Protein AF-A0A0G1JPS6-F1 (afdb_monomer_lite)

Radius of gyration: 27.06 Å; chains: 1; bounding box: 60×55×81 Å

Secondary structure (DSSP, 8-state):
-PBPPPEEEEEEEEE-SS-BS-EEEE-SSPBPTT-EEEEEEEEES-TT---EEEEEETT-PPPEEEEEPPPPTT---EEEEEEESS---BTT-EEEEEESSSBEEEEEEEEEESEEEEEEEEEEEEEEEEEE--PPSPPSSSSEEEEEEEEE--SS---EEEPTT-EEEEEE--SSSS-EEEEEEEEE-SSS-----EEEEEEEEEEEEEEEEEEEPB-PPPPPPPPPPP-PPPPP-PPPPPPPPPPTTS----BTEEEEEE-SSSSSEEEEEE-TTTTTSPPTT-EEEEEEE--HHHHHH-S-GGGGGGSHHHHHHTT-TT-SSEEEEEPPPGGGTTTGGGSHHHHHHHHHHHHHHHHHS-EEEEEEEEEEETHHHHHHHHHHHHSTTT-SEEEEES--STTTT---TTGGGGTTS-EEEEEETT-SSS-HHHHHHHHHHHHHTT-S-EEEEEETT--S--IIIIITT-HHHHHHHHHS--

InterPro domains:
  IPR003140 Phospholipase/carboxylesterase/thioesterase [PF02230] (343-462)
  IPR029058 Alpha/Beta hydrolase fold [G3DSA:3.40.50.1820] (256-480)
  IPR029058 Alpha/Beta hydrolase fold [SSF53474] (281-476)
  IPR050955 Plant Biomass Hydrolyzing Esterase [PTHR43037] (261-433)

pLDDT: mean 84.17, std 16.39, range [30.58, 98.69]

Organism: NCBI:txid1618384

Foldseek 3Di:
DDQFAKDWDAKWKDWDLFWDQKDKDWTQDKADAQKKKKKKKKWFDDPPAKDWPDKDKPQGFDKDWPDKADDDPPGNMIITMIMTGRDPITHRIMMMIGIPGGTIMIMMMTIMPQWDAWDWKFKDWDKFLKDKSDWTFWDPAFNKKKKKKKKWFAADQWDKDWDVQKDWRDWADDNNDTMIIIMIMHTGGDTDTTDITMIRTNTITTMIMMIIMITGDDDDDDDDDDDDDDDDDDDDDDDDDDDDDDDPDADDDDALAWDWDQDPFLRFIKIKYHANCQPPDAPVQGAQEEEEEEAPVLQVVARDNCSCCVFQQVVVSRVHSRDRHIYIYTTWHNVPPPCTLNDPSNLVSSVRVVVVCVVRGRHRQLLYEYEYAQRSLLSLLNSCLVPVRRHQAGEYELYAHDVVGDADPSLLSNLAHQYAYEYECAAPPRHPCRVVRSLVVSVVSVRPRGHYYYHDHDYRPDSNPHGSPDPVNVVVSVPRDD

Structure (mmCIF, N/CA/C/O backbone):
data_AF-A0A0G1JPS6-F1
#
_entry.id   AF-A0A0G1JPS6-F1
#
loop_
_atom_site.group_PDB
_atom_site.id
_atom_site.type_symbol
_atom_site.label_atom_id
_atom_site.label_alt_id
_atom_site.label_comp_id
_atom_site.label_asym_id
_atom_site.label_entity_id
_atom_site.label_seq_id
_atom_site.pdbx_PDB_ins_code
_atom_site.Cartn_x
_atom_site.Cartn_y
_atom_site.Cartn_z
_atom_site.occupancy
_atom_site.B_iso_or_equiv
_atom_site.auth_seq_id
_atom_site.auth_comp_id
_atom_site.auth_asym_id
_atom_site.auth_atom_id
_atom_site.pdbx_PDB_model_num
ATOM 1 N N . ILE A 1 1 ? 32.582 -2.598 -40.087 1.00 47.47 1 ILE A N 1
ATOM 2 C CA . ILE A 1 1 ? 31.145 -2.777 -39.781 1.00 47.47 1 ILE A CA 1
ATOM 3 C C . ILE A 1 1 ? 30.811 -1.649 -38.819 1.00 47.47 1 ILE A C 1
ATOM 5 O O . ILE A 1 1 ? 31.461 -1.578 -37.786 1.00 47.47 1 ILE A O 1
ATOM 9 N N . MET A 1 2 ? 29.987 -0.674 -39.215 1.00 52.25 2 MET A N 1
ATOM 10 C CA . MET A 1 2 ? 29.546 0.356 -38.267 1.00 52.25 2 MET A CA 1
ATOM 11 C C . MET A 1 2 ? 28.412 -0.237 -37.433 1.00 52.25 2 MET A C 1
ATOM 13 O O . MET A 1 2 ? 27.478 -0.794 -38.001 1.00 52.25 2 MET A O 1
ATOM 17 N N . ALA A 1 3 ? 28.522 -0.135 -36.111 1.00 59.56 3 ALA A N 1
ATOM 18 C CA . ALA A 1 3 ? 27.461 -0.485 -35.177 1.00 59.56 3 ALA A CA 1
ATOM 19 C C . ALA A 1 3 ? 26.167 0.256 -35.547 1.00 59.56 3 ALA A C 1
ATOM 21 O O . ALA A 1 3 ? 26.186 1.487 -35.673 1.00 59.56 3 ALA A O 1
ATOM 22 N N . ALA A 1 4 ? 25.060 -0.475 -35.721 1.00 69.81 4 ALA A N 1
ATOM 23 C CA . ALA A 1 4 ? 23.756 0.139 -35.951 1.00 69.81 4 ALA A CA 1
ATOM 24 C C . ALA A 1 4 ? 23.394 1.065 -34.778 1.00 69.81 4 ALA A C 1
ATOM 26 O O . ALA A 1 4 ? 23.719 0.769 -33.631 1.00 69.81 4 ALA A O 1
ATOM 27 N N . VAL A 1 5 ? 22.735 2.194 -35.054 1.00 79.31 5 VAL A N 1
ATOM 28 C CA . VAL A 1 5 ? 22.253 3.093 -33.995 1.00 79.31 5 VAL A CA 1
ATOM 29 C C . VAL A 1 5 ? 20.908 2.563 -33.490 1.00 79.31 5 VAL A C 1
ATOM 31 O O . VAL A 1 5 ? 19.970 2.480 -34.290 1.00 79.31 5 VAL A O 1
ATOM 34 N N . PRO A 1 6 ? 20.779 2.215 -32.198 1.00 86.75 6 PRO A N 1
ATOM 35 C CA . PRO A 1 6 ? 19.515 1.758 -31.641 1.00 86.75 6 PRO A CA 1
ATOM 36 C C . PRO A 1 6 ? 18.430 2.823 -31.763 1.00 86.75 6 PRO A C 1
ATOM 38 O O . PRO A 1 6 ? 18.663 3.988 -31.437 1.00 86.75 6 PRO A O 1
ATOM 41 N N . ALA A 1 7 ? 17.228 2.422 -32.172 1.00 89.88 7 ALA A N 1
ATOM 42 C CA . ALA A 1 7 ? 16.084 3.326 -32.238 1.00 89.88 7 ALA A CA 1
ATOM 43 C C . ALA A 1 7 ? 14.846 2.701 -31.594 1.00 89.88 7 ALA A C 1
ATOM 45 O O . ALA A 1 7 ? 14.494 1.558 -31.880 1.00 89.88 7 ALA A O 1
ATOM 46 N N . TYR A 1 8 ? 14.181 3.475 -30.735 1.00 94.25 8 TYR A N 1
ATOM 47 C CA . TYR A 1 8 ? 12.871 3.141 -30.181 1.00 94.25 8 TYR A CA 1
ATOM 48 C C . TYR A 1 8 ? 11.792 3.292 -31.257 1.00 94.25 8 TYR A C 1
ATOM 50 O O . TYR A 1 8 ? 11.704 4.346 -31.888 1.00 94.25 8 TYR A O 1
ATOM 58 N N . LEU A 1 9 ? 10.949 2.270 -31.435 1.00 95.69 9 LEU A N 1
ATOM 59 C CA . LEU A 1 9 ? 9.906 2.266 -32.466 1.00 95.69 9 LEU A CA 1
ATOM 60 C C . LEU A 1 9 ? 8.504 2.349 -31.866 1.00 95.69 9 LEU A C 1
ATOM 62 O O . LEU A 1 9 ? 7.710 3.219 -32.225 1.00 95.69 9 LEU A O 1
ATOM 66 N N . GLN A 1 10 ? 8.189 1.451 -30.936 1.00 96.62 10 GLN A N 1
ATOM 67 C CA . GLN A 1 10 ? 6.902 1.438 -30.252 1.00 96.62 10 GLN A CA 1
ATOM 68 C C . GLN A 1 10 ? 6.978 0.689 -28.927 1.00 96.62 10 GLN A C 1
ATOM 70 O O . GLN A 1 10 ? 7.916 -0.043 -28.629 1.00 96.62 10 GLN A O 1
ATOM 75 N N . SER A 1 11 ? 5.935 0.853 -28.127 1.00 97.69 11 SER A N 1
ATOM 76 C CA . SER A 1 11 ? 5.708 0.061 -26.926 1.00 97.69 11 SER A CA 1
ATOM 77 C C . SER A 1 11 ? 4.217 -0.175 -26.740 1.00 97.69 11 SER A C 1
ATOM 79 O O . SER A 1 11 ? 3.405 0.546 -27.325 1.00 97.69 11 SER A O 1
ATOM 81 N N . ARG A 1 12 ? 3.849 -1.154 -25.918 1.00 95.44 12 ARG A N 1
ATOM 82 C CA . ARG A 1 12 ? 2.492 -1.365 -25.397 1.00 95.44 12 ARG A CA 1
ATOM 83 C C . ARG A 1 12 ? 2.561 -1.998 -24.021 1.00 95.44 12 ARG A C 1
ATOM 85 O O . ARG A 1 12 ? 3.583 -2.551 -23.642 1.00 95.44 12 ARG A O 1
ATOM 92 N N . ASP A 1 13 ? 1.467 -1.913 -23.287 1.00 93.88 13 ASP A N 1
ATOM 93 C CA . ASP A 1 13 ? 1.375 -2.469 -21.949 1.00 93.88 13 ASP A CA 1
ATOM 94 C C . ASP A 1 13 ? -0.017 -3.037 -21.660 1.00 93.88 13 ASP A C 1
ATOM 96 O O . ASP A 1 13 ? -0.970 -2.799 -22.406 1.00 93.88 13 ASP A O 1
ATOM 100 N N . SER A 1 14 ? -0.101 -3.862 -20.619 1.00 91.25 14 SER A N 1
ATOM 101 C CA . SER A 1 14 ? -1.328 -4.485 -20.130 1.00 91.25 14 SER A CA 1
ATOM 102 C C . SER A 1 14 ? -1.135 -4.923 -18.679 1.00 91.25 14 SER A C 1
ATOM 104 O O . SER A 1 14 ? -0.040 -5.329 -18.294 1.00 91.25 14 SER A O 1
ATOM 106 N N . TYR A 1 15 ? -2.197 -4.897 -17.877 1.00 88.94 15 TYR A N 1
ATOM 107 C CA . TYR A 1 15 ? -2.170 -5.333 -16.477 1.00 88.94 15 TYR A CA 1
ATOM 108 C C . TYR A 1 15 ? -3.458 -6.068 -16.099 1.00 88.94 15 TYR A C 1
ATOM 110 O O . TYR A 1 15 ? -4.526 -5.747 -16.623 1.00 88.94 15 TYR A O 1
ATOM 118 N N . SER A 1 16 ? -3.387 -7.067 -15.220 1.00 86.56 16 SER A N 1
ATOM 119 C CA . SER A 1 16 ? -4.585 -7.745 -14.713 1.00 86.56 16 SER A CA 1
ATOM 120 C C . SER A 1 16 ? -5.253 -6.969 -13.577 1.00 86.56 16 SER A C 1
ATOM 122 O O . SER A 1 16 ? -4.597 -6.302 -12.787 1.00 86.56 16 SER A O 1
ATOM 124 N N . THR A 1 17 ? -6.578 -7.081 -13.485 1.00 82.19 17 THR A N 1
ATOM 125 C CA . THR A 1 17 ? -7.393 -6.557 -12.370 1.00 82.19 17 THR A CA 1
ATOM 126 C C . THR A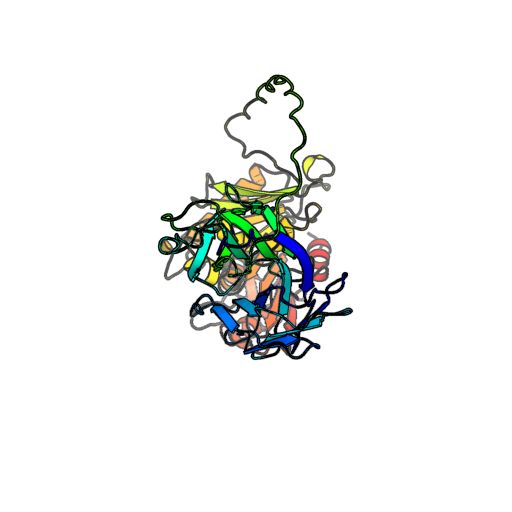 1 17 ? -7.736 -7.647 -11.345 1.00 82.19 17 THR A C 1
ATOM 128 O O . THR A 1 17 ? -8.534 -7.432 -10.440 1.00 82.19 17 THR A O 1
ATOM 131 N N . GLY A 1 18 ? -7.143 -8.832 -11.498 1.00 81.69 18 GLY A N 1
ATOM 132 C CA . GLY A 1 18 ? -7.333 -10.010 -10.660 1.00 81.69 18 GLY A CA 1
ATOM 133 C C . GLY A 1 18 ? -6.246 -11.050 -10.929 1.00 81.69 18 GLY A C 1
ATOM 134 O O . GLY A 1 18 ? -5.394 -10.857 -11.807 1.00 81.69 18 GLY A O 1
ATOM 135 N N . TYR A 1 19 ? -6.308 -12.161 -10.198 1.00 87.38 19 TYR A N 1
ATOM 136 C CA . TYR A 1 19 ? -5.435 -13.313 -10.405 1.00 87.38 19 TYR A CA 1
ATOM 137 C C . TYR A 1 19 ? -5.641 -13.913 -11.795 1.00 87.38 19 TYR A C 1
ATOM 139 O O . TYR A 1 19 ? -6.757 -14.261 -12.181 1.00 87.38 19 TYR A O 1
ATOM 147 N N . VAL A 1 20 ? -4.552 -14.049 -12.545 1.00 90.31 20 VAL A N 1
ATOM 148 C CA . VAL A 1 20 ? -4.548 -14.649 -13.877 1.00 90.31 20 VAL A CA 1
ATOM 149 C C . VAL A 1 20 ? -3.437 -15.681 -13.992 1.00 90.31 20 VAL A C 1
ATOM 151 O O . VAL A 1 20 ? -2.359 -15.527 -13.423 1.00 90.31 20 VAL A O 1
ATOM 154 N N . SER A 1 21 ? -3.688 -16.729 -14.771 1.00 94.19 21 SER A N 1
ATOM 155 C CA . SER A 1 21 ? -2.673 -17.714 -15.158 1.00 94.19 21 SER A CA 1
ATOM 156 C C . SER A 1 21 ? -1.805 -17.248 -16.330 1.00 94.19 21 SER A C 1
ATOM 158 O O . SER A 1 21 ? -0.809 -17.886 -16.645 1.00 94.19 21 SER A O 1
ATOM 160 N N . SER A 1 22 ? -2.187 -16.162 -17.010 1.00 95.19 22 SER A N 1
ATOM 161 C CA . SER A 1 22 ? -1.413 -15.548 -18.093 1.00 95.19 22 SER A CA 1
ATOM 162 C C . SER A 1 22 ? -1.874 -14.117 -18.359 1.00 95.19 22 SER A C 1
ATOM 164 O O . SER A 1 22 ? -3.042 -13.790 -18.116 1.00 95.19 22 SER A O 1
ATOM 166 N N . ARG A 1 23 ? -0.997 -13.273 -18.914 1.00 94.50 23 ARG A N 1
ATOM 167 C CA . ARG A 1 23 ? -1.357 -11.921 -19.359 1.00 94.50 23 ARG A CA 1
ATOM 168 C C . ARG A 1 23 ? -0.802 -11.608 -20.741 1.00 94.50 23 ARG A C 1
ATOM 170 O O . ARG A 1 23 ? 0.379 -11.799 -21.011 1.00 94.50 23 ARG A O 1
ATOM 177 N N . ASN A 1 24 ? -1.668 -11.056 -21.591 1.00 96.25 24 ASN A N 1
ATOM 178 C CA . ASN A 1 24 ? -1.351 -10.759 -22.984 1.00 96.25 24 ASN A CA 1
ATOM 179 C C . ASN A 1 24 ? -1.274 -9.251 -23.237 1.00 96.25 24 ASN A C 1
ATOM 181 O O . ASN A 1 24 ? -2.051 -8.469 -22.678 1.00 96.25 24 ASN A O 1
ATOM 185 N N . VAL A 1 25 ? -0.402 -8.864 -24.165 1.00 96.12 25 VAL A N 1
ATOM 186 C CA . VAL A 1 25 ? -0.305 -7.510 -24.723 1.00 96.12 25 VAL A CA 1
ATOM 187 C C . VAL A 1 25 ? 0.049 -7.590 -26.209 1.00 96.12 25 VAL A C 1
ATOM 189 O O . VAL A 1 25 ? 0.810 -8.456 -26.629 1.00 96.12 25 VAL A O 1
ATOM 192 N N . THR A 1 26 ? -0.549 -6.728 -27.032 1.00 97.44 26 THR A N 1
ATOM 193 C CA . THR A 1 26 ? -0.371 -6.738 -28.497 1.00 97.44 26 THR A CA 1
ATOM 194 C C . THR A 1 26 ? 0.114 -5.374 -28.963 1.00 97.44 26 THR A C 1
ATOM 196 O O . THR A 1 26 ? -0.477 -4.366 -28.576 1.00 97.44 26 THR A O 1
ATOM 199 N N . PHE A 1 27 ? 1.164 -5.328 -29.789 1.00 96.69 27 PHE A N 1
ATOM 200 C CA . PHE A 1 27 ? 1.604 -4.085 -30.429 1.00 96.69 27 PHE A CA 1
ATOM 201 C C . PHE A 1 27 ? 0.510 -3.522 -31.344 1.00 96.69 27 PHE A C 1
ATOM 203 O O . PHE A 1 27 ? -0.272 -4.267 -31.935 1.00 96.69 27 PHE A O 1
ATOM 210 N N . THR A 1 28 ? 0.447 -2.195 -31.465 1.00 93.94 28 THR A N 1
ATOM 211 C CA . THR A 1 28 ? -0.529 -1.558 -32.366 1.00 93.94 28 THR A CA 1
ATOM 212 C C . THR A 1 28 ? -0.069 -1.607 -33.807 1.00 93.94 28 THR A C 1
ATOM 214 O O . THR A 1 28 ? -0.867 -1.928 -34.682 1.00 93.94 28 THR A O 1
ATOM 217 N N . ASN A 1 29 ? 1.206 -1.307 -34.045 1.00 94.31 29 ASN A N 1
ATOM 218 C CA . ASN A 1 29 ? 1.777 -1.364 -35.379 1.00 94.31 29 ASN A CA 1
ATOM 219 C C . ASN A 1 29 ? 2.415 -2.733 -35.602 1.00 94.31 29 ASN A C 1
ATOM 221 O O . ASN A 1 29 ? 2.799 -3.416 -34.649 1.00 94.31 29 ASN A O 1
ATOM 225 N N . ALA A 1 30 ? 2.529 -3.133 -36.867 1.00 95.19 30 ALA A N 1
ATOM 226 C CA . ALA A 1 30 ? 3.263 -4.339 -37.216 1.00 95.19 30 ALA A CA 1
ATOM 227 C C . ALA A 1 30 ? 4.717 -4.231 -36.735 1.00 95.19 30 ALA A C 1
ATOM 229 O O . ALA A 1 30 ? 5.352 -3.197 -36.930 1.00 95.19 30 ALA A O 1
ATOM 230 N N . VAL A 1 31 ? 5.216 -5.306 -36.129 1.00 96.81 31 VAL A N 1
ATOM 231 C CA . VAL A 1 31 ? 6.628 -5.431 -35.742 1.00 96.81 31 VAL A CA 1
ATOM 232 C C . VAL A 1 31 ? 7.437 -5.760 -36.992 1.00 96.81 31 VAL A C 1
ATOM 234 O O . VAL A 1 31 ? 7.003 -6.602 -37.783 1.00 96.81 31 VAL A O 1
ATOM 237 N N . ALA A 1 32 ? 8.582 -5.116 -37.208 1.00 93.88 32 ALA A N 1
ATOM 238 C CA . ALA A 1 32 ? 9.409 -5.416 -38.378 1.00 93.88 32 ALA A CA 1
ATOM 239 C C . ALA A 1 32 ? 10.264 -6.673 -38.152 1.00 93.88 32 ALA A C 1
ATOM 241 O O . ALA A 1 32 ? 10.723 -6.942 -37.041 1.00 93.88 32 ALA A O 1
ATOM 242 N N . ASN A 1 33 ? 10.496 -7.440 -39.221 1.00 94.50 33 ASN A N 1
ATOM 243 C CA . ASN A 1 33 ? 11.434 -8.561 -39.168 1.00 94.50 33 ASN A CA 1
ATOM 244 C C . ASN A 1 33 ? 12.835 -8.055 -38.814 1.00 94.50 33 ASN A C 1
ATOM 246 O O . ASN A 1 33 ? 13.300 -7.070 -39.385 1.00 94.50 33 ASN A O 1
ATOM 250 N N . GLY A 1 34 ? 13.509 -8.760 -37.912 1.00 91.31 34 GLY A N 1
ATOM 251 C CA . GLY A 1 34 ? 14.872 -8.444 -37.501 1.00 91.31 34 GLY A CA 1
ATOM 252 C C . GLY A 1 34 ? 14.989 -7.443 -36.353 1.00 91.31 34 GLY A C 1
ATOM 253 O O . GLY A 1 34 ? 16.086 -7.244 -35.835 1.00 91.31 34 GLY A O 1
ATOM 254 N N . ASN A 1 35 ? 13.877 -6.859 -35.902 1.00 94.25 35 ASN A N 1
ATOM 255 C CA . ASN A 1 35 ? 13.874 -6.009 -34.718 1.00 94.25 35 ASN A CA 1
ATOM 256 C C . ASN A 1 35 ? 14.083 -6.816 -33.429 1.00 94.25 35 ASN A C 1
ATOM 258 O O . ASN A 1 35 ? 14.041 -8.048 -33.408 1.00 94.25 35 ASN A O 1
ATOM 262 N N . LEU A 1 36 ? 14.314 -6.098 -32.336 1.00 95.00 36 LEU A N 1
ATOM 263 C CA . LEU A 1 36 ? 14.394 -6.651 -30.994 1.00 95.00 36 LEU A CA 1
ATOM 264 C C . LEU A 1 36 ? 13.151 -6.249 -30.199 1.00 95.00 36 LEU A C 1
ATOM 266 O O . LEU A 1 36 ? 12.725 -5.092 -30.234 1.00 95.00 36 LEU A O 1
ATOM 270 N N . VAL A 1 37 ? 12.591 -7.203 -29.454 1.00 97.88 37 VAL A N 1
ATOM 271 C CA . VAL A 1 37 ? 11.479 -6.968 -28.526 1.00 97.88 37 VAL A CA 1
ATOM 272 C C . VAL A 1 37 ? 11.956 -7.179 -27.094 1.00 97.88 37 VAL A C 1
ATOM 274 O O . VAL A 1 37 ? 12.376 -8.281 -26.749 1.00 97.88 37 VAL A O 1
ATOM 277 N N . ILE A 1 38 ? 11.857 -6.143 -26.258 1.00 98.19 38 ILE A N 1
ATOM 278 C CA . ILE A 1 38 ? 12.089 -6.206 -24.805 1.00 98.19 38 ILE A CA 1
ATOM 279 C C . ILE A 1 38 ? 10.742 -6.363 -24.098 1.00 98.19 38 ILE A C 1
ATOM 281 O O . ILE A 1 38 ? 9.766 -5.702 -24.460 1.00 98.19 38 ILE A O 1
ATOM 285 N N . VAL A 1 39 ? 10.693 -7.217 -23.076 1.00 98.12 39 VAL A N 1
ATOM 286 C CA . VAL A 1 39 ? 9.499 -7.474 -22.266 1.00 98.12 39 VAL A CA 1
ATOM 287 C C . VAL A 1 39 ? 9.844 -7.328 -20.790 1.00 98.12 39 VAL A C 1
ATOM 289 O O . VAL A 1 39 ? 10.611 -8.120 -20.243 1.00 98.12 39 VAL A O 1
ATOM 292 N N . ALA A 1 40 ? 9.259 -6.327 -20.141 1.00 96.75 40 ALA A N 1
ATOM 293 C CA . ALA A 1 40 ? 9.284 -6.183 -18.692 1.00 96.75 40 ALA A CA 1
ATOM 294 C C . ALA A 1 40 ? 7.987 -6.755 -18.120 1.00 96.75 40 ALA A C 1
ATOM 296 O O . ALA A 1 40 ? 6.897 -6.419 -18.586 1.00 96.75 40 ALA A O 1
ATOM 297 N N . VAL A 1 41 ? 8.099 -7.632 -17.125 1.00 94.12 41 VAL A N 1
ATOM 298 C CA . VAL A 1 41 ? 6.941 -8.279 -16.502 1.00 94.12 41 VAL A CA 1
ATOM 299 C C . VAL A 1 41 ? 7.106 -8.265 -14.995 1.00 94.12 41 VAL A C 1
ATOM 301 O O . VAL A 1 41 ? 8.151 -8.691 -14.500 1.00 94.12 41 VAL A O 1
ATOM 304 N N . SER A 1 42 ? 6.066 -7.846 -14.279 1.00 89.88 42 SER A N 1
ATOM 305 C CA . SER A 1 42 ? 5.931 -8.114 -12.852 1.00 89.88 42 SER A CA 1
ATOM 306 C C . SER A 1 42 ? 4.795 -9.096 -12.575 1.00 89.88 42 SER A C 1
ATOM 308 O O . SER A 1 42 ? 3.750 -9.042 -13.229 1.00 89.88 42 SER A O 1
ATOM 310 N N . ALA A 1 43 ? 5.014 -9.995 -11.617 1.00 87.69 43 ALA A N 1
ATOM 311 C CA . ALA A 1 43 ? 3.985 -10.819 -10.994 1.00 87.69 43 ALA A CA 1
ATOM 312 C C . ALA A 1 43 ? 3.956 -10.533 -9.495 1.00 87.69 43 ALA A C 1
ATOM 314 O O . ALA A 1 43 ? 5.012 -10.358 -8.889 1.00 87.69 43 ALA A O 1
ATOM 315 N N . TYR A 1 44 ? 2.758 -10.455 -8.925 1.00 80.56 44 TYR A N 1
ATOM 316 C CA . TYR A 1 44 ? 2.584 -9.993 -7.554 1.00 80.56 44 TYR A CA 1
ATOM 317 C C . TYR A 1 44 ? 1.355 -10.561 -6.858 1.00 80.56 44 TYR A C 1
ATOM 319 O O . TYR A 1 44 ? 0.428 -11.061 -7.514 1.00 80.56 44 TYR A O 1
ATOM 327 N N . ARG A 1 45 ? 1.361 -10.424 -5.523 1.00 73.31 45 ARG A N 1
ATOM 328 C CA . ARG A 1 45 ? 0.284 -10.830 -4.611 1.00 73.31 45 ARG A CA 1
ATOM 329 C C . ARG A 1 45 ? -0.089 -12.302 -4.752 1.00 73.31 45 ARG A C 1
ATOM 331 O O . ARG A 1 45 ? -1.260 -12.600 -4.907 1.00 73.31 45 ARG A O 1
ATOM 338 N N . ALA A 1 46 ? 0.869 -13.224 -4.742 1.00 62.88 46 ALA A N 1
ATOM 339 C CA . ALA A 1 46 ? 0.554 -14.653 -4.699 1.00 62.88 46 ALA A CA 1
ATOM 340 C C . ALA A 1 46 ? 1.445 -15.392 -3.692 1.00 62.88 46 ALA A C 1
ATOM 342 O O . ALA A 1 46 ? 2.626 -15.079 -3.569 1.00 62.88 46 ALA A O 1
ATOM 343 N N . GLU A 1 47 ? 0.870 -16.375 -2.994 1.00 57.72 47 GLU A N 1
ATOM 344 C CA . GLU A 1 47 ? 1.535 -17.150 -1.933 1.00 57.72 47 GLU A CA 1
ATOM 345 C C . GLU A 1 47 ? 2.854 -17.771 -2.415 1.00 57.72 47 GLU A C 1
ATOM 347 O O . GLU A 1 47 ? 2.897 -18.351 -3.491 1.00 57.72 47 GLU A O 1
ATOM 352 N N . ASN A 1 48 ? 3.928 -17.736 -1.626 1.00 62.69 48 ASN A N 1
ATOM 353 C CA . ASN A 1 48 ? 5.243 -18.284 -2.016 1.00 62.69 48 ASN A CA 1
ATOM 354 C C . ASN A 1 48 ? 5.916 -17.575 -3.210 1.00 62.69 48 ASN A C 1
ATOM 356 O O . ASN A 1 48 ? 6.739 -18.185 -3.893 1.00 62.69 48 ASN A O 1
ATOM 360 N N . SER A 1 49 ? 5.589 -16.299 -3.445 1.00 69.31 49 SER A N 1
ATOM 361 C CA . SER A 1 49 ? 6.336 -15.396 -4.332 1.00 69.31 49 SER A CA 1
ATOM 362 C C . SER A 1 49 ? 6.328 -15.815 -5.826 1.00 69.31 49 SER A C 1
ATOM 364 O O . SER A 1 49 ? 7.173 -16.587 -6.293 1.00 69.31 49 SER A O 1
ATOM 366 N N . PRO A 1 50 ? 5.384 -15.313 -6.647 1.00 75.06 50 PRO A N 1
ATOM 367 C CA . PRO A 1 50 ? 5.159 -15.798 -8.006 1.00 75.06 50 PRO A CA 1
ATOM 368 C C . PRO A 1 50 ? 6.246 -15.360 -8.989 1.00 75.06 50 PRO A C 1
ATOM 370 O O . PRO A 1 50 ? 6.437 -14.173 -9.251 1.00 75.06 50 PRO A O 1
ATOM 373 N N . VAL A 1 51 ? 6.921 -16.313 -9.629 1.00 83.69 51 VAL A N 1
ATOM 374 C CA . VAL A 1 51 ? 7.928 -16.019 -10.660 1.00 83.69 51 VAL A CA 1
ATOM 375 C C . VAL A 1 51 ? 7.319 -16.071 -12.060 1.00 83.69 51 VAL A C 1
ATOM 377 O O . VAL A 1 51 ? 6.360 -16.796 -12.311 1.00 83.69 51 VAL A O 1
ATOM 380 N N . ILE A 1 52 ? 7.888 -15.337 -13.019 1.00 89.38 52 ILE A N 1
ATOM 381 C CA . ILE A 1 52 ? 7.506 -15.486 -14.431 1.00 89.38 52 ILE A CA 1
ATOM 382 C C . ILE A 1 52 ? 8.233 -16.700 -15.013 1.00 89.38 52 ILE A C 1
ATOM 384 O O . ILE A 1 52 ? 9.463 -16.691 -15.154 1.00 89.38 52 ILE A O 1
ATOM 388 N N . ASN A 1 53 ? 7.464 -17.736 -15.353 1.00 88.00 53 ASN A N 1
ATOM 389 C CA . ASN A 1 53 ? 7.971 -18.983 -15.923 1.00 88.00 53 ASN A CA 1
ATOM 390 C C . ASN A 1 53 ? 8.342 -18.817 -17.393 1.00 88.00 53 ASN A C 1
ATOM 392 O O . ASN A 1 53 ? 9.384 -19.304 -17.827 1.00 88.00 53 ASN A O 1
ATOM 396 N N . SER A 1 54 ? 7.492 -18.134 -18.161 1.00 93.62 54 SER A N 1
ATOM 397 C CA . SER A 1 54 ? 7.698 -17.982 -19.597 1.00 93.62 54 SER A CA 1
ATOM 398 C C . SER A 1 54 ? 7.140 -16.676 -20.149 1.00 93.62 54 SER A C 1
ATOM 400 O O . SER A 1 54 ? 6.150 -16.123 -19.660 1.00 93.62 54 SER A O 1
ATOM 402 N N . VAL A 1 55 ? 7.791 -16.219 -21.217 1.00 97.25 55 VAL A N 1
ATOM 403 C CA . VAL A 1 55 ? 7.309 -15.187 -22.133 1.00 97.25 55 VAL A CA 1
ATOM 404 C C . VAL A 1 55 ? 7.328 -15.787 -23.535 1.00 97.25 55 VAL A C 1
ATOM 406 O O . VAL A 1 55 ? 8.317 -16.395 -23.937 1.00 97.25 55 VAL A O 1
ATOM 409 N N . THR A 1 56 ? 6.220 -15.665 -24.258 1.00 98.31 56 THR A N 1
ATOM 410 C CA . THR A 1 56 ? 6.051 -16.200 -25.620 1.00 98.31 56 THR A CA 1
ATOM 411 C C . THR A 1 56 ? 5.337 -15.187 -26.503 1.00 98.31 56 THR A C 1
ATOM 413 O O . THR A 1 56 ? 4.717 -14.251 -25.994 1.00 98.31 56 THR A O 1
ATOM 416 N N . ASP A 1 57 ? 5.376 -15.378 -27.820 1.00 98.19 57 ASP A N 1
ATOM 417 C CA . ASP A 1 57 ? 4.546 -14.622 -28.755 1.00 98.19 57 ASP A CA 1
ATOM 418 C C . ASP A 1 57 ? 3.826 -15.518 -29.772 1.00 98.19 57 ASP A C 1
ATOM 420 O O . ASP A 1 57 ? 4.049 -16.725 -29.859 1.00 98.19 57 ASP A O 1
ATOM 424 N N . ASN A 1 58 ? 2.930 -14.912 -30.550 1.00 97.69 58 ASN A N 1
ATOM 425 C CA . ASN A 1 58 ? 2.177 -15.583 -31.609 1.00 97.69 58 ASN A CA 1
ATOM 426 C C . ASN A 1 58 ? 2.906 -15.659 -32.966 1.00 97.69 58 ASN A C 1
ATOM 428 O O . ASN A 1 58 ? 2.263 -15.963 -33.973 1.00 97.69 58 ASN A O 1
ATOM 432 N N . LYS A 1 59 ? 4.202 -15.337 -33.016 1.00 97.56 59 LYS A N 1
ATOM 433 C CA . LYS A 1 59 ? 5.067 -15.415 -34.205 1.00 97.56 59 LYS A CA 1
ATOM 434 C C . LYS A 1 59 ? 6.136 -16.504 -34.090 1.00 97.56 59 LYS A C 1
ATOM 436 O O . LYS A 1 59 ? 6.792 -16.802 -35.082 1.00 97.56 59 LYS A O 1
ATOM 441 N N . GLY A 1 60 ? 6.254 -17.141 -32.925 1.00 95.75 60 GLY A N 1
ATOM 442 C CA . GLY A 1 60 ? 7.169 -18.253 -32.687 1.00 95.75 60 GLY A CA 1
ATOM 443 C C . GLY A 1 60 ? 8.591 -17.812 -32.350 1.00 95.75 60 GLY A C 1
ATOM 444 O O . GLY A 1 60 ? 9.514 -18.609 -32.518 1.00 95.75 60 GLY A O 1
ATOM 445 N N . ASN A 1 61 ? 8.790 -16.570 -31.890 1.00 97.12 61 ASN A N 1
ATOM 446 C CA . ASN A 1 61 ? 10.119 -16.131 -31.466 1.00 97.12 61 ASN A CA 1
ATOM 447 C C . ASN A 1 61 ? 10.503 -16.729 -30.111 1.00 97.12 61 ASN A C 1
ATOM 449 O O . ASN A 1 61 ? 9.658 -17.065 -29.277 1.00 97.12 61 ASN A O 1
ATOM 453 N N . VAL A 1 62 ? 11.812 -16.826 -29.885 1.00 95.12 62 VAL A N 1
ATOM 454 C CA . VAL A 1 62 ? 12.385 -17.344 -28.642 1.00 95.12 62 VAL A CA 1
ATOM 455 C C . VAL A 1 62 ? 12.767 -16.180 -27.736 1.00 95.12 62 VAL A C 1
ATOM 457 O O . VAL A 1 62 ? 13.577 -15.333 -28.108 1.00 95.12 62 VAL A O 1
ATOM 460 N N . TYR A 1 63 ? 12.209 -16.163 -26.527 1.00 94.81 63 TYR A N 1
ATOM 461 C CA . TYR A 1 63 ? 12.532 -15.170 -25.508 1.00 94.81 63 TYR A CA 1
ATOM 462 C C . TYR A 1 63 ? 13.587 -15.693 -24.536 1.00 94.81 63 TYR A C 1
ATOM 464 O O . TYR A 1 63 ? 13.442 -16.762 -23.945 1.00 94.81 63 TYR A O 1
ATOM 472 N N . THR A 1 64 ? 14.624 -14.892 -24.317 1.00 92.06 64 THR A N 1
ATOM 473 C CA . THR A 1 64 ? 15.661 -15.120 -23.310 1.00 92.06 64 THR A CA 1
ATOM 474 C C . THR A 1 64 ? 15.365 -14.272 -22.074 1.00 92.06 64 THR A C 1
ATOM 476 O O . THR A 1 64 ? 15.182 -13.057 -22.189 1.00 92.06 64 THR A O 1
ATOM 479 N N . LYS A 1 65 ? 15.334 -14.890 -20.884 1.00 91.38 65 LYS A N 1
ATOM 480 C CA . LYS A 1 65 ? 15.264 -14.160 -19.606 1.00 91.38 65 LYS A CA 1
ATOM 481 C C . LYS A 1 65 ? 16.603 -13.456 -19.383 1.00 91.38 65 LYS A C 1
ATOM 483 O O . LYS A 1 65 ? 17.630 -14.117 -19.289 1.00 91.38 65 LYS A O 1
ATOM 488 N N . ILE A 1 66 ? 16.583 -12.128 -19.309 1.00 87.12 66 ILE A N 1
ATOM 489 C CA . ILE A 1 66 ? 17.764 -11.297 -19.044 1.00 87.12 66 ILE A CA 1
ATOM 490 C C . ILE A 1 66 ? 18.155 -11.423 -17.577 1.00 87.12 66 ILE A C 1
ATOM 492 O O . ILE A 1 66 ? 19.298 -11.723 -17.248 1.00 87.12 66 ILE A O 1
ATOM 496 N N . SER A 1 67 ? 17.196 -11.151 -16.695 1.00 82.12 67 SER A N 1
ATOM 497 C CA . SER A 1 67 ? 17.381 -11.221 -15.252 1.00 82.12 67 SER A CA 1
ATOM 498 C C . SER A 1 67 ? 16.034 -11.203 -14.540 1.00 82.12 67 SER A C 1
ATOM 500 O O . SER A 1 67 ? 14.996 -10.842 -15.103 1.00 82.12 67 SER A O 1
ATOM 502 N N . GLN A 1 68 ? 16.083 -11.602 -13.280 1.00 77.94 68 G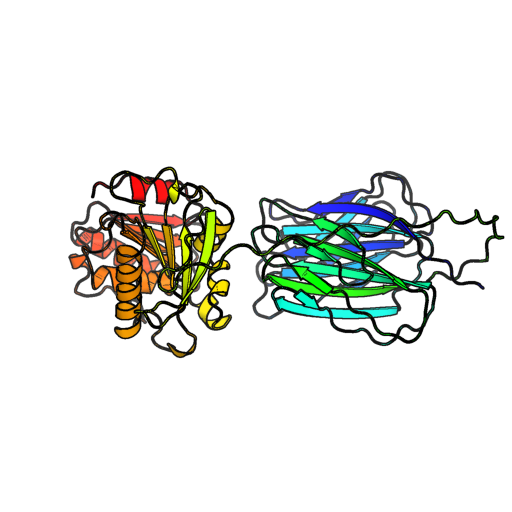LN A N 1
ATOM 503 C CA . GLN A 1 68 ? 15.022 -11.483 -12.302 1.00 77.94 68 GLN A CA 1
ATOM 504 C C . GLN A 1 68 ? 15.687 -11.053 -10.994 1.00 77.94 68 GLN A C 1
ATOM 506 O O . GLN A 1 68 ? 16.708 -11.627 -10.607 1.00 77.94 68 GLN A O 1
ATOM 511 N N . VAL A 1 69 ? 15.142 -10.033 -10.327 1.00 74.38 69 VAL A N 1
ATOM 512 C CA . VAL A 1 69 ? 15.649 -9.640 -9.003 1.00 74.38 69 VAL A CA 1
ATOM 513 C C . VAL A 1 69 ? 15.351 -10.790 -8.026 1.00 74.38 69 VAL A C 1
ATOM 515 O O . VAL A 1 69 ? 14.234 -11.313 -8.064 1.00 74.38 69 VAL A O 1
ATOM 518 N N . PRO A 1 70 ? 16.320 -11.233 -7.196 1.00 59.88 70 PRO A N 1
ATOM 519 C CA . PRO A 1 70 ? 16.120 -12.350 -6.278 1.00 59.88 70 PRO A CA 1
ATOM 520 C C . PRO A 1 70 ? 14.900 -12.169 -5.377 1.00 59.88 70 PRO A C 1
ATOM 522 O O . PRO A 1 70 ? 14.609 -11.061 -4.923 1.00 59.88 70 PRO A O 1
ATOM 525 N N . VAL A 1 71 ? 14.226 -13.285 -5.100 1.00 54.78 71 VAL A N 1
ATOM 526 C CA . VAL A 1 71 ? 13.104 -13.351 -4.165 1.00 54.78 71 VAL A CA 1
ATOM 527 C C . VAL A 1 71 ? 13.593 -12.979 -2.770 1.00 54.78 71 VAL A C 1
ATOM 529 O O . VAL A 1 71 ? 14.506 -13.615 -2.245 1.00 54.78 71 VAL A O 1
ATOM 532 N N . ILE A 1 72 ? 13.016 -11.936 -2.174 1.00 52.84 72 ILE A N 1
ATOM 533 C CA . ILE A 1 72 ? 13.269 -11.615 -0.769 1.00 52.84 72 ILE A CA 1
ATOM 534 C C . ILE A 1 72 ? 12.425 -12.600 0.057 1.00 52.84 72 ILE A C 1
ATOM 536 O O . ILE A 1 72 ? 11.259 -12.777 -0.288 1.00 52.84 72 ILE A O 1
ATOM 540 N N . PRO A 1 73 ? 12.950 -13.231 1.125 1.00 37.25 73 PRO A N 1
ATOM 541 C CA . PRO A 1 73 ? 12.234 -14.264 1.890 1.00 37.25 73 PRO A CA 1
ATOM 542 C C . PRO A 1 73 ? 10.859 -13.861 2.458 1.00 37.25 73 PRO A C 1
ATOM 544 O O . PRO A 1 73 ? 10.108 -14.728 2.884 1.00 37.25 73 PRO A O 1
ATOM 547 N N . SER A 1 74 ? 10.535 -12.565 2.468 1.00 47.03 74 SER A N 1
ATOM 548 C CA . SER A 1 74 ? 9.253 -11.995 2.896 1.00 47.03 74 SER A CA 1
ATOM 549 C C . SER A 1 74 ? 8.417 -11.384 1.754 1.00 47.03 74 SER A C 1
ATOM 551 O O . SER A 1 74 ? 7.495 -10.628 2.037 1.00 47.03 74 SER A O 1
ATOM 553 N N . GLY A 1 75 ? 8.788 -11.569 0.480 1.00 53.38 75 GLY A N 1
ATOM 554 C CA . GLY A 1 75 ? 8.228 -10.798 -0.639 1.00 53.38 75 GLY A CA 1
ATOM 555 C C . GLY A 1 75 ? 7.322 -11.609 -1.564 1.00 53.38 75 GLY A C 1
ATOM 556 O O . GLY A 1 75 ? 7.796 -12.536 -2.209 1.00 53.38 75 GLY A O 1
ATOM 557 N N . ASP A 1 76 ? 6.064 -11.198 -1.714 1.00 60.28 76 ASP A N 1
ATOM 558 C CA . ASP A 1 76 ? 5.050 -11.818 -2.590 1.00 60.28 76 ASP A CA 1
ATOM 559 C C . ASP A 1 76 ? 5.140 -11.374 -4.070 1.00 60.28 76 ASP A C 1
ATOM 561 O O . ASP A 1 76 ? 4.193 -11.571 -4.837 1.00 60.28 76 ASP A O 1
ATOM 565 N N . ASP A 1 77 ? 6.256 -10.748 -4.483 1.00 66.94 77 ASP A N 1
ATOM 566 C CA . ASP A 1 77 ? 6.335 -9.938 -5.709 1.00 66.94 77 ASP A CA 1
ATOM 567 C C . ASP A 1 77 ? 7.683 -10.039 -6.448 1.00 66.94 77 ASP A C 1
ATOM 569 O O . ASP A 1 77 ? 8.757 -9.891 -5.846 1.00 66.94 77 ASP A O 1
ATOM 573 N N . HIS A 1 78 ? 7.636 -10.180 -7.780 1.00 77.75 78 HIS A N 1
ATOM 574 C CA . HIS A 1 78 ? 8.817 -10.265 -8.650 1.00 77.75 78 HIS A CA 1
ATOM 575 C C . HIS A 1 78 ? 8.716 -9.458 -9.936 1.00 77.75 78 HIS A C 1
ATOM 577 O O . HIS A 1 78 ? 7.710 -9.506 -10.639 1.00 77.75 78 HIS A O 1
ATOM 583 N N . ILE A 1 79 ? 9.833 -8.823 -10.308 1.00 89.31 79 ILE A N 1
ATOM 584 C CA . ILE A 1 79 ? 10.074 -8.268 -11.643 1.00 89.31 79 ILE A CA 1
ATOM 585 C C . ILE A 1 79 ? 11.069 -9.134 -12.416 1.00 89.31 79 ILE A C 1
ATOM 587 O O . ILE A 1 79 ? 12.091 -9.581 -11.891 1.00 89.31 79 ILE A O 1
ATOM 591 N N . SER A 1 80 ? 10.782 -9.344 -13.696 1.00 92.75 80 SER A N 1
ATOM 592 C CA . SER A 1 80 ? 11.676 -10.004 -14.642 1.00 92.75 80 SER A CA 1
ATOM 593 C C . SER A 1 80 ? 11.754 -9.223 -15.946 1.00 92.75 80 SER A C 1
ATOM 595 O O . SER A 1 80 ? 10.790 -8.575 -16.365 1.00 92.75 80 SER A O 1
ATOM 597 N N . LEU A 1 81 ? 12.913 -9.304 -16.593 1.00 95.12 81 LEU A N 1
ATOM 598 C CA . LEU A 1 81 ? 13.157 -8.699 -17.893 1.00 95.12 81 LEU A CA 1
ATOM 599 C C . LEU A 1 81 ? 13.543 -9.788 -18.893 1.00 95.12 81 LEU A C 1
ATOM 601 O O . LEU A 1 81 ? 14.347 -10.668 -18.584 1.00 95.12 81 LEU A O 1
ATOM 605 N N . TRP A 1 82 ? 12.968 -9.725 -20.087 1.00 96.81 82 TRP A N 1
ATOM 606 C CA . TRP A 1 82 ? 13.163 -10.690 -21.163 1.00 96.81 82 TRP A CA 1
ATOM 607 C C . TRP A 1 82 ? 13.396 -9.967 -22.483 1.00 96.81 82 TRP A C 1
ATOM 609 O O . TRP A 1 82 ? 12.979 -8.820 -22.648 1.00 96.81 82 TRP A O 1
ATOM 619 N N . TYR A 1 83 ? 14.007 -10.650 -23.446 1.00 96.00 83 TYR A N 1
ATOM 620 C CA . TYR A 1 83 ? 14.078 -10.156 -24.818 1.00 96.00 83 TYR A CA 1
ATOM 621 C C . TYR A 1 83 ? 14.031 -11.276 -25.850 1.00 96.00 83 TYR A C 1
ATOM 623 O O . TYR A 1 83 ? 14.433 -12.403 -25.569 1.00 96.00 83 TYR A O 1
ATOM 631 N N . ALA A 1 84 ? 13.584 -10.934 -27.053 1.00 95.06 84 ALA A N 1
ATOM 632 C CA . ALA A 1 84 ? 13.777 -11.725 -28.260 1.00 95.06 84 ALA A CA 1
ATOM 633 C C . ALA A 1 84 ? 14.492 -10.844 -29.289 1.00 95.06 84 ALA A C 1
ATOM 635 O O . ALA A 1 84 ? 14.040 -9.734 -29.577 1.00 95.06 84 ALA A O 1
ATOM 636 N N . ASN A 1 85 ? 15.629 -11.308 -29.803 1.00 91.31 85 ASN A N 1
ATOM 637 C CA . ASN A 1 85 ? 16.377 -10.626 -30.855 1.00 91.31 85 ASN A CA 1
ATOM 638 C C . ASN A 1 85 ? 15.962 -11.144 -32.236 1.00 91.31 85 ASN A C 1
ATOM 640 O O . ASN A 1 85 ? 15.453 -12.255 -32.360 1.00 91.31 85 ASN A O 1
ATOM 644 N N . ASN A 1 86 ? 16.213 -10.336 -33.270 1.00 89.69 86 ASN A N 1
ATOM 645 C CA . ASN A 1 86 ? 15.995 -10.712 -34.666 1.00 89.69 86 ASN A CA 1
ATOM 646 C C . ASN A 1 86 ? 14.610 -11.349 -34.909 1.00 89.69 86 ASN A C 1
ATOM 648 O O . ASN A 1 86 ? 14.499 -12.411 -35.524 1.00 89.69 86 ASN A O 1
ATOM 652 N N . VAL A 1 87 ? 13.559 -10.734 -34.360 1.00 94.31 87 VAL A N 1
ATOM 653 C CA . VAL A 1 87 ? 12.230 -11.349 -34.316 1.00 94.31 87 VAL A CA 1
ATOM 654 C C . VAL A 1 87 ? 11.649 -11.521 -35.717 1.00 94.31 87 VAL A C 1
ATOM 656 O O . VAL A 1 87 ? 11.781 -10.653 -36.582 1.00 94.31 87 VAL A O 1
ATOM 659 N N . VAL A 1 88 ? 10.936 -12.621 -35.927 1.00 97.06 88 VAL A N 1
ATOM 660 C CA . VAL A 1 88 ? 9.920 -12.747 -36.967 1.00 97.06 88 VAL A CA 1
ATOM 661 C C . VAL A 1 88 ? 8.757 -11.846 -36.565 1.00 97.06 88 VAL A C 1
ATOM 663 O O . VAL A 1 88 ? 8.051 -12.102 -35.588 1.00 97.06 88 VAL A O 1
ATOM 666 N N . GLY A 1 89 ? 8.604 -10.748 -37.296 1.00 94.50 89 GLY A N 1
ATOM 667 C CA . GLY A 1 89 ? 7.624 -9.704 -37.050 1.00 94.50 89 GLY A CA 1
ATOM 668 C C . GLY A 1 89 ? 6.260 -9.977 -37.690 1.00 94.50 89 GLY A C 1
ATOM 669 O O . GLY A 1 89 ? 5.884 -11.100 -38.030 1.00 94.50 89 GLY A O 1
ATOM 670 N N . GLY A 1 90 ? 5.479 -8.914 -37.848 1.00 95.44 90 GLY A N 1
ATOM 671 C CA . GLY A 1 90 ? 4.177 -8.918 -38.504 1.00 95.44 90 GLY A CA 1
ATOM 672 C C . GLY A 1 90 ? 3.104 -8.166 -37.723 1.00 95.44 90 GLY A C 1
ATOM 673 O O . GLY A 1 90 ? 3.312 -7.692 -36.605 1.00 95.44 90 GLY A O 1
ATOM 674 N N . SER A 1 91 ? 1.921 -8.065 -38.325 1.00 95.69 91 SER A N 1
ATOM 675 C CA . SER A 1 91 ? 0.740 -7.482 -37.688 1.00 95.69 91 SER A CA 1
ATOM 676 C C . SER A 1 91 ? 0.231 -8.341 -36.526 1.00 95.69 91 SER A C 1
ATOM 678 O O . SER A 1 91 ? 0.474 -9.555 -36.462 1.00 95.69 91 SER A O 1
ATOM 680 N N . SER A 1 92 ? -0.483 -7.692 -35.599 1.00 94.75 92 SER A N 1
ATOM 681 C CA . SER A 1 92 ? -1.080 -8.327 -34.415 1.00 94.75 92 SER A CA 1
ATOM 682 C C . SER A 1 92 ? -0.070 -9.150 -33.607 1.00 94.75 92 SER A C 1
ATOM 684 O O . SER A 1 92 ? -0.394 -10.233 -33.115 1.00 94.75 92 SER A O 1
ATOM 686 N N . PHE A 1 93 ? 1.165 -8.653 -33.508 1.00 97.94 93 PHE A N 1
ATOM 687 C CA . PHE A 1 93 ? 2.226 -9.258 -32.712 1.00 97.94 93 PHE A CA 1
ATOM 688 C C . PHE A 1 93 ? 1.832 -9.207 -31.233 1.00 97.94 93 PHE A C 1
ATOM 690 O O . PHE A 1 93 ? 1.773 -8.127 -30.636 1.00 97.94 93 PHE A O 1
ATOM 697 N N . ARG A 1 94 ? 1.507 -10.370 -30.661 1.00 98.50 94 ARG A N 1
ATOM 698 C CA . ARG A 1 94 ? 0.987 -10.519 -29.299 1.00 98.50 94 ARG A CA 1
ATOM 699 C C . ARG A 1 94 ? 1.965 -11.305 -28.452 1.00 98.50 94 ARG A C 1
ATOM 701 O O . ARG A 1 94 ? 2.230 -12.462 -28.755 1.00 98.50 94 ARG A O 1
ATOM 708 N N . VAL A 1 95 ? 2.397 -10.689 -27.361 1.00 98.69 95 VAL A N 1
ATOM 709 C CA . VAL A 1 95 ? 3.241 -11.289 -26.331 1.00 98.69 95 VAL A CA 1
ATOM 710 C C . VAL A 1 95 ? 2.368 -11.754 -25.169 1.00 98.69 95 VAL A C 1
ATOM 712 O O . VAL A 1 95 ? 1.401 -11.081 -24.805 1.00 98.69 95 VAL A O 1
ATOM 715 N N . THR A 1 96 ? 2.714 -12.905 -24.601 1.00 98.25 96 THR A N 1
ATOM 716 C CA . THR A 1 96 ? 2.037 -13.554 -23.474 1.00 98.25 96 THR A CA 1
ATOM 717 C C . THR A 1 96 ? 3.054 -13.857 -22.380 1.00 98.25 96 THR A C 1
ATOM 719 O O . THR A 1 96 ? 4.041 -14.544 -22.646 1.00 98.25 96 THR A O 1
ATOM 722 N N . SER A 1 97 ? 2.815 -13.378 -21.157 1.00 96.19 97 SER A N 1
ATOM 723 C CA . SER A 1 97 ? 3.545 -13.809 -19.960 1.00 96.19 97 SER A CA 1
ATOM 724 C C . SER A 1 97 ? 2.743 -14.829 -19.158 1.00 96.19 97 SER A C 1
ATOM 726 O O . SER A 1 97 ? 1.524 -14.708 -19.026 1.00 96.19 97 SER A O 1
ATOM 728 N N . THR A 1 98 ? 3.445 -15.813 -18.595 1.00 95.69 98 THR A N 1
ATOM 729 C CA . THR A 1 98 ? 2.861 -16.881 -17.772 1.00 95.69 98 THR A CA 1
ATOM 730 C C . THR A 1 98 ? 3.568 -16.923 -16.411 1.00 95.69 98 THR A C 1
ATOM 732 O O . THR A 1 98 ? 4.751 -17.287 -16.364 1.00 95.69 98 THR A O 1
ATOM 735 N N . PRO A 1 99 ? 2.907 -16.520 -15.310 1.00 91.81 99 PRO A N 1
ATOM 736 C CA . PRO A 1 99 ? 3.434 -16.702 -13.958 1.00 91.81 99 PRO A CA 1
ATOM 737 C C . PRO A 1 99 ? 3.447 -18.183 -13.541 1.00 91.81 99 PRO A C 1
ATOM 739 O O . PRO A 1 99 ? 2.802 -19.027 -14.164 1.00 91.81 99 PRO A O 1
ATOM 742 N N . SER A 1 100 ? 4.187 -18.510 -12.480 1.00 88.69 100 SER A N 1
ATOM 743 C CA . SER A 1 100 ? 4.296 -19.866 -11.924 1.00 88.69 100 SER A CA 1
ATOM 744 C C . SER A 1 100 ? 3.017 -20.387 -11.283 1.00 88.69 100 SER A C 1
ATOM 746 O O . SER A 1 100 ? 2.852 -21.592 -11.118 1.00 88.69 100 SER A O 1
ATOM 748 N N . GLN A 1 101 ? 2.111 -19.477 -10.957 1.00 86.62 101 GLN A N 1
ATOM 749 C CA . GLN A 1 101 ? 0.826 -19.718 -10.321 1.00 86.62 101 GLN A CA 1
ATOM 750 C C . GLN A 1 101 ? -0.104 -18.543 -10.648 1.00 86.62 101 GLN A C 1
ATOM 752 O O . GLN A 1 101 ? 0.378 -17.518 -11.137 1.00 86.62 101 GLN A O 1
ATOM 757 N N . PRO A 1 102 ? -1.423 -18.644 -10.407 1.00 89.88 102 PRO A N 1
ATOM 758 C CA . PRO A 1 102 ? -2.314 -17.501 -10.550 1.00 89.88 102 PRO A CA 1
ATOM 759 C C . PRO A 1 102 ? -1.780 -16.301 -9.764 1.00 89.88 102 PRO A C 1
ATOM 761 O O . PRO A 1 102 ? -1.468 -16.407 -8.581 1.00 89.88 102 PRO A O 1
ATOM 764 N N . SER A 1 103 ? -1.620 -15.162 -10.427 1.00 86.56 103 SER A N 1
ATOM 765 C CA . SER A 1 103 ? -1.055 -13.947 -9.824 1.00 86.56 103 SER A CA 1
ATOM 766 C C . SER A 1 103 ? -1.622 -12.718 -10.501 1.00 86.56 103 SER A C 1
ATOM 768 O O . SER A 1 103 ? -2.162 -12.802 -11.609 1.00 86.56 103 SER A O 1
ATOM 770 N N . TYR A 1 104 ? -1.478 -11.561 -9.871 1.00 86.94 104 TYR A N 1
ATOM 771 C CA . TYR A 1 104 ? -1.602 -10.330 -10.630 1.00 86.94 104 TYR A CA 1
ATOM 772 C C . TYR A 1 104 ? -0.377 -10.170 -11.526 1.00 86.94 104 TYR A C 1
ATOM 774 O O . TYR A 1 104 ? 0.729 -10.540 -11.138 1.00 86.94 104 TYR A O 1
ATOM 782 N N . VAL A 1 105 ? -0.573 -9.656 -12.740 1.00 89.38 105 VAL A N 1
ATOM 783 C CA . VAL A 1 105 ? 0.497 -9.543 -13.734 1.00 89.38 105 VAL A CA 1
ATOM 784 C C . VAL A 1 105 ? 0.409 -8.207 -14.451 1.00 89.38 105 VAL A C 1
ATOM 786 O O . VAL A 1 105 ? -0.622 -7.890 -15.049 1.00 89.38 105 VAL A O 1
ATOM 789 N N . SER A 1 106 ? 1.520 -7.474 -14.462 1.00 90.69 106 SER A N 1
ATOM 790 C CA . SER A 1 106 ? 1.726 -6.290 -15.300 1.00 90.69 106 SER A CA 1
ATOM 791 C C . SER A 1 106 ? 2.809 -6.594 -16.334 1.00 90.69 106 SER A C 1
ATOM 793 O O . SER A 1 106 ? 3.865 -7.121 -15.996 1.00 90.69 106 SER A O 1
ATOM 795 N N . ILE A 1 107 ? 2.552 -6.285 -17.604 1.00 94.06 107 ILE A N 1
ATOM 796 C CA . ILE A 1 107 ? 3.457 -6.563 -18.727 1.00 94.06 107 ILE A CA 1
ATOM 797 C C . ILE A 1 107 ? 3.604 -5.328 -19.619 1.00 94.06 107 ILE A C 1
ATOM 799 O O . ILE A 1 107 ? 2.610 -4.752 -20.059 1.00 94.06 107 ILE A O 1
ATOM 803 N N . ALA A 1 108 ? 4.847 -4.954 -19.923 1.00 96.69 108 ALA A N 1
ATOM 804 C CA . ALA A 1 108 ? 5.209 -3.908 -20.874 1.00 96.69 108 ALA A CA 1
ATOM 805 C C . ALA A 1 108 ? 6.118 -4.486 -21.969 1.00 96.69 108 ALA A C 1
ATOM 807 O O . ALA A 1 108 ? 7.094 -5.175 -21.673 1.00 96.69 108 ALA A O 1
ATOM 808 N N . ILE A 1 109 ? 5.792 -4.212 -23.232 1.00 98.31 109 ILE A N 1
ATOM 809 C CA . ILE A 1 109 ? 6.542 -4.651 -24.415 1.00 98.31 109 ILE A CA 1
ATOM 810 C C . ILE A 1 109 ? 7.072 -3.449 -25.186 1.00 98.31 109 ILE A C 1
ATOM 812 O O . ILE A 1 109 ? 6.375 -2.443 -25.328 1.00 98.31 109 ILE A O 1
ATOM 816 N N . HIS A 1 110 ? 8.295 -3.561 -25.700 1.00 98.38 110 HIS A N 1
ATOM 817 C CA . HIS A 1 110 ? 9.005 -2.486 -26.389 1.00 98.38 110 HIS A CA 1
ATOM 818 C C . HIS A 1 110 ? 9.711 -3.030 -27.624 1.00 98.38 110 HIS A C 1
ATOM 820 O O . HIS A 1 110 ? 10.395 -4.044 -27.536 1.00 98.38 110 HIS A O 1
ATOM 826 N N . GLU A 1 111 ? 9.548 -2.360 -28.759 1.00 97.81 111 GLU A N 1
ATOM 827 C CA . GLU A 1 111 ? 10.206 -2.702 -30.016 1.00 97.81 111 GLU A CA 1
ATOM 828 C C . GLU A 1 111 ? 11.308 -1.689 -30.324 1.00 97.81 111 GLU A C 1
ATOM 830 O O . GLU A 1 111 ? 11.082 -0.472 -30.293 1.00 97.81 111 GLU A O 1
ATOM 835 N N . TYR A 1 112 ? 12.477 -2.215 -30.674 1.00 95.81 112 TYR A N 1
ATOM 836 C CA . TYR A 1 112 ? 13.642 -1.447 -31.081 1.00 95.81 112 TYR A CA 1
ATOM 837 C C . TYR A 1 112 ? 14.254 -2.024 -32.357 1.00 95.81 112 TYR A C 1
ATOM 839 O O . TYR A 1 112 ? 14.290 -3.241 -32.545 1.00 95.81 112 TYR A O 1
ATOM 847 N N . SER A 1 113 ? 14.800 -1.156 -33.205 1.00 93.06 113 SER A N 1
ATOM 848 C CA . SER A 1 113 ? 15.692 -1.557 -34.300 1.00 93.06 113 SER A CA 1
ATOM 849 C C . SER A 1 113 ? 17.156 -1.363 -33.913 1.00 93.06 113 SER A C 1
ATOM 851 O O . SER A 1 113 ? 17.468 -0.515 -33.076 1.00 93.06 113 SER A O 1
ATOM 853 N N . GLY A 1 114 ? 18.060 -2.088 -34.577 1.00 88.75 114 GLY A N 1
ATOM 854 C CA . GLY A 1 114 ? 19.507 -1.872 -34.460 1.00 88.75 114 GLY A CA 1
ATOM 855 C C . GLY A 1 114 ? 20.137 -2.401 -33.170 1.00 88.75 114 GLY A C 1
ATOM 856 O O . GLY A 1 114 ? 21.246 -1.992 -32.836 1.00 88.75 114 GLY A O 1
ATOM 857 N N . LEU A 1 115 ? 19.444 -3.280 -32.438 1.00 88.56 115 LEU A N 1
ATOM 858 C CA . LEU A 1 115 ? 19.934 -3.892 -31.201 1.00 88.56 115 LEU A CA 1
ATOM 859 C C . LEU A 1 115 ? 20.247 -5.378 -31.364 1.00 88.56 115 LEU A C 1
ATOM 861 O O . LEU A 1 115 ? 19.551 -6.111 -32.066 1.00 88.56 115 LEU A O 1
ATOM 865 N N . GLY A 1 116 ? 21.293 -5.806 -30.665 1.00 84.69 116 GLY A N 1
ATOM 866 C CA . GLY A 1 116 ? 21.741 -7.181 -30.518 1.00 84.69 116 GLY A CA 1
ATOM 867 C C . GLY A 1 116 ? 21.478 -7.731 -29.113 1.00 84.69 116 GLY A C 1
ATOM 868 O O . GLY A 1 116 ? 20.510 -7.375 -28.446 1.00 84.69 116 GLY A O 1
ATOM 869 N N . ALA A 1 117 ? 22.331 -8.653 -28.669 1.00 81.19 117 ALA A N 1
ATOM 870 C CA . ALA A 1 117 ? 22.194 -9.303 -27.368 1.00 81.19 117 ALA A CA 1
ATOM 871 C C . ALA A 1 117 ? 22.475 -8.353 -26.188 1.00 81.19 117 ALA A C 1
ATOM 873 O O . ALA A 1 117 ? 23.133 -7.318 -26.330 1.00 81.19 117 ALA A O 1
ATOM 874 N N . VAL A 1 118 ? 22.019 -8.754 -25.000 1.00 85.06 118 VAL A N 1
ATOM 875 C CA . VAL A 1 118 ? 22.373 -8.089 -23.738 1.00 85.06 118 VAL A CA 1
ATOM 876 C C . VAL A 1 118 ? 23.880 -8.185 -23.492 1.00 85.06 118 VAL A C 1
ATOM 878 O O . VAL A 1 118 ? 24.483 -9.243 -23.672 1.00 85.06 118 VAL A O 1
ATOM 881 N N . ASP A 1 119 ? 24.477 -7.072 -23.078 1.00 82.44 119 ASP A N 1
ATOM 882 C CA . ASP A 1 119 ? 25.848 -6.983 -22.589 1.00 82.44 119 ASP A CA 1
ATOM 883 C C . ASP A 1 119 ? 25.905 -7.141 -21.071 1.00 82.44 119 ASP A C 1
ATOM 885 O O . ASP A 1 119 ? 26.397 -8.144 -20.558 1.00 82.44 119 ASP A O 1
ATOM 889 N N . GLN A 1 120 ? 25.365 -6.156 -20.357 1.00 85.94 120 GLN A N 1
ATOM 890 C CA . GLN A 1 120 ? 25.470 -6.058 -18.909 1.00 85.94 120 GLN A CA 1
ATOM 891 C C . GLN A 1 120 ? 24.090 -5.992 -18.277 1.00 85.94 120 GLN A C 1
ATOM 893 O O . GLN A 1 120 ? 23.158 -5.416 -18.834 1.00 85.94 120 GLN A O 1
ATOM 898 N N . VAL A 1 121 ? 23.963 -6.550 -17.078 1.00 90.56 121 VAL A N 1
ATOM 899 C CA . VAL A 1 121 ? 22.731 -6.477 -16.298 1.00 90.56 121 VAL A CA 1
ATOM 900 C C . VAL A 1 121 ? 23.046 -6.263 -14.828 1.00 90.56 121 VAL A C 1
ATOM 902 O O . VAL A 1 121 ? 24.007 -6.813 -14.290 1.00 90.56 121 VAL A O 1
ATOM 905 N N . ARG A 1 122 ? 22.218 -5.462 -14.164 1.00 87.62 122 ARG A N 1
ATOM 906 C CA . ARG A 1 122 ? 22.230 -5.289 -12.712 1.00 87.62 122 ARG A CA 1
ATOM 907 C C . ARG A 1 122 ? 20.785 -5.271 -12.225 1.00 87.62 122 ARG A C 1
ATOM 909 O O . ARG A 1 122 ? 19.902 -4.737 -12.892 1.00 87.62 122 ARG A O 1
ATOM 916 N N . GLY A 1 123 ? 20.547 -5.884 -11.074 1.00 89.38 123 GLY A N 1
ATOM 917 C CA . GLY A 1 123 ? 19.269 -5.832 -10.383 1.00 89.38 123 GLY A CA 1
ATOM 918 C C . GLY A 1 123 ? 19.486 -5.414 -8.940 1.00 89.38 123 GLY A C 1
ATOM 919 O O . GLY A 1 123 ? 20.477 -5.815 -8.325 1.00 89.38 123 GLY A O 1
ATOM 920 N N . ALA A 1 124 ? 18.562 -4.625 -8.412 1.00 87.94 124 ALA A N 1
ATOM 921 C CA . ALA A 1 124 ? 18.537 -4.262 -7.007 1.00 87.94 124 ALA A CA 1
ATOM 922 C C . ALA A 1 124 ? 17.096 -4.132 -6.521 1.00 87.94 124 ALA A C 1
ATOM 924 O O . ALA A 1 124 ? 16.143 -4.076 -7.301 1.00 87.94 124 ALA A O 1
ATOM 925 N N . ASN A 1 125 ? 16.960 -4.077 -5.209 1.00 88.38 125 ASN A N 1
ATOM 926 C CA . ASN A 1 125 ? 15.735 -3.714 -4.532 1.00 88.38 125 ASN A CA 1
ATOM 927 C C . ASN A 1 125 ? 16.074 -2.731 -3.413 1.00 88.38 125 ASN A C 1
ATOM 929 O O . ASN A 1 125 ? 17.236 -2.592 -3.023 1.00 88.38 125 ASN A O 1
ATOM 933 N N . GLY A 1 126 ? 15.062 -2.032 -2.929 1.00 86.06 126 GLY A N 1
ATOM 934 C CA . GLY A 1 126 ? 15.217 -1.081 -1.845 1.00 86.06 126 GLY A CA 1
ATOM 935 C C . GLY A 1 126 ? 13.897 -0.417 -1.506 1.00 86.06 126 GLY A C 1
ATOM 936 O O . GLY A 1 126 ? 12.846 -0.786 -2.026 1.00 86.06 126 GLY A O 1
ATOM 937 N N . SER A 1 127 ? 13.966 0.578 -0.634 1.00 86.69 127 SER A N 1
ATOM 938 C CA . SER A 1 127 ? 12.846 1.453 -0.311 1.00 86.69 127 SER A CA 1
ATOM 939 C C . SER A 1 127 ? 13.349 2.887 -0.248 1.00 86.69 127 SER A C 1
ATOM 941 O O . SER A 1 127 ? 14.458 3.131 0.230 1.00 86.69 127 SER A O 1
ATOM 943 N N . GLY A 1 128 ? 12.577 3.826 -0.782 1.00 85.31 128 GLY A N 1
ATOM 944 C CA . GLY A 1 128 ? 12.956 5.234 -0.799 1.00 85.31 128 GLY A CA 1
ATOM 945 C C . GLY A 1 128 ? 12.185 6.049 -1.829 1.00 85.31 128 GLY A C 1
ATOM 946 O O . GLY A 1 128 ? 11.503 5.513 -2.702 1.00 85.31 128 GLY A O 1
ATOM 947 N N . ALA A 1 129 ? 12.335 7.374 -1.756 1.00 89.44 129 ALA A N 1
ATOM 948 C CA . ALA A 1 129 ? 11.828 8.308 -2.769 1.00 89.44 129 ALA A CA 1
ATOM 949 C C . ALA A 1 129 ? 12.653 8.282 -4.071 1.00 89.44 129 ALA A C 1
ATOM 951 O O . ALA A 1 129 ? 12.374 9.014 -5.018 1.00 89.44 129 ALA A O 1
ATOM 952 N N . SER A 1 130 ? 13.676 7.435 -4.133 1.00 90.94 130 SER A N 1
ATOM 953 C CA . SER A 1 130 ? 14.397 7.118 -5.352 1.00 90.94 130 SER A CA 1
ATOM 954 C C . SER A 1 130 ? 14.681 5.624 -5.429 1.00 90.94 130 SER A C 1
ATOM 956 O O . SER A 1 130 ? 14.931 4.962 -4.419 1.00 90.94 130 S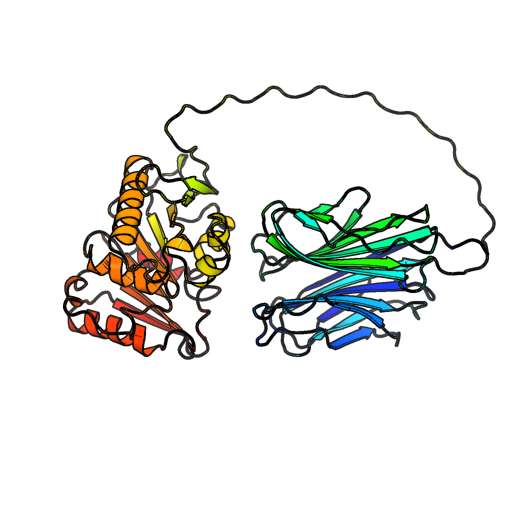ER A O 1
ATOM 958 N N . SER A 1 131 ? 14.644 5.091 -6.645 1.00 92.06 131 SER A N 1
ATOM 959 C CA . SER A 1 131 ? 15.188 3.772 -6.948 1.00 92.06 131 SER A CA 1
ATOM 960 C C . SER A 1 131 ? 16.556 3.886 -7.595 1.00 92.06 131 SER A C 1
ATOM 962 O O . SER A 1 131 ? 16.806 4.813 -8.362 1.00 92.06 131 SER A O 1
ATOM 964 N N . ASP A 1 132 ? 17.429 2.925 -7.306 1.00 93.19 132 ASP A N 1
ATOM 965 C CA . ASP A 1 132 ? 18.775 2.842 -7.870 1.00 93.19 132 ASP A CA 1
ATOM 966 C C . ASP A 1 132 ? 19.138 1.375 -8.094 1.00 93.19 132 ASP A C 1
ATOM 968 O O . ASP A 1 132 ? 19.426 0.637 -7.156 1.00 93.19 132 ASP A O 1
ATOM 972 N N . THR A 1 133 ? 19.145 0.933 -9.351 1.00 92.19 133 THR A N 1
ATOM 973 C CA . THR A 1 133 ? 19.453 -0.466 -9.690 1.00 92.19 133 THR A CA 1
ATOM 974 C C . THR A 1 133 ? 20.894 -0.879 -9.380 1.00 92.19 133 THR A C 1
ATOM 976 O O . THR A 1 133 ? 21.240 -2.051 -9.529 1.00 92.19 133 THR A O 1
ATOM 979 N N . GLY A 1 134 ? 21.753 0.069 -9.003 1.00 89.31 134 GLY A N 1
ATOM 980 C CA . GLY A 1 134 ? 23.196 -0.084 -8.953 1.00 89.31 134 GLY A CA 1
ATOM 981 C C . GLY A 1 134 ? 23.830 0.020 -10.340 1.00 89.31 134 GLY A C 1
ATOM 982 O O . GLY A 1 134 ? 23.193 -0.214 -11.368 1.00 89.31 134 GLY A O 1
ATOM 983 N N . ILE A 1 135 ? 25.115 0.376 -10.352 1.00 88.44 135 ILE A N 1
ATOM 984 C CA . ILE A 1 135 ? 25.926 0.547 -11.565 1.00 88.44 135 ILE A CA 1
ATOM 985 C C . ILE A 1 135 ? 26.310 -0.827 -12.138 1.00 88.44 135 ILE A C 1
ATOM 987 O O . ILE A 1 135 ? 26.825 -1.677 -11.410 1.00 88.44 135 ILE A O 1
ATOM 991 N N . THR A 1 136 ? 26.054 -1.077 -13.420 1.00 87.06 136 THR A N 1
ATOM 992 C CA . THR A 1 136 ? 26.561 -2.261 -14.132 1.00 87.06 136 THR A CA 1
ATOM 993 C C . THR A 1 136 ? 28.084 -2.227 -14.240 1.00 87.06 136 THR A C 1
ATOM 995 O O . THR A 1 136 ? 28.706 -1.179 -14.078 1.00 87.06 136 THR A O 1
ATOM 998 N N . SER A 1 137 ? 28.709 -3.344 -14.608 1.00 82.56 137 SER A N 1
ATOM 999 C CA . SER A 1 137 ? 30.076 -3.280 -15.137 1.00 82.56 137 SER A CA 1
ATOM 1000 C C . SER A 1 137 ? 30.133 -2.355 -16.369 1.00 82.56 137 SER A C 1
ATOM 1002 O O . SER A 1 137 ? 29.088 -2.116 -16.993 1.00 82.56 137 SER A O 1
ATOM 1004 N N . PRO A 1 138 ? 31.318 -1.819 -16.719 1.00 79.56 138 PRO A N 1
ATOM 1005 C CA . PRO A 1 138 ? 31.476 -0.991 -17.906 1.00 79.56 138 PRO A CA 1
ATOM 1006 C C . PRO A 1 138 ? 30.951 -1.675 -19.168 1.00 79.56 138 PRO A C 1
ATOM 1008 O O . PRO A 1 138 ? 31.158 -2.876 -19.351 1.00 79.56 138 PRO A O 1
ATOM 1011 N N . THR A 1 139 ? 30.300 -0.900 -20.034 1.00 75.94 139 THR A N 1
ATOM 1012 C CA . THR A 1 139 ? 29.915 -1.379 -21.366 1.00 75.94 139 THR A CA 1
ATOM 1013 C C . THR A 1 139 ? 31.138 -1.785 -22.195 1.00 75.94 139 THR A C 1
ATOM 1015 O O . THR A 1 139 ? 32.192 -1.138 -22.141 1.00 75.94 139 THR A O 1
ATOM 1018 N N . LEU A 1 140 ? 30.971 -2.844 -22.991 1.00 70.50 140 LEU A N 1
ATOM 1019 C CA . LEU A 1 140 ? 31.975 -3.363 -23.911 1.00 70.50 140 LEU A CA 1
ATOM 1020 C C . LEU A 1 140 ? 31.834 -2.796 -25.339 1.00 70.50 140 LEU A C 1
ATOM 1022 O O . LEU A 1 140 ? 32.686 -3.092 -26.178 1.00 70.50 140 LEU A O 1
ATOM 1026 N N . GLY A 1 141 ? 30.798 -1.993 -25.631 1.00 71.44 141 GLY A N 1
ATOM 1027 C CA . GLY A 1 141 ? 30.470 -1.506 -26.978 1.00 71.44 141 GLY A CA 1
ATOM 1028 C C . GLY A 1 141 ? 29.920 -0.072 -27.034 1.00 71.44 141 GLY A C 1
ATOM 1029 O O . GLY A 1 141 ? 29.449 0.491 -26.052 1.00 71.44 141 GLY A O 1
ATOM 1030 N N . GLY A 1 142 ? 30.044 0.574 -28.197 1.00 71.06 142 GLY A N 1
ATOM 1031 C CA . GLY A 1 142 ? 29.415 1.873 -28.475 1.00 71.06 142 GLY A CA 1
ATOM 1032 C C . GLY A 1 142 ? 28.044 1.702 -29.139 1.00 71.06 142 GLY A C 1
ATOM 1033 O O . GLY A 1 142 ? 27.746 0.637 -29.681 1.00 71.06 142 GLY A O 1
ATOM 1034 N N . ASN A 1 143 ? 27.231 2.764 -29.156 1.00 79.88 143 ASN A N 1
ATOM 1035 C CA . ASN A 1 143 ? 25.870 2.757 -29.718 1.00 79.88 143 ASN A CA 1
ATOM 1036 C C . ASN A 1 143 ? 24.963 1.713 -29.052 1.00 79.88 143 ASN A C 1
ATOM 1038 O O . ASN A 1 143 ? 24.357 0.879 -29.717 1.00 79.88 143 ASN A O 1
ATOM 1042 N N . GLU A 1 144 ? 24.879 1.747 -27.729 1.00 86.62 144 GLU A N 1
ATOM 1043 C CA . GLU A 1 144 ? 24.088 0.797 -26.947 1.00 86.62 144 GLU A CA 1
ATOM 1044 C C . GLU A 1 144 ? 22.789 1.415 -26.435 1.00 86.62 144 GLU A C 1
ATOM 1046 O O . GLU A 1 144 ? 22.610 2.638 -26.414 1.00 86.62 144 GLU A O 1
ATOM 1051 N N . LEU A 1 145 ? 21.873 0.551 -26.006 1.00 91.69 145 LEU A N 1
ATOM 1052 C CA . LEU A 1 145 ? 20.678 0.950 -25.274 1.00 91.69 145 LEU A CA 1
ATOM 1053 C C . LEU A 1 145 ? 20.809 0.512 -23.821 1.00 91.69 145 LEU A C 1
ATOM 1055 O O . LEU A 1 145 ? 21.004 -0.666 -23.539 1.00 91.69 145 LEU A O 1
ATOM 1059 N N . VAL A 1 146 ? 20.607 1.441 -22.896 1.00 93.62 146 VAL A N 1
ATOM 1060 C CA . VAL A 1 146 ? 20.359 1.118 -21.493 1.00 93.62 146 VAL A CA 1
ATOM 1061 C C . VAL A 1 146 ? 18.855 1.112 -21.283 1.00 93.62 146 VAL A C 1
ATOM 1063 O O . VAL A 1 146 ? 18.188 2.108 -21.554 1.00 93.62 146 VAL A O 1
ATOM 1066 N N . PHE A 1 147 ? 18.321 -0.003 -20.805 1.00 96.19 147 PHE A N 1
ATOM 1067 C CA . PHE A 1 147 ? 16.904 -0.199 -20.538 1.00 96.19 147 PHE A CA 1
ATOM 1068 C C . PHE A 1 147 ? 16.689 -0.454 -19.046 1.00 96.19 147 PHE A C 1
ATOM 1070 O O . PHE A 1 147 ? 17.251 -1.392 -18.480 1.00 96.19 147 PHE A O 1
ATOM 1077 N N . GLY A 1 148 ? 15.875 0.384 -18.413 1.00 95.81 148 GLY A N 1
ATOM 1078 C CA . GLY A 1 148 ? 15.459 0.255 -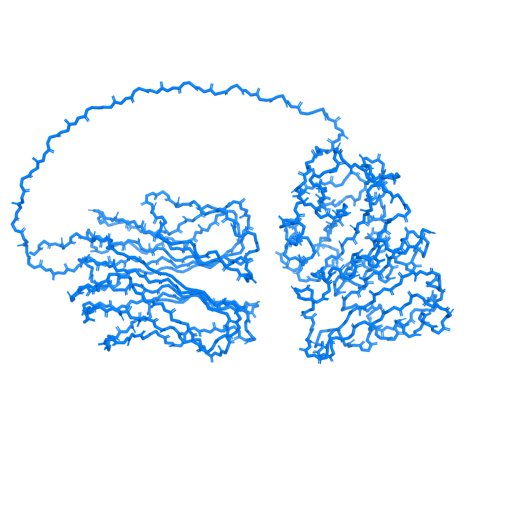17.023 1.00 95.81 148 GLY A CA 1
ATOM 1079 C C . GLY A 1 148 ? 14.033 -0.273 -16.927 1.00 95.81 148 GLY A C 1
ATOM 1080 O O . GLY A 1 148 ? 13.137 0.211 -17.616 1.00 95.81 148 GLY A O 1
ATOM 1081 N N . ALA A 1 149 ? 13.806 -1.241 -16.048 1.00 95.31 149 ALA A N 1
ATOM 1082 C CA . ALA A 1 149 ? 12.479 -1.691 -15.652 1.00 95.31 149 ALA A CA 1
ATOM 1083 C C . ALA A 1 149 ? 12.416 -1.722 -14.131 1.00 95.31 149 ALA A C 1
ATOM 1085 O O . ALA A 1 149 ? 13.194 -2.425 -13.488 1.00 95.31 149 ALA A O 1
ATOM 1086 N N . ILE A 1 150 ? 11.515 -0.941 -13.552 1.00 92.44 150 ILE A N 1
ATOM 1087 C CA . ILE A 1 150 ? 11.385 -0.803 -12.110 1.00 92.44 150 ILE A CA 1
ATOM 1088 C C . ILE A 1 150 ? 9.917 -0.962 -11.758 1.00 92.44 150 ILE A C 1
ATOM 1090 O O . ILE A 1 150 ? 9.058 -0.245 -12.272 1.00 92.44 150 ILE A O 1
ATOM 1094 N N . MET A 1 151 ? 9.632 -1.915 -10.881 1.00 88.06 151 MET A N 1
ATOM 1095 C CA . MET A 1 151 ? 8.337 -1.998 -10.231 1.00 88.06 151 MET A CA 1
ATOM 1096 C C . MET A 1 151 ? 8.424 -1.386 -8.844 1.00 88.06 151 MET A C 1
ATOM 1098 O O . MET A 1 151 ? 9.468 -1.454 -8.190 1.00 88.06 151 MET A O 1
ATOM 1102 N N . HIS A 1 152 ? 7.316 -0.822 -8.388 1.00 81.50 152 HIS A N 1
ATOM 1103 C CA . HIS A 1 152 ? 7.200 -0.340 -7.023 1.00 81.50 152 HIS A CA 1
ATOM 1104 C C . HIS A 1 152 ? 5.995 -0.958 -6.319 1.00 81.50 152 HIS A C 1
ATOM 1106 O O . HIS A 1 152 ? 4.966 -1.224 -6.938 1.00 81.50 152 HIS A O 1
ATOM 1112 N N . LEU A 1 153 ? 6.121 -1.125 -5.008 1.00 74.62 153 LEU A N 1
ATOM 1113 C CA . LEU A 1 153 ? 5.161 -1.760 -4.111 1.00 74.62 153 LEU A CA 1
ATOM 1114 C C . LEU A 1 153 ? 4.439 -0.689 -3.298 1.00 74.62 153 LEU A C 1
ATOM 1116 O O . LEU A 1 153 ? 4.603 -0.586 -2.089 1.00 74.62 153 LEU A O 1
ATOM 1120 N N . SER A 1 154 ? 3.696 0.180 -3.984 1.00 66.19 154 SER A N 1
ATOM 1121 C CA . SER A 1 154 ? 2.993 1.280 -3.323 1.00 66.19 154 SER A CA 1
ATOM 1122 C C . SER A 1 154 ? 1.616 1.513 -3.915 1.00 66.19 154 SER A C 1
ATOM 1124 O O . SER A 1 154 ? 1.386 1.317 -5.115 1.00 66.19 154 SER A O 1
ATOM 1126 N N . PHE A 1 155 ? 0.717 1.939 -3.043 1.00 56.72 155 PHE A N 1
ATOM 1127 C CA . PHE A 1 155 ? -0.593 2.448 -3.386 1.00 56.72 155 PHE A CA 1
ATOM 1128 C C . PHE A 1 155 ? -0.507 3.914 -3.821 1.00 56.72 155 PHE A C 1
ATOM 1130 O O . PHE A 1 155 ? 0.443 4.621 -3.501 1.00 56.72 155 PHE A O 1
ATOM 1137 N N . GLY A 1 156 ? -1.492 4.394 -4.578 1.00 56.06 156 GLY A N 1
ATOM 1138 C CA . GLY A 1 156 ? -1.559 5.813 -4.950 1.00 56.06 156 GLY A CA 1
ATOM 1139 C C . GLY A 1 156 ? -0.780 6.213 -6.208 1.00 56.06 156 GLY A C 1
ATOM 1140 O O . GLY A 1 156 ? -0.798 7.384 -6.574 1.00 56.06 156 GLY A O 1
ATOM 1141 N N . ASN A 1 157 ? -0.172 5.262 -6.935 1.00 68.00 157 ASN A N 1
ATOM 1142 C CA . ASN A 1 157 ? 0.459 5.503 -8.245 1.00 68.00 157 ASN A CA 1
ATOM 1143 C C . ASN A 1 157 ? 1.401 6.731 -8.255 1.00 68.00 157 ASN A C 1
ATOM 1145 O O . ASN A 1 157 ? 1.186 7.648 -9.065 1.00 68.00 157 ASN A O 1
ATOM 1149 N N . PRO A 1 158 ? 2.435 6.767 -7.390 1.00 73.75 158 PRO A N 1
ATOM 1150 C CA . PRO A 1 158 ? 3.317 7.919 -7.257 1.00 73.75 158 PRO A CA 1
ATOM 1151 C C . PRO A 1 158 ? 3.817 8.404 -8.615 1.00 73.75 158 PRO A C 1
ATOM 1153 O O . PRO A 1 158 ? 4.001 7.632 -9.569 1.00 73.75 158 PRO A O 1
ATOM 1156 N N . SER A 1 159 ? 4.001 9.718 -8.744 1.00 83.88 159 SER A N 1
ATOM 1157 C CA . SER A 1 159 ? 4.694 10.265 -9.908 1.00 83.88 159 SER A CA 1
ATOM 1158 C C . SER A 1 159 ? 6.063 9.592 -10.027 1.00 83.88 159 SER A C 1
ATOM 1160 O O . SER A 1 159 ? 6.699 9.271 -9.027 1.00 83.88 159 SER A O 1
ATOM 1162 N N . ALA A 1 160 ? 6.464 9.304 -11.260 1.00 87.94 160 ALA A N 1
ATOM 1163 C CA . ALA A 1 160 ? 7.752 8.707 -11.561 1.00 87.94 160 ALA A CA 1
ATOM 1164 C C . ALA A 1 160 ? 8.443 9.662 -12.522 1.00 87.94 160 ALA A C 1
ATOM 1166 O O . ALA A 1 160 ? 7.876 9.987 -13.570 1.00 87.94 160 ALA A O 1
ATOM 1167 N N . THR A 1 161 ? 9.627 10.120 -12.146 1.00 92.06 161 THR A N 1
ATOM 1168 C CA . THR A 1 161 ? 10.454 11.003 -12.961 1.00 92.06 161 THR A CA 1
ATOM 1169 C C . THR A 1 161 ? 11.706 10.243 -13.360 1.00 92.06 161 THR A C 1
ATOM 1171 O O . THR A 1 161 ? 12.368 9.652 -12.505 1.00 92.06 161 THR A O 1
ATOM 1174 N N . ALA A 1 162 ? 11.999 10.252 -14.662 1.00 91.25 162 ALA A N 1
ATOM 1175 C CA . ALA A 1 162 ? 13.148 9.564 -15.235 1.00 91.25 162 ALA A CA 1
ATOM 1176 C C . ALA A 1 162 ? 14.460 10.066 -14.622 1.00 91.25 162 ALA A C 1
ATOM 1178 O O . ALA A 1 162 ? 14.612 11.260 -14.345 1.00 91.25 162 ALA A O 1
ATOM 1179 N N . GLY A 1 163 ? 15.419 9.159 -14.463 1.00 87.81 163 GLY A N 1
ATOM 1180 C CA . GLY A 1 163 ? 16.789 9.509 -14.109 1.00 87.81 163 GLY A CA 1
ATOM 1181 C C . GLY A 1 163 ? 17.473 10.345 -15.189 1.00 87.81 163 GLY A C 1
ATOM 1182 O O . GLY A 1 163 ? 17.023 10.429 -16.334 1.00 87.81 163 GLY A O 1
ATOM 1183 N N . THR A 1 164 ? 18.611 10.951 -14.855 1.00 87.19 164 THR A N 1
ATOM 1184 C CA . THR A 1 164 ? 19.360 11.790 -15.801 1.00 87.19 164 THR A CA 1
ATOM 1185 C C . THR A 1 164 ? 19.707 11.031 -17.088 1.00 87.19 164 THR A C 1
ATOM 1187 O O . THR A 1 164 ? 20.422 10.026 -17.076 1.00 87.19 164 THR A O 1
ATOM 1190 N N . GLY A 1 165 ? 19.226 11.555 -18.218 1.00 88.31 165 GLY A N 1
ATOM 1191 C CA . GLY A 1 165 ? 19.452 10.994 -19.551 1.00 88.31 165 GLY A CA 1
ATOM 1192 C C . GLY A 1 165 ? 18.518 9.843 -19.933 1.00 88.31 165 GLY A C 1
ATOM 1193 O O . GLY A 1 165 ? 18.631 9.352 -21.054 1.00 88.31 165 GLY A O 1
ATOM 1194 N N . PHE A 1 166 ? 17.611 9.424 -19.048 1.00 93.62 166 PHE A N 1
ATOM 1195 C CA . PHE A 1 166 ? 16.589 8.427 -19.349 1.00 93.62 166 PHE A CA 1
ATOM 1196 C C . PHE A 1 166 ? 15.283 9.068 -19.825 1.00 93.62 166 PHE A C 1
ATOM 1198 O O . PHE A 1 166 ? 14.942 10.197 -19.477 1.00 93.62 166 PHE A O 1
ATOM 1205 N N . THR A 1 167 ? 14.530 8.317 -20.623 1.00 95.44 167 THR A N 1
ATOM 1206 C CA . THR A 1 167 ? 13.169 8.635 -21.057 1.00 95.44 167 THR A CA 1
ATOM 1207 C C . THR A 1 167 ? 12.229 7.533 -20.587 1.00 95.44 167 THR A C 1
ATOM 1209 O O . THR A 1 167 ? 12.381 6.380 -20.986 1.00 95.44 167 THR A O 1
ATOM 1212 N N . ILE A 1 168 ? 11.214 7.871 -19.785 1.00 94.88 168 ILE A N 1
ATOM 1213 C CA . ILE A 1 168 ? 10.153 6.916 -19.432 1.00 94.88 168 ILE A CA 1
ATOM 1214 C C . ILE A 1 168 ? 9.382 6.534 -20.700 1.00 94.88 168 ILE A C 1
ATOM 1216 O O . ILE A 1 168 ? 8.820 7.384 -21.391 1.00 94.88 168 ILE A O 1
ATOM 1220 N N . ARG A 1 169 ? 9.329 5.232 -20.992 1.00 95.50 169 ARG A N 1
ATOM 1221 C CA . ARG A 1 169 ? 8.586 4.660 -22.124 1.00 95.50 169 ARG A CA 1
ATOM 1222 C C . ARG A 1 169 ? 7.191 4.206 -21.739 1.00 95.50 169 ARG A C 1
ATOM 1224 O O . ARG A 1 169 ? 6.265 4.348 -22.535 1.00 95.50 169 ARG A O 1
ATOM 1231 N N . ARG A 1 170 ? 7.034 3.660 -20.533 1.00 92.56 170 ARG A N 1
ATOM 1232 C CA . ARG A 1 170 ? 5.751 3.196 -20.000 1.00 92.56 170 ARG A CA 1
ATOM 1233 C C . ARG A 1 170 ? 5.680 3.416 -18.503 1.00 92.56 170 ARG A C 1
ATOM 1235 O O . ARG A 1 170 ? 6.664 3.231 -17.795 1.00 92.56 170 ARG A O 1
ATOM 1242 N N . LYS A 1 171 ? 4.483 3.780 -18.053 1.00 88.44 171 LYS A N 1
ATOM 1243 C CA . LYS A 1 171 ? 4.107 3.891 -16.648 1.00 88.44 171 LYS A CA 1
ATOM 1244 C C . LYS A 1 171 ? 2.771 3.172 -16.479 1.00 88.44 171 LYS A C 1
ATOM 1246 O O . LYS A 1 171 ? 1.723 3.750 -16.757 1.00 88.44 171 LYS A O 1
ATOM 1251 N N . LEU A 1 172 ? 2.816 1.898 -16.105 1.00 82.38 172 LEU A N 1
ATOM 1252 C CA . LEU A 1 172 ? 1.620 1.078 -15.936 1.00 82.38 172 LEU A CA 1
ATOM 1253 C C . LEU A 1 172 ? 1.035 1.393 -14.572 1.00 82.38 172 LEU A C 1
ATOM 1255 O O . LEU A 1 172 ? 1.520 0.872 -13.581 1.00 82.38 172 LEU A O 1
ATOM 1259 N N . THR A 1 173 ? 0.016 2.239 -14.516 1.00 65.56 173 THR A N 1
ATOM 1260 C CA . THR A 1 173 ? -0.700 2.531 -13.274 1.00 65.56 173 THR A CA 1
ATOM 1261 C C . THR A 1 173 ? -1.987 1.720 -13.243 1.00 65.56 173 THR A C 1
ATOM 1263 O O . THR A 1 173 ? -2.963 2.041 -13.924 1.00 65.56 173 THR A O 1
ATOM 1266 N N . ASN A 1 174 ? -2.011 0.641 -12.465 1.00 54.12 174 ASN A N 1
ATOM 1267 C CA . ASN A 1 174 ? -3.274 -0.017 -12.165 1.00 54.12 174 ASN A CA 1
ATOM 1268 C C . ASN A 1 174 ? -3.962 0.777 -11.045 1.00 54.12 174 ASN A C 1
ATOM 1270 O O . ASN A 1 174 ? -3.464 0.883 -9.928 1.00 54.12 174 ASN A O 1
ATOM 1274 N N . ARG A 1 175 ? -5.113 1.386 -11.348 1.00 50.66 175 ARG A N 1
ATOM 1275 C CA . ARG A 1 175 ? -5.890 2.175 -10.372 1.00 50.66 175 ARG A CA 1
ATOM 1276 C C . ARG A 1 175 ? -6.645 1.311 -9.353 1.00 50.66 175 ARG A C 1
ATOM 1278 O O . ARG A 1 175 ? -7.266 1.861 -8.457 1.00 50.66 175 ARG A O 1
ATOM 1285 N N . THR A 1 176 ? -6.621 -0.012 -9.518 1.00 47.41 176 THR A N 1
ATOM 1286 C CA . THR A 1 176 ? -7.442 -0.971 -8.758 1.00 47.41 176 THR A CA 1
ATOM 1287 C C . THR A 1 176 ? -6.637 -2.092 -8.101 1.00 47.41 176 THR A C 1
ATOM 1289 O O . THR A 1 176 ? -7.199 -2.920 -7.391 1.00 47.41 176 THR A O 1
ATOM 1292 N N . SER A 1 177 ? -5.325 -2.172 -8.336 1.00 51.00 177 SER A N 1
ATOM 1293 C CA . SER A 1 177 ? -4.455 -3.174 -7.713 1.00 51.00 177 SER A CA 1
ATOM 1294 C C . SER A 1 177 ? -3.051 -2.600 -7.592 1.00 51.00 177 SER A C 1
ATOM 1296 O O . SER A 1 177 ? -2.480 -2.160 -8.583 1.00 51.00 177 SER A O 1
ATOM 1298 N N . TYR A 1 178 ? -2.551 -2.577 -6.361 1.00 57.00 178 TYR A N 1
ATOM 1299 C CA . TYR A 1 178 ? -1.157 -2.555 -5.938 1.00 57.00 178 TYR A CA 1
ATOM 1300 C C . TYR A 1 178 ? -0.162 -2.796 -7.080 1.00 57.00 178 TYR A C 1
ATOM 1302 O O . TYR A 1 178 ? -0.208 -3.844 -7.703 1.00 57.00 178 TYR A O 1
ATOM 1310 N N . GLN A 1 179 ? 0.789 -1.877 -7.245 1.00 61.53 179 GLN A N 1
ATOM 1311 C CA . GLN A 1 179 ? 1.998 -1.970 -8.078 1.00 61.53 179 GLN A CA 1
ATOM 1312 C C . GLN A 1 179 ? 1.931 -1.410 -9.497 1.00 61.53 179 GLN A C 1
ATOM 1314 O O . GLN A 1 179 ? 1.228 -1.906 -10.381 1.00 61.53 179 GLN A O 1
ATOM 1319 N N . SER A 1 180 ? 2.805 -0.424 -9.732 1.00 73.56 180 SER A N 1
ATOM 1320 C CA . SER A 1 180 ? 3.121 0.054 -11.075 1.00 73.56 180 SER A CA 1
ATOM 1321 C C . SER A 1 180 ? 4.429 -0.539 -11.566 1.00 73.56 180 SER A C 1
ATOM 1323 O O . SER A 1 180 ? 5.420 -0.577 -10.837 1.00 73.56 180 SER A O 1
ATOM 1325 N N . LEU A 1 181 ? 4.441 -0.923 -12.841 1.00 89.00 181 LEU A N 1
ATOM 1326 C CA . LEU A 1 181 ? 5.653 -1.196 -13.605 1.00 89.00 181 LEU A CA 1
ATOM 1327 C C . LEU A 1 181 ? 6.000 0.059 -14.410 1.00 89.00 181 LEU A C 1
ATOM 1329 O O . LEU A 1 181 ? 5.186 0.554 -15.194 1.00 89.00 181 LEU A O 1
ATOM 1333 N N . VAL A 1 182 ? 7.207 0.576 -14.220 1.00 92.88 182 VAL A N 1
ATOM 1334 C CA . VAL A 1 182 ? 7.747 1.705 -14.975 1.00 92.88 182 VAL A CA 1
ATOM 1335 C C . VAL A 1 182 ? 8.941 1.220 -15.775 1.00 92.88 182 VAL A C 1
ATOM 1337 O O . VAL A 1 182 ? 9.806 0.516 -15.262 1.00 92.88 182 VAL A O 1
ATOM 1340 N N . THR A 1 183 ? 8.989 1.595 -17.046 1.00 95.75 183 THR A N 1
ATOM 1341 C CA . THR A 1 183 ? 10.121 1.290 -17.923 1.00 95.75 183 THR A CA 1
ATOM 1342 C C . THR A 1 183 ? 10.680 2.574 -18.499 1.00 95.75 183 THR A C 1
ATOM 1344 O O . THR A 1 183 ? 9.908 3.432 -18.942 1.00 95.75 183 THR A O 1
ATOM 1347 N N . GLU A 1 184 ? 11.995 2.672 -18.576 1.00 96.00 184 GLU A N 1
ATOM 1348 C CA . GLU A 1 184 ? 12.717 3.804 -19.137 1.00 96.00 184 GLU A CA 1
ATOM 1349 C C . GLU A 1 184 ? 13.873 3.333 -20.014 1.00 96.00 184 GLU A C 1
ATOM 1351 O O . GLU A 1 184 ? 14.339 2.202 -19.891 1.00 96.00 184 GLU A O 1
ATOM 1356 N N . ASP A 1 185 ? 14.341 4.191 -20.912 1.00 96.06 185 ASP A N 1
ATOM 1357 C CA . ASP A 1 185 ? 15.531 3.901 -21.699 1.00 96.06 185 ASP A CA 1
ATOM 1358 C C . ASP A 1 185 ? 16.444 5.108 -21.889 1.00 96.06 185 ASP A C 1
ATOM 1360 O O . ASP A 1 185 ? 16.050 6.258 -21.702 1.00 96.06 185 ASP A O 1
ATOM 1364 N N . ARG A 1 186 ? 17.691 4.822 -22.254 1.00 91.31 186 ARG A N 1
ATOM 1365 C CA . ARG A 1 186 ? 18.717 5.807 -22.577 1.00 91.31 186 ARG A CA 1
ATOM 1366 C C . ARG A 1 186 ? 19.616 5.271 -23.685 1.00 91.31 186 ARG A C 1
ATOM 1368 O O . ARG A 1 186 ? 20.127 4.158 -23.588 1.00 91.31 186 ARG A O 1
ATOM 1375 N N . SER A 1 187 ? 19.856 6.082 -24.710 1.00 87.94 187 SER A N 1
ATOM 1376 C CA . SER A 1 187 ? 20.871 5.792 -25.730 1.00 87.94 187 SER A CA 1
ATOM 1377 C C . SER A 1 187 ? 22.271 6.129 -25.213 1.00 87.94 187 SER A C 1
ATOM 1379 O O . SER A 1 187 ? 22.475 7.160 -24.566 1.00 87.94 187 SER A O 1
ATOM 1381 N N . VAL A 1 188 ? 23.244 5.276 -25.527 1.00 81.12 188 VAL A N 1
ATOM 1382 C CA . VAL A 1 188 ? 24.650 5.425 -25.132 1.00 81.12 188 VAL A CA 1
ATOM 1383 C C . VAL A 1 188 ? 25.525 5.494 -26.374 1.00 81.12 188 VAL A C 1
ATOM 1385 O O . VAL A 1 188 ? 25.484 4.611 -27.223 1.00 81.12 188 VAL A O 1
ATOM 1388 N N . VAL A 1 189 ? 26.342 6.543 -26.465 1.00 69.75 189 VAL A N 1
ATOM 1389 C CA . VAL A 1 189 ? 27.208 6.817 -27.626 1.00 69.75 189 VAL A CA 1
ATOM 1390 C C . VAL A 1 189 ? 28.704 6.632 -27.336 1.00 69.75 189 VAL A C 1
ATOM 1392 O O . VAL A 1 189 ? 29.505 6.673 -28.264 1.00 69.75 189 VAL A O 1
ATOM 1395 N N . SER A 1 190 ? 29.098 6.406 -26.078 1.00 65.81 190 SER A N 1
ATOM 1396 C CA . SER A 1 190 ? 30.498 6.257 -25.650 1.00 65.81 190 SER A CA 1
ATOM 1397 C C . SER A 1 190 ? 30.714 5.003 -24.798 1.00 65.81 190 SER A C 1
ATOM 1399 O O . SER A 1 190 ? 29.871 4.652 -23.977 1.00 65.81 190 SER A O 1
ATOM 1401 N N . THR A 1 191 ? 31.862 4.349 -24.985 1.00 71.44 191 THR A N 1
ATOM 1402 C CA . THR A 1 191 ? 32.275 3.129 -24.268 1.00 71.44 191 THR A CA 1
ATOM 1403 C C . THR A 1 191 ? 32.913 3.430 -22.910 1.00 71.44 191 THR A C 1
ATOM 1405 O O . THR A 1 191 ? 33.481 4.505 -22.730 1.00 71.44 191 THR A O 1
ATOM 1408 N N . GLY A 1 192 ? 32.953 2.440 -22.009 1.00 65.56 192 GLY A N 1
ATOM 1409 C CA . GLY A 1 192 ? 33.827 2.461 -20.825 1.00 65.56 192 GLY A CA 1
ATOM 1410 C C . GLY A 1 192 ? 33.191 2.932 -19.515 1.00 65.56 192 GLY A C 1
ATOM 1411 O O . GLY A 1 192 ? 33.884 2.992 -18.502 1.00 65.56 192 GLY A O 1
ATOM 1412 N N . GLU A 1 193 ? 31.886 3.205 -19.499 1.00 79.12 193 GLU A N 1
ATOM 1413 C CA . GLU A 1 193 ? 31.135 3.549 -18.285 1.00 79.12 193 GLU A CA 1
ATOM 1414 C C . GLU A 1 193 ? 30.113 2.459 -17.932 1.00 79.12 193 GLU A C 1
ATOM 1416 O O . GLU A 1 193 ? 29.608 1.748 -18.803 1.00 79.12 193 GLU A O 1
ATOM 1421 N N . GLY A 1 194 ? 29.832 2.298 -16.638 1.00 84.88 194 GLY A N 1
ATOM 1422 C CA . GLY A 1 194 ? 28.728 1.472 -16.150 1.00 84.88 194 GLY A CA 1
ATOM 1423 C C . GLY A 1 194 ? 27.453 2.302 -15.998 1.00 84.88 194 GLY A C 1
ATOM 1424 O O . GLY A 1 194 ? 27.517 3.506 -15.747 1.00 84.88 194 GLY A O 1
ATOM 1425 N N . PHE A 1 195 ? 26.287 1.662 -16.092 1.00 90.44 195 PHE A N 1
ATOM 1426 C CA . PHE A 1 195 ? 24.997 2.351 -16.060 1.00 90.44 195 PHE A CA 1
ATOM 1427 C C . PHE A 1 195 ? 24.110 1.871 -14.921 1.00 90.44 195 PHE A C 1
ATOM 1429 O O . PHE A 1 195 ? 24.181 0.724 -14.491 1.00 90.44 195 PHE A O 1
ATOM 1436 N N . LYS A 1 196 ? 23.241 2.760 -14.450 1.00 91.94 196 LYS A N 1
ATOM 1437 C CA . LYS A 1 196 ? 22.163 2.451 -13.513 1.00 91.94 196 LYS A CA 1
ATOM 1438 C C . LYS A 1 196 ? 20.876 3.099 -13.994 1.00 91.94 196 LYS A C 1
ATOM 1440 O O . LYS A 1 196 ? 20.926 4.199 -14.542 1.00 91.94 196 LYS A O 1
ATOM 1445 N N . ALA A 1 197 ? 19.754 2.426 -13.782 1.00 92.88 197 ALA A N 1
ATOM 1446 C CA . ALA A 1 197 ? 18.441 3.032 -13.912 1.00 92.88 197 ALA A CA 1
ATOM 1447 C C . ALA A 1 197 ? 18.065 3.644 -12.560 1.00 92.88 197 ALA A C 1
ATOM 1449 O O . ALA A 1 197 ? 18.275 3.032 -11.505 1.00 92.88 197 ALA A O 1
ATOM 1450 N N . THR A 1 198 ? 17.534 4.861 -12.594 1.00 93.19 198 THR A N 1
ATOM 1451 C CA . THR A 1 198 ? 17.080 5.555 -11.391 1.00 93.19 198 THR A CA 1
ATOM 1452 C C . THR A 1 198 ? 15.757 6.223 -11.675 1.00 93.19 198 THR A C 1
ATOM 1454 O O . THR A 1 198 ? 15.659 6.951 -12.655 1.00 93.19 198 THR A O 1
ATOM 1457 N N . LEU A 1 199 ? 14.784 6.065 -10.787 1.00 92.69 199 LEU A N 1
ATOM 1458 C CA . LEU A 1 199 ? 13.547 6.833 -10.837 1.00 92.69 199 LEU A CA 1
ATOM 1459 C C . LEU A 1 199 ? 13.431 7.637 -9.559 1.00 92.69 199 LEU A C 1
ATOM 1461 O O . LEU A 1 199 ? 13.685 7.114 -8.475 1.00 92.69 199 LEU A O 1
ATOM 1465 N N . ALA A 1 200 ? 13.045 8.901 -9.694 1.00 92.69 200 ALA A N 1
ATOM 1466 C CA . ALA A 1 200 ? 12.568 9.682 -8.565 1.00 92.69 200 ALA A CA 1
ATOM 1467 C C . ALA A 1 200 ? 11.060 9.469 -8.431 1.00 92.69 200 ALA A C 1
ATOM 1469 O O . ALA A 1 200 ? 10.307 9.628 -9.397 1.00 92.69 200 ALA A O 1
ATOM 1470 N N . TRP A 1 201 ? 10.636 9.106 -7.230 1.00 88.31 201 TRP A N 1
ATOM 1471 C CA . TRP A 1 201 ? 9.255 8.821 -6.888 1.00 88.31 201 TRP A CA 1
ATOM 1472 C C . TRP A 1 201 ? 8.646 10.011 -6.153 1.00 88.31 201 TRP A C 1
ATOM 1474 O O . TRP A 1 201 ? 9.293 10.636 -5.315 1.00 88.31 201 TRP A O 1
ATOM 1484 N N . GLY A 1 202 ? 7.378 10.308 -6.438 1.00 83.69 202 GLY A N 1
ATOM 1485 C CA . GLY A 1 202 ? 6.618 11.331 -5.710 1.00 83.69 202 GLY A CA 1
ATOM 1486 C C . GLY A 1 202 ? 6.425 11.023 -4.220 1.00 83.69 202 GLY A C 1
ATOM 1487 O O . GLY A 1 202 ? 6.045 11.907 -3.460 1.00 83.69 202 GLY A O 1
ATOM 1488 N N . SER A 1 203 ? 6.693 9.786 -3.801 1.00 82.06 203 SER A N 1
ATOM 1489 C CA . SER A 1 203 ? 6.691 9.331 -2.413 1.00 82.06 203 SER A CA 1
ATOM 1490 C C . SER A 1 203 ? 7.682 8.181 -2.232 1.00 82.06 203 SER A C 1
ATOM 1492 O O . SER A 1 203 ? 8.116 7.568 -3.207 1.00 82.06 203 SER A O 1
ATOM 1494 N N . SER A 1 204 ? 8.059 7.886 -0.985 1.00 85.81 204 SER A N 1
ATOM 1495 C CA . SER A 1 204 ? 8.889 6.715 -0.696 1.00 85.81 204 SER A CA 1
ATOM 1496 C C . SER A 1 204 ? 8.126 5.435 -1.023 1.00 85.81 204 SER A C 1
ATOM 1498 O O . SER A 1 204 ? 6.995 5.254 -0.570 1.00 85.81 204 SER A O 1
ATOM 1500 N N . VAL A 1 205 ? 8.736 4.555 -1.811 1.00 83.00 205 VAL A N 1
ATOM 1501 C CA . VAL A 1 205 ? 8.151 3.270 -2.193 1.00 83.00 205 VAL A CA 1
ATOM 1502 C C . VAL A 1 205 ? 9.175 2.158 -2.022 1.00 83.00 205 VAL A C 1
ATOM 1504 O O . VAL A 1 205 ? 10.343 2.370 -2.354 1.00 83.00 205 VAL A O 1
ATOM 1507 N N . PRO A 1 206 ? 8.775 0.956 -1.580 1.00 84.62 206 PRO A N 1
ATOM 1508 C CA . PRO A 1 206 ? 9.561 -0.231 -1.848 1.00 84.62 206 PRO A CA 1
ATOM 1509 C C . PRO A 1 206 ? 9.588 -0.451 -3.359 1.00 84.62 206 PRO A C 1
ATOM 1511 O O . PRO A 1 206 ? 8.581 -0.269 -4.047 1.00 84.62 206 PRO A O 1
ATOM 1514 N N . TRP A 1 207 ? 10.732 -0.835 -3.894 1.00 87.44 207 TRP A N 1
ATOM 1515 C CA . TRP A 1 207 ? 10.911 -1.030 -5.322 1.00 87.44 207 TRP A CA 1
ATOM 1516 C C . TRP A 1 207 ? 11.837 -2.209 -5.597 1.00 87.44 207 TRP A C 1
ATOM 1518 O O . TRP A 1 207 ? 12.732 -2.537 -4.818 1.00 87.44 207 TRP A O 1
ATOM 1528 N N . GLN A 1 208 ? 11.622 -2.836 -6.749 1.00 89.00 208 GLN A N 1
ATOM 1529 C CA . GLN A 1 208 ? 12.566 -3.764 -7.361 1.00 89.00 208 GLN A CA 1
ATOM 1530 C C . GLN A 1 208 ? 12.854 -3.271 -8.772 1.00 89.00 208 GLN A C 1
ATOM 1532 O O . GLN A 1 208 ? 11.937 -2.914 -9.512 1.00 89.00 208 GLN A O 1
ATOM 1537 N N . GLY A 1 209 ? 14.126 -3.240 -9.147 1.00 91.62 209 GLY A N 1
ATOM 1538 C CA . GLY A 1 209 ? 14.563 -2.663 -10.407 1.00 91.62 209 GLY A CA 1
ATOM 1539 C C . GLY A 1 209 ? 15.625 -3.499 -11.095 1.00 91.62 209 GLY A C 1
ATOM 1540 O O . GLY A 1 209 ? 16.503 -4.071 -10.452 1.00 91.62 209 GLY A O 1
ATOM 1541 N N . ILE A 1 210 ? 15.551 -3.528 -12.420 1.00 94.62 210 ILE A N 1
ATOM 1542 C CA . ILE A 1 210 ? 16.532 -4.137 -13.311 1.00 94.62 210 ILE A CA 1
ATOM 1543 C C . ILE A 1 210 ? 16.981 -3.065 -14.297 1.00 94.62 210 ILE A C 1
ATOM 1545 O O . ILE A 1 210 ? 16.154 -2.376 -14.893 1.00 94.62 210 ILE A O 1
ATOM 1549 N N . VAL A 1 211 ? 18.289 -2.958 -14.497 1.00 95.00 211 VAL A N 1
ATOM 1550 C CA . VAL A 1 211 ? 18.875 -2.250 -15.633 1.00 95.00 211 VAL A CA 1
ATOM 1551 C C . VAL A 1 211 ? 19.601 -3.261 -16.510 1.00 95.00 211 VAL A C 1
ATOM 1553 O O . VAL A 1 211 ? 20.354 -4.101 -16.012 1.00 95.00 211 VAL A O 1
ATOM 1556 N N . ALA A 1 212 ? 19.362 -3.195 -17.813 1.00 93.75 212 ALA A N 1
ATOM 1557 C CA . ALA A 1 212 ? 20.045 -3.999 -18.813 1.00 93.75 212 ALA A CA 1
ATOM 1558 C C . ALA A 1 212 ? 20.662 -3.091 -19.873 1.00 93.75 212 ALA A C 1
ATOM 1560 O O . ALA A 1 212 ? 20.039 -2.133 -20.321 1.00 93.75 212 ALA A O 1
ATOM 1561 N N . VAL A 1 213 ? 21.880 -3.410 -20.283 1.00 91.62 213 VAL A N 1
ATOM 1562 C CA . VAL A 1 213 ? 22.596 -2.745 -21.367 1.00 91.62 213 VAL A CA 1
ATOM 1563 C C . VAL A 1 213 ? 22.581 -3.688 -22.563 1.00 91.62 213 VAL A C 1
ATOM 1565 O O . VAL A 1 213 ? 22.980 -4.843 -22.434 1.00 91.62 213 VAL A O 1
ATOM 1568 N N . LEU A 1 214 ? 22.072 -3.233 -23.705 1.00 90.69 214 LEU A N 1
ATOM 1569 C CA . LEU A 1 214 ? 21.934 -4.012 -24.932 1.00 90.69 214 LEU A CA 1
ATOM 1570 C C . LEU A 1 214 ? 22.869 -3.459 -26.002 1.00 90.69 214 LEU A C 1
ATOM 1572 O O . LEU A 1 214 ? 22.854 -2.257 -26.282 1.00 90.69 214 LEU A O 1
ATOM 1576 N N . ARG A 1 215 ? 23.639 -4.355 -26.627 1.00 88.12 215 ARG A N 1
ATOM 1577 C CA . ARG A 1 215 ? 24.577 -3.994 -27.693 1.00 88.12 215 ARG A CA 1
ATOM 1578 C C . ARG A 1 215 ? 23.842 -3.518 -28.935 1.00 88.12 215 ARG A C 1
ATOM 1580 O O . ARG A 1 215 ? 22.715 -3.941 -29.194 1.00 88.12 215 ARG A O 1
ATOM 1587 N N . SER A 1 216 ? 24.511 -2.720 -29.755 1.00 83.75 216 SER A N 1
ATOM 1588 C CA . SER A 1 216 ? 24.112 -2.537 -31.152 1.00 83.75 216 SER A CA 1
ATOM 1589 C C . SER A 1 216 ? 24.184 -3.862 -31.918 1.00 83.75 216 SER A C 1
ATOM 1591 O O . SER A 1 216 ? 24.981 -4.747 -31.600 1.00 83.75 216 SER A O 1
ATOM 1593 N N . SER A 1 217 ? 23.334 -4.024 -32.933 1.00 80.12 217 SER A N 1
ATOM 1594 C CA . SER A 1 217 ? 23.463 -5.138 -33.871 1.00 80.12 217 SER A CA 1
ATOM 1595 C C . SER A 1 217 ? 24.595 -4.875 -34.865 1.00 80.12 217 SER A C 1
ATOM 1597 O O . SER A 1 217 ? 24.733 -3.769 -35.398 1.00 80.12 217 SER A O 1
ATOM 1599 N N . ASP A 1 218 ? 25.355 -5.918 -35.190 1.00 66.81 218 ASP A N 1
ATOM 1600 C CA . ASP A 1 218 ? 26.257 -5.899 -36.336 1.00 66.81 218 ASP A CA 1
ATOM 1601 C C . ASP A 1 218 ? 25.413 -5.983 -37.616 1.00 66.81 218 ASP A C 1
ATOM 1603 O O . ASP A 1 218 ? 24.796 -7.008 -37.911 1.00 66.81 218 ASP A O 1
ATOM 1607 N N . THR A 1 219 ? 25.308 -4.893 -38.378 1.00 54.12 219 THR A N 1
ATOM 1608 C CA . THR A 1 219 ? 24.543 -4.874 -39.639 1.00 54.12 219 THR A CA 1
ATOM 1609 C C . THR A 1 219 ? 25.249 -3.959 -40.651 1.00 54.12 219 THR A C 1
ATOM 1611 O O . THR A 1 219 ? 25.785 -2.923 -40.253 1.00 54.12 219 THR A O 1
ATOM 1614 N N . PRO A 1 220 ? 25.354 -4.336 -41.945 1.00 40.22 220 PRO A N 1
ATOM 1615 C CA . PRO A 1 220 ? 26.135 -3.581 -42.925 1.00 40.22 220 PRO A CA 1
ATOM 1616 C C . PRO A 1 220 ? 25.605 -2.155 -43.128 1.00 40.22 220 PRO A C 1
ATOM 1618 O O . PRO A 1 220 ? 24.404 -1.914 -43.193 1.00 40.22 220 PRO A O 1
ATOM 1621 N N . THR A 1 221 ? 26.548 -1.220 -43.236 1.00 33.22 221 THR A N 1
ATOM 1622 C CA . THR A 1 221 ? 26.369 0.234 -43.313 1.00 33.22 221 THR A CA 1
ATOM 1623 C C . THR A 1 221 ? 25.359 0.681 -44.389 1.00 33.22 221 THR A C 1
ATOM 1625 O O . THR A 1 221 ? 25.624 0.456 -45.571 1.00 33.22 221 THR A O 1
ATOM 1628 N N . PRO A 1 222 ? 24.270 1.399 -44.050 1.00 39.69 222 PRO A N 1
ATOM 1629 C CA . PRO A 1 222 ? 23.522 2.189 -45.026 1.00 39.69 222 PRO A CA 1
ATOM 1630 C C . PRO A 1 222 ? 24.229 3.527 -45.327 1.00 39.69 222 PRO A C 1
ATOM 1632 O O . PRO A 1 222 ? 24.794 4.172 -44.444 1.00 39.69 222 PRO A O 1
ATOM 1635 N N . THR A 1 223 ? 24.221 3.929 -46.600 1.00 33.00 223 THR A N 1
ATOM 1636 C CA . THR A 1 223 ? 24.849 5.151 -47.141 1.00 33.00 223 THR A CA 1
ATOM 1637 C C . THR A 1 223 ? 24.196 6.429 -46.574 1.00 33.00 223 THR A C 1
ATOM 1639 O O . THR A 1 223 ? 22.969 6.475 -46.483 1.00 33.00 223 THR A O 1
ATOM 1642 N N . PRO A 1 224 ? 24.963 7.474 -46.196 1.00 36.16 224 PRO A N 1
ATOM 1643 C CA . PRO A 1 224 ? 24.418 8.655 -45.521 1.00 36.16 224 PRO A CA 1
ATOM 1644 C C . PRO A 1 224 ? 23.530 9.525 -46.427 1.00 36.16 224 PRO A C 1
ATOM 1646 O O . PRO A 1 224 ? 23.847 9.763 -47.591 1.00 36.16 224 PRO A O 1
ATOM 1649 N N . SER A 1 225 ? 22.447 10.048 -45.845 1.00 35.50 225 SER A N 1
ATOM 1650 C CA . SER A 1 225 ? 21.546 11.066 -46.412 1.00 35.50 225 SER A CA 1
ATOM 1651 C C . SER A 1 225 ? 21.852 12.444 -45.789 1.00 35.50 225 SER A C 1
ATOM 1653 O O . SER A 1 225 ? 22.220 12.485 -44.613 1.00 35.50 225 SER A O 1
ATOM 1655 N N . PRO A 1 226 ? 21.738 13.570 -46.527 1.00 38.03 226 PRO A N 1
ATOM 1656 C CA . PRO A 1 226 ? 22.281 14.866 -46.106 1.00 38.03 226 PRO A CA 1
ATOM 1657 C C . PRO A 1 226 ? 21.521 15.569 -44.965 1.00 38.03 226 PRO A C 1
ATOM 1659 O O . PRO A 1 226 ? 20.298 15.504 -44.853 1.00 38.03 226 PRO A O 1
ATOM 1662 N N . THR A 1 227 ? 22.306 16.289 -44.160 1.00 35.62 227 THR A N 1
ATOM 1663 C CA . THR A 1 227 ? 21.972 17.071 -42.957 1.00 35.62 227 THR A CA 1
ATOM 1664 C C . THR A 1 227 ? 21.249 18.397 -43.254 1.00 35.62 227 THR A C 1
ATOM 1666 O O . THR A 1 227 ? 21.722 19.143 -44.113 1.00 35.62 227 THR A O 1
ATOM 1669 N N . PRO A 1 228 ? 20.200 18.780 -42.495 1.00 41.53 228 PRO A N 1
ATOM 1670 C CA . PRO A 1 228 ? 19.720 20.163 -42.436 1.00 41.53 228 PRO A CA 1
ATOM 1671 C C . PRO A 1 228 ? 20.293 20.984 -41.255 1.00 41.53 228 PRO A C 1
ATOM 1673 O O . PRO A 1 228 ? 20.558 20.478 -40.166 1.00 41.53 228 PRO A O 1
ATOM 1676 N N . THR A 1 229 ? 20.474 22.276 -41.536 1.00 36.78 229 THR A N 1
ATOM 1677 C CA . THR A 1 229 ? 21.125 23.380 -40.794 1.00 36.78 229 THR A CA 1
ATOM 1678 C C . THR A 1 229 ? 20.384 23.846 -39.514 1.00 36.78 229 THR A C 1
ATOM 1680 O O . THR A 1 229 ? 19.155 23.786 -39.482 1.00 36.78 229 THR A O 1
ATOM 1683 N N . PRO A 1 230 ? 21.078 24.369 -38.473 1.00 44.03 230 PRO A N 1
ATOM 1684 C CA . PRO A 1 230 ? 20.467 24.795 -37.199 1.00 44.03 230 PRO A CA 1
ATOM 1685 C C . PRO A 1 230 ? 19.743 26.160 -37.235 1.00 44.03 230 PRO A C 1
ATOM 1687 O O . PRO A 1 230 ? 20.084 27.041 -38.020 1.00 44.03 230 PRO A O 1
ATOM 1690 N N . THR A 1 231 ? 18.778 26.350 -36.320 1.00 33.00 231 THR A N 1
ATOM 1691 C CA . THR A 1 231 ? 18.015 27.599 -36.063 1.00 33.00 231 THR A CA 1
ATOM 1692 C C . THR A 1 231 ? 18.064 27.946 -34.550 1.00 33.00 231 THR A C 1
ATOM 1694 O O . THR A 1 231 ? 18.118 27.011 -33.750 1.00 33.00 231 THR A O 1
ATOM 1697 N N . PRO A 1 232 ? 18.110 29.238 -34.135 1.00 44.53 232 PRO A N 1
ATOM 1698 C CA . PRO A 1 232 ? 18.633 29.664 -32.822 1.00 44.53 232 PRO A CA 1
ATOM 1699 C C . PRO A 1 232 ? 17.664 29.677 -31.614 1.00 44.53 232 PRO A C 1
ATOM 1701 O O . PRO A 1 232 ? 16.444 29.632 -31.738 1.00 44.53 232 PRO A O 1
ATOM 1704 N N . THR A 1 233 ? 18.302 29.785 -30.442 1.00 44.16 233 THR A N 1
ATOM 1705 C CA . THR A 1 233 ? 17.858 29.748 -29.032 1.00 44.16 233 THR A CA 1
ATOM 1706 C C . THR A 1 233 ? 16.999 30.937 -28.544 1.00 44.16 233 THR A C 1
ATOM 1708 O O . THR A 1 233 ? 17.321 32.074 -28.889 1.00 44.16 233 THR A O 1
ATOM 1711 N N . PRO A 1 234 ? 16.017 30.730 -27.632 1.00 43.56 234 PRO A N 1
ATOM 1712 C CA . PRO A 1 234 ? 15.403 31.802 -26.834 1.00 43.56 234 PRO A CA 1
ATOM 1713 C C . PRO A 1 234 ? 15.925 31.936 -25.377 1.00 43.56 234 PRO A C 1
ATOM 1715 O O . PRO A 1 234 ? 16.375 30.982 -24.747 1.00 43.56 234 PRO A O 1
ATOM 1718 N N . THR A 1 235 ? 15.837 33.174 -24.877 1.00 38.88 235 THR A N 1
ATOM 1719 C CA . THR A 1 235 ? 16.310 33.787 -23.610 1.00 38.88 235 THR A CA 1
ATOM 1720 C C . THR A 1 235 ? 15.493 33.396 -22.348 1.00 38.88 235 THR A C 1
ATOM 1722 O O . THR A 1 235 ? 14.305 33.102 -22.478 1.00 38.88 235 THR A O 1
ATOM 1725 N N . PRO A 1 236 ? 16.064 33.425 -21.116 1.00 45.50 236 PRO A N 1
ATOM 1726 C CA . PRO A 1 236 ? 15.366 33.037 -19.872 1.00 45.50 236 PRO A CA 1
ATOM 1727 C C . PRO A 1 236 ? 14.342 34.058 -19.318 1.00 45.50 236 PRO A C 1
ATOM 1729 O O . PRO A 1 236 ? 14.469 35.263 -19.516 1.00 45.50 236 PRO A O 1
ATOM 1732 N N . THR A 1 237 ? 13.353 33.547 -18.566 1.00 36.12 237 THR A N 1
ATOM 1733 C CA . THR A 1 237 ? 12.252 34.266 -17.868 1.00 36.12 237 THR A CA 1
ATOM 1734 C C . THR A 1 237 ? 12.443 34.195 -16.330 1.00 36.12 237 THR A C 1
ATOM 1736 O O . THR A 1 237 ? 13.002 33.199 -15.867 1.00 36.12 237 THR A O 1
ATOM 1739 N N . PRO A 1 238 ? 12.035 35.212 -15.532 1.00 46.28 238 PRO A N 1
ATOM 1740 C CA . PRO A 1 238 ? 12.422 35.363 -14.116 1.00 46.28 238 PRO A CA 1
ATOM 1741 C C . PRO A 1 238 ? 11.706 34.466 -13.084 1.00 46.28 238 PRO A C 1
ATOM 1743 O O . PRO A 1 238 ? 10.591 33.990 -13.282 1.00 46.28 238 PRO A O 1
ATOM 1746 N N . THR A 1 239 ? 12.387 34.313 -11.943 1.00 38.28 239 THR A N 1
ATOM 1747 C CA . THR A 1 239 ? 12.080 33.518 -10.737 1.00 38.28 239 THR A CA 1
ATOM 1748 C C . THR A 1 239 ? 10.900 34.057 -9.897 1.00 38.28 239 THR A C 1
ATOM 1750 O O . THR A 1 239 ? 10.828 35.271 -9.694 1.00 38.28 239 THR A O 1
ATOM 1753 N N . PRO A 1 240 ? 10.019 33.202 -9.327 1.00 41.47 240 PRO A N 1
ATOM 1754 C CA . PRO A 1 240 ? 8.983 33.626 -8.380 1.00 41.47 240 PRO A CA 1
ATOM 1755 C C . PRO A 1 240 ? 9.495 33.826 -6.935 1.00 41.47 240 PRO A C 1
ATOM 1757 O O . PRO A 1 240 ? 10.443 33.184 -6.485 1.00 41.47 240 PRO A O 1
ATOM 1760 N N . SER A 1 241 ? 8.821 34.738 -6.227 1.00 34.12 241 SER A N 1
ATOM 1761 C CA . SER A 1 241 ? 9.048 35.194 -4.842 1.00 34.12 241 SER A CA 1
ATOM 1762 C C . SER A 1 241 ? 8.619 34.160 -3.778 1.00 34.12 241 SER A C 1
ATOM 1764 O O . SER A 1 241 ? 7.652 33.437 -4.018 1.00 34.12 241 SER A O 1
ATOM 1766 N N . PRO A 1 242 ? 9.258 34.105 -2.588 1.00 38.25 242 PRO A N 1
ATOM 1767 C CA . PRO A 1 242 ? 8.886 33.171 -1.520 1.00 38.25 242 PRO A CA 1
ATOM 1768 C C . PRO A 1 242 ? 7.548 33.509 -0.836 1.00 38.25 242 PRO A C 1
ATOM 1770 O O . PRO A 1 242 ? 7.214 34.672 -0.606 1.00 38.25 242 PRO A O 1
ATOM 1773 N N . THR A 1 243 ? 6.811 32.454 -0.484 1.00 32.19 243 THR A N 1
ATOM 1774 C CA . THR A 1 243 ? 5.584 32.434 0.336 1.00 32.19 243 THR A CA 1
ATOM 1775 C C . THR A 1 243 ? 5.937 32.507 1.838 1.00 32.19 243 THR A C 1
ATOM 1777 O O . THR A 1 243 ? 6.962 31.945 2.228 1.00 32.19 243 THR A O 1
ATOM 1780 N N . PRO A 1 244 ? 5.140 33.184 2.694 1.00 34.66 244 PRO A N 1
ATOM 1781 C CA . PRO A 1 244 ? 5.461 33.385 4.112 1.00 34.66 244 PRO A CA 1
ATOM 1782 C C . PRO A 1 244 ? 5.445 32.100 4.958 1.00 34.66 244 PRO A C 1
ATOM 1784 O O . PRO A 1 244 ? 4.620 31.209 4.766 1.00 34.66 244 PRO A O 1
ATOM 1787 N N . THR A 1 245 ? 6.348 32.065 5.938 1.00 30.58 245 THR A N 1
ATOM 1788 C CA . THR A 1 245 ? 6.533 31.009 6.944 1.00 30.58 245 THR A CA 1
ATOM 1789 C C . THR A 1 245 ? 5.404 31.010 7.992 1.00 30.58 245 THR A C 1
ATOM 1791 O O . THR A 1 245 ? 5.090 32.082 8.515 1.00 30.58 245 THR A O 1
ATOM 1794 N N . PRO A 1 246 ? 4.813 29.852 8.354 1.00 30.83 246 PRO A N 1
ATOM 1795 C CA . PRO A 1 246 ? 3.815 29.762 9.420 1.00 30.83 246 PRO A CA 1
ATOM 1796 C C . PRO A 1 246 ? 4.414 29.939 10.829 1.00 30.83 246 PRO A C 1
ATOM 1798 O O . PRO A 1 246 ? 5.570 29.606 11.093 1.00 30.83 246 PRO A O 1
ATOM 1801 N N . THR A 1 247 ? 3.585 30.474 11.726 1.00 30.72 247 THR A N 1
ATOM 1802 C CA . THR A 1 247 ? 3.855 30.781 13.139 1.00 30.72 247 THR A CA 1
ATOM 1803 C C . THR A 1 247 ? 4.227 29.531 13.960 1.00 30.72 247 THR A C 1
ATOM 1805 O O . THR A 1 247 ? 3.587 28.493 13.793 1.00 30.72 247 THR A O 1
ATOM 1808 N N . PRO A 1 248 ? 5.203 29.600 14.890 1.00 31.44 248 PRO A N 1
ATOM 1809 C CA . PRO A 1 248 ? 5.568 28.472 15.749 1.00 31.44 248 PRO A CA 1
ATOM 1810 C C . PRO A 1 248 ? 4.443 28.094 16.724 1.00 31.44 248 PRO A C 1
ATOM 1812 O O . PRO A 1 248 ? 3.942 28.955 17.444 1.00 31.44 248 PRO A O 1
ATOM 1815 N N . GLY A 1 249 ? 4.094 26.805 16.788 1.00 48.22 249 GLY A N 1
ATOM 1816 C CA . GLY A 1 249 ? 3.259 26.230 17.853 1.00 48.22 249 GLY A CA 1
ATOM 1817 C C . GLY A 1 249 ? 2.004 25.484 17.398 1.00 48.22 249 GLY A C 1
ATOM 1818 O O . GLY A 1 249 ? 1.417 24.773 18.204 1.00 48.22 249 GLY A O 1
ATOM 1819 N N . GLN A 1 250 ? 1.614 25.581 16.125 1.00 52.66 250 GLN A N 1
ATOM 1820 C CA . GLN A 1 250 ? 0.590 24.712 15.541 1.00 52.66 250 GLN A CA 1
ATOM 1821 C C . GLN A 1 250 ? 1.164 23.981 14.335 1.00 52.66 250 GLN A C 1
ATOM 1823 O O . GLN A 1 250 ? 1.756 24.591 13.442 1.00 52.66 250 GLN A O 1
ATOM 1828 N N . HIS A 1 251 ? 1.001 22.660 14.319 1.00 65.25 251 HIS A N 1
ATOM 1829 C CA . HIS A 1 251 ? 1.242 21.870 13.123 1.00 65.25 251 HIS A CA 1
ATOM 1830 C C . HIS A 1 251 ? 0.377 22.437 11.982 1.00 65.25 251 HIS A C 1
ATOM 1832 O O . HIS A 1 251 ? -0.801 22.726 12.200 1.00 65.25 251 HIS A O 1
ATOM 1838 N N . PRO A 1 252 ? 0.940 22.661 10.782 1.00 72.69 252 PRO A N 1
ATOM 1839 C CA . PRO A 1 252 ? 0.184 23.238 9.679 1.00 72.69 252 PRO A CA 1
ATOM 1840 C C . PRO A 1 252 ? -1.029 22.364 9.359 1.00 72.69 252 PRO A C 1
ATOM 1842 O O . PRO A 1 252 ? -0.884 21.160 9.166 1.00 72.69 252 PRO A O 1
ATOM 1845 N N . VAL A 1 253 ? -2.214 22.971 9.287 1.00 81.25 253 VAL A N 1
ATOM 1846 C CA . VAL A 1 253 ? -3.441 22.312 8.826 1.00 81.25 253 VAL A CA 1
ATOM 1847 C C . VAL A 1 253 ? -3.310 22.099 7.320 1.00 81.25 253 VAL A C 1
ATOM 1849 O O . VAL A 1 253 ? -3.298 23.068 6.561 1.00 81.25 253 VAL A O 1
ATOM 1852 N N . VAL A 1 254 ? -3.205 20.841 6.888 1.00 84.69 254 VAL A N 1
ATOM 1853 C CA . VAL A 1 254 ? -3.108 20.466 5.467 1.00 84.69 254 VAL A CA 1
ATOM 1854 C C . VAL A 1 254 ? -4.299 19.571 5.095 1.00 84.69 254 VAL A C 1
ATOM 1856 O O . VAL A 1 254 ? -4.192 18.349 5.173 1.00 84.69 254 VAL A O 1
ATOM 1859 N N . PRO A 1 255 ? -5.463 20.153 4.738 1.00 85.94 255 PRO A N 1
ATOM 1860 C CA . PRO A 1 255 ? -6.644 19.391 4.338 1.00 85.94 255 PRO A CA 1
ATOM 1861 C C . PRO A 1 255 ? -6.385 18.517 3.104 1.00 85.94 255 PRO A C 1
ATOM 1863 O O . PRO A 1 255 ? -5.659 18.907 2.189 1.00 85.94 255 PRO A O 1
ATOM 1866 N N . GLY A 1 256 ? -7.015 17.345 3.071 1.00 79.19 256 GLY A N 1
ATOM 1867 C CA . GLY A 1 256 ? -6.979 16.392 1.962 1.00 79.19 256 GLY A CA 1
ATOM 1868 C C . GLY A 1 256 ? -5.686 15.586 1.879 1.00 79.19 256 GLY A C 1
ATOM 1869 O O . GLY A 1 256 ? -5.473 14.886 0.890 1.00 79.19 256 GLY A O 1
ATOM 1870 N N . GLN A 1 257 ? -4.813 15.697 2.882 1.00 83.50 257 GLN A N 1
ATOM 1871 C CA . GLN A 1 257 ? -3.533 15.002 2.932 1.00 83.50 257 GLN A CA 1
ATOM 1872 C C . GLN A 1 257 ? -3.301 14.398 4.312 1.00 83.50 257 GLN A C 1
ATOM 1874 O O . GLN A 1 257 ? -3.709 14.941 5.339 1.00 83.50 257 GLN A O 1
ATOM 1879 N N . GLN A 1 258 ? -2.591 13.276 4.324 1.00 90.12 258 GLN A N 1
ATOM 1880 C CA . GLN A 1 258 ? -1.998 12.721 5.528 1.00 90.12 258 GLN A CA 1
ATOM 1881 C C . GLN A 1 258 ? -0.568 13.239 5.657 1.00 90.12 258 GLN A C 1
ATOM 1883 O O . GLN A 1 258 ? 0.225 13.111 4.720 1.00 90.12 258 GLN A O 1
ATOM 1888 N N . VAL A 1 259 ? -0.211 13.789 6.811 1.00 88.19 259 VAL A N 1
ATOM 1889 C CA . VAL A 1 259 ? 1.101 14.392 7.076 1.00 88.19 259 VAL A CA 1
ATOM 1890 C C . VAL A 1 259 ? 1.723 13.752 8.314 1.00 88.19 259 VAL A C 1
ATOM 1892 O O . VAL A 1 259 ? 1.024 13.377 9.253 1.00 88.19 259 VAL A O 1
ATOM 1895 N N . ALA A 1 260 ? 3.044 13.584 8.289 1.00 90.69 260 ALA A N 1
ATOM 1896 C CA . ALA A 1 260 ? 3.809 13.088 9.423 1.00 90.69 260 ALA A CA 1
ATOM 1897 C C . ALA A 1 260 ? 4.150 14.227 10.391 1.00 90.69 260 ALA A C 1
ATOM 1899 O O . ALA A 1 260 ? 4.686 15.258 9.978 1.00 90.69 260 ALA A O 1
ATOM 1900 N N . TYR A 1 261 ? 3.900 14.006 11.677 1.00 90.75 261 TYR A N 1
ATOM 1901 C CA . TYR A 1 261 ? 4.238 14.924 12.760 1.00 90.75 261 TYR A CA 1
ATOM 1902 C C . TYR A 1 261 ? 4.945 14.182 13.892 1.00 90.75 261 TYR A C 1
ATOM 1904 O O . TYR A 1 261 ? 4.862 12.959 13.992 1.00 90.75 261 TYR A O 1
ATOM 1912 N N . THR A 1 262 ? 5.619 14.932 14.759 1.00 89.88 262 THR A N 1
ATOM 1913 C CA . THR A 1 262 ? 6.133 14.436 16.040 1.00 89.88 262 THR A CA 1
ATOM 1914 C C . THR A 1 262 ? 5.286 15.031 17.145 1.00 89.88 262 THR A C 1
ATOM 1916 O O . THR A 1 262 ? 5.171 16.252 17.219 1.00 89.88 262 THR A O 1
ATOM 1919 N N . SER A 1 263 ? 4.695 14.181 17.985 1.00 91.19 263 SER A N 1
ATOM 1920 C CA . SER A 1 263 ? 3.883 14.644 19.108 1.00 91.19 263 SER A CA 1
ATOM 1921 C C . SER A 1 263 ? 4.735 15.350 20.150 1.00 91.19 263 SER A C 1
ATOM 1923 O O . SER A 1 263 ? 5.833 14.906 20.488 1.00 91.19 263 SER A O 1
ATOM 1925 N N . SER A 1 264 ? 4.185 16.434 20.684 1.00 86.88 264 SER A N 1
ATOM 1926 C CA . SER A 1 264 ? 4.766 17.200 21.783 1.00 86.88 264 SER A CA 1
ATOM 1927 C C . SER A 1 264 ? 4.511 16.573 23.158 1.00 86.88 264 SER A C 1
ATOM 1929 O O . SER A 1 264 ? 5.252 16.856 24.098 1.00 86.88 264 SER A O 1
ATOM 1931 N N . THR A 1 265 ? 3.487 15.720 23.284 1.00 87.88 265 THR A N 1
ATOM 1932 C CA . THR A 1 265 ? 3.055 15.119 24.560 1.00 87.88 265 THR A CA 1
ATOM 1933 C C . THR A 1 265 ? 3.246 13.603 24.629 1.00 87.88 265 THR A C 1
ATOM 1935 O O . THR A 1 265 ? 3.332 13.051 25.725 1.00 87.88 265 THR A O 1
ATOM 1938 N N . ALA A 1 266 ? 3.305 12.922 23.483 1.00 84.19 266 ALA A N 1
ATOM 1939 C CA . ALA A 1 266 ? 3.342 11.463 23.401 1.00 84.19 266 ALA A CA 1
ATOM 1940 C C . ALA A 1 266 ? 4.742 10.882 23.148 1.00 84.19 266 ALA A C 1
ATOM 1942 O O . ALA A 1 266 ? 4.890 9.663 23.205 1.00 84.19 266 ALA A O 1
ATOM 1943 N N . ASP A 1 267 ? 5.745 11.722 22.861 1.00 82.94 267 ASP A N 1
ATOM 1944 C CA . ASP A 1 267 ? 7.130 11.321 22.539 1.00 82.94 267 ASP A CA 1
ATOM 1945 C C . ASP A 1 267 ? 7.233 10.319 21.369 1.00 82.94 267 ASP A C 1
ATOM 1947 O O . ASP A 1 267 ? 8.060 9.406 21.336 1.00 82.94 267 ASP A O 1
ATOM 1951 N N . ARG A 1 268 ? 6.327 10.448 20.391 1.00 86.50 268 ARG A N 1
ATOM 1952 C CA . ARG A 1 268 ? 6.243 9.561 19.224 1.00 86.50 268 ARG A CA 1
ATOM 1953 C C . ARG A 1 268 ? 5.789 10.307 17.981 1.00 86.50 268 ARG A C 1
ATOM 1955 O O . ARG A 1 268 ? 4.963 11.221 18.083 1.00 86.50 268 ARG A O 1
ATOM 1962 N N . PRO A 1 269 ? 6.274 9.913 16.796 1.00 91.94 269 PRO A N 1
ATOM 1963 C CA . PRO A 1 269 ? 5.740 10.421 15.561 1.00 91.94 269 PRO A CA 1
ATOM 1964 C C . PRO A 1 269 ? 4.415 9.737 15.239 1.00 91.94 269 PRO A C 1
ATOM 1966 O O . PRO A 1 269 ? 4.141 8.607 15.652 1.00 91.94 269 PRO A O 1
ATOM 1969 N N . TYR A 1 270 ? 3.580 10.444 14.497 1.00 95.31 270 TYR A N 1
ATOM 1970 C CA . TYR A 1 270 ? 2.278 9.972 14.060 1.00 95.31 270 TYR A CA 1
ATOM 1971 C C . TYR A 1 270 ? 1.960 10.509 12.668 1.00 95.31 270 TYR A C 1
ATOM 1973 O O . TYR A 1 270 ? 2.475 11.548 12.248 1.00 95.31 270 TYR A O 1
ATOM 1981 N N . LEU A 1 271 ? 1.101 9.792 11.952 1.00 95.75 271 LEU A N 1
ATOM 1982 C CA . LEU A 1 271 ? 0.437 10.317 10.768 1.00 95.75 271 LEU A CA 1
ATOM 1983 C C . LEU A 1 271 ? -0.894 10.943 11.171 1.00 95.75 271 LEU A C 1
ATOM 1985 O O . LEU A 1 271 ? -1.650 10.351 11.942 1.00 95.75 271 LEU A O 1
ATOM 1989 N N . LEU A 1 272 ? -1.183 12.118 10.623 1.00 97.06 272 LEU A N 1
ATOM 1990 C CA . LEU A 1 272 ? -2.469 12.788 10.757 1.00 97.06 272 LEU A CA 1
ATOM 1991 C C . LEU A 1 272 ? -3.039 13.076 9.380 1.00 97.06 272 LEU A C 1
ATOM 1993 O O . LEU A 1 272 ? -2.430 13.802 8.597 1.00 97.06 272 LEU A O 1
ATOM 1997 N N . PHE A 1 273 ? -4.218 12.534 9.109 1.00 96.12 273 PHE A N 1
ATOM 1998 C CA . PHE A 1 273 ? -5.024 12.876 7.949 1.00 96.12 273 PHE A CA 1
ATOM 1999 C C . PHE A 1 273 ? -6.149 13.822 8.351 1.00 96.12 273 PHE A C 1
ATOM 2001 O O . PHE A 1 273 ? -6.912 13.530 9.277 1.00 96.12 273 PHE A O 1
ATOM 2008 N N . LEU A 1 274 ? -6.270 14.927 7.615 1.00 95.00 274 LEU A N 1
ATOM 2009 C CA . LEU A 1 274 ? -7.397 15.846 7.704 1.00 95.00 274 LEU A CA 1
ATOM 2010 C C . LEU A 1 274 ? -8.201 15.782 6.398 1.00 95.00 274 LEU A C 1
ATOM 2012 O O . LEU A 1 274 ? -7.597 15.901 5.332 1.00 95.00 274 LEU A O 1
ATOM 2016 N N . PRO A 1 275 ? -9.538 15.662 6.445 1.00 91.69 275 PRO A N 1
ATOM 2017 C CA . PRO A 1 275 ? -10.384 15.701 5.251 1.00 91.69 275 PRO A CA 1
ATOM 2018 C C . PRO A 1 275 ? -10.178 16.975 4.424 1.00 91.69 275 PRO A C 1
ATOM 2020 O O . PRO A 1 275 ? -9.892 18.040 4.960 1.00 91.69 275 PRO A O 1
ATOM 2023 N N . ASN A 1 276 ? -10.338 16.912 3.107 1.00 88.81 276 ASN A N 1
ATOM 2024 C CA . ASN A 1 276 ? -10.134 18.037 2.184 1.00 88.81 276 ASN A CA 1
ATOM 2025 C C . ASN A 1 276 ? -11.051 19.230 2.488 1.00 88.81 276 ASN A C 1
ATOM 2027 O O . ASN A 1 276 ? -10.651 20.390 2.397 1.00 88.81 276 ASN A O 1
ATOM 2031 N N . ASN A 1 277 ? -12.267 18.949 2.943 1.00 86.19 277 ASN A N 1
ATOM 2032 C CA . ASN A 1 277 ? -13.232 19.945 3.389 1.00 86.19 277 ASN A CA 1
ATOM 2033 C C . ASN A 1 277 ? -13.125 20.281 4.890 1.00 86.19 277 ASN A C 1
ATOM 2035 O O . ASN A 1 277 ? -13.998 20.969 5.419 1.00 86.19 277 ASN A O 1
ATOM 2039 N N . TYR A 1 278 ? -12.051 19.866 5.575 1.00 91.50 278 TYR A N 1
ATOM 2040 C CA . TYR A 1 278 ? -11.864 20.062 7.017 1.00 91.50 278 TYR A CA 1
ATOM 2041 C C . TYR A 1 278 ? -12.066 21.515 7.467 1.00 91.50 278 TYR A C 1
ATOM 2043 O O . TYR A 1 278 ? -12.778 21.767 8.442 1.00 91.50 278 TYR A O 1
ATOM 2051 N N . SER A 1 279 ? -11.494 22.469 6.724 1.00 86.62 279 SER A N 1
ATOM 2052 C CA . SER A 1 279 ? -11.555 23.904 7.044 1.00 86.62 279 SER A CA 1
ATOM 2053 C C . SER A 1 279 ? -12.780 24.625 6.475 1.00 86.62 279 SER A C 1
ATOM 2055 O O . SER A 1 279 ? -13.063 25.749 6.879 1.00 86.62 279 SER A O 1
ATOM 2057 N N . THR A 1 280 ? -13.479 24.031 5.506 1.00 82.81 280 THR A N 1
ATOM 2058 C CA . THR A 1 280 ? -14.542 24.707 4.739 1.00 82.81 280 THR A CA 1
ATOM 2059 C C . THR A 1 280 ? -15.939 24.187 5.059 1.00 82.81 280 THR A C 1
ATOM 2061 O O . THR A 1 280 ? -16.912 24.906 4.840 1.00 82.81 280 THR A O 1
ATOM 2064 N N . GLN A 1 281 ? -16.054 22.963 5.578 1.00 82.38 281 GLN A N 1
ATOM 2065 C CA . GLN A 1 281 ? -17.320 22.296 5.889 1.00 82.38 281 GLN A CA 1
ATOM 2066 C C . GLN A 1 281 ? -17.181 21.411 7.133 1.00 82.38 281 GLN A C 1
ATOM 2068 O O . GLN A 1 281 ? -17.438 20.209 7.092 1.00 82.38 281 GLN A O 1
ATOM 2073 N N . ALA A 1 282 ? -16.747 21.996 8.250 1.00 82.75 282 ALA A N 1
ATOM 2074 C CA . ALA A 1 282 ? -16.685 21.254 9.500 1.00 82.75 282 ALA A CA 1
ATOM 2075 C C . ALA A 1 282 ? -18.094 20.813 9.949 1.00 82.75 282 ALA A C 1
ATOM 2077 O O . ALA A 1 282 ? -19.002 21.652 9.976 1.00 82.75 282 ALA A O 1
ATOM 2078 N N . PRO A 1 283 ? -18.289 19.535 10.329 1.00 86.50 283 PRO A N 1
ATOM 2079 C CA . PRO A 1 283 ? -19.528 19.088 10.947 1.00 86.50 283 PRO A CA 1
ATOM 2080 C C . PRO A 1 283 ? -19.818 19.859 12.238 1.00 86.50 283 PRO A C 1
ATOM 2082 O O . PRO A 1 283 ? -18.905 20.307 12.940 1.00 86.50 283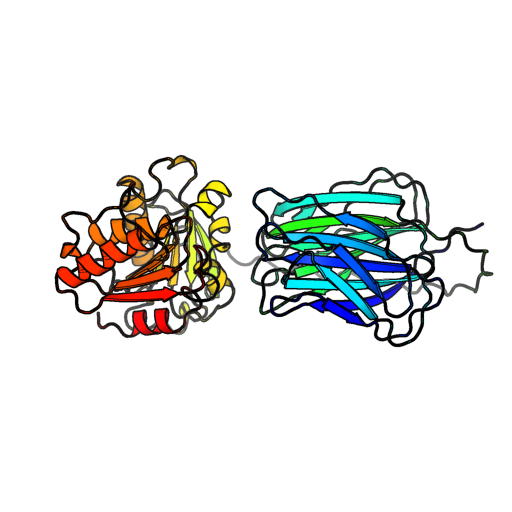 PRO A O 1
ATOM 2085 N N . GLU A 1 284 ? -21.098 19.978 12.581 1.00 85.44 284 GLU A N 1
ATOM 2086 C CA . GLU A 1 284 ? -21.507 20.537 13.866 1.00 85.44 284 GLU A CA 1
ATOM 2087 C C . GLU A 1 284 ? -20.907 19.710 15.019 1.00 85.44 284 GLU A C 1
ATOM 2089 O O . GLU A 1 284 ? -21.003 18.482 15.043 1.00 85.44 284 GLU A O 1
ATOM 2094 N N . GLY A 1 285 ? -20.239 20.385 15.959 1.00 86.88 285 GLY A N 1
ATOM 2095 C CA . GLY A 1 285 ? -19.531 19.734 17.066 1.00 86.88 285 GLY A CA 1
ATOM 2096 C C . GLY A 1 285 ? -18.157 19.145 16.715 1.00 86.88 285 GLY A C 1
ATOM 2097 O O . GLY A 1 285 ? -17.543 18.529 17.582 1.00 86.88 285 GLY A O 1
ATOM 2098 N N . GLY A 1 286 ? -17.662 19.342 15.487 1.00 92.75 286 GLY A N 1
ATOM 2099 C CA . GLY A 1 286 ? -16.325 18.927 15.048 1.00 92.75 286 GLY A CA 1
ATOM 2100 C C . GLY A 1 286 ? -16.297 17.610 14.268 1.00 92.75 286 GLY A C 1
ATOM 2101 O O . GLY A 1 286 ? -17.297 16.901 14.139 1.00 92.75 286 GLY A O 1
ATOM 2102 N N . TRP A 1 287 ? -15.127 17.274 13.728 1.00 95.31 287 TRP A N 1
ATOM 2103 C CA . TRP A 1 287 ? -14.924 16.078 12.906 1.00 95.31 287 TRP A CA 1
ATOM 2104 C C . TRP A 1 287 ? -14.887 14.785 13.731 1.00 95.31 287 TRP A C 1
ATOM 2106 O O . TRP A 1 287 ? -14.208 14.757 14.757 1.00 95.31 287 TRP A O 1
ATOM 2116 N N . PRO A 1 288 ? -15.547 13.692 13.304 1.00 96.62 288 PRO A N 1
ATOM 2117 C CA . PRO A 1 288 ? -15.317 12.391 13.918 1.00 96.62 288 PRO A CA 1
ATOM 2118 C C . PRO A 1 288 ? -13.875 11.935 13.651 1.00 96.62 288 PRO A C 1
ATOM 2120 O O . PRO A 1 288 ? -13.314 12.193 12.582 1.00 96.62 288 PRO A O 1
ATOM 2123 N N . THR A 1 289 ? -13.280 11.245 14.622 1.00 97.94 289 THR A N 1
ATOM 2124 C CA . THR A 1 289 ? -11.860 10.870 14.588 1.00 97.94 289 THR A CA 1
ATOM 2125 C C . THR A 1 289 ? -11.703 9.363 14.672 1.00 97.94 289 THR A C 1
ATOM 2127 O O . THR A 1 289 ? -12.400 8.716 15.451 1.00 97.94 289 THR A O 1
ATOM 2130 N N . ILE A 1 290 ? -10.770 8.802 13.906 1.00 98.38 290 ILE A N 1
ATOM 2131 C CA . ILE A 1 290 ? -10.321 7.414 14.025 1.00 98.38 290 ILE A CA 1
ATOM 2132 C C . ILE A 1 290 ? -8.874 7.408 14.517 1.00 98.38 290 ILE A C 1
ATOM 2134 O O . ILE A 1 290 ? -8.004 8.029 13.910 1.00 98.38 290 ILE A O 1
ATOM 2138 N N . VAL A 1 291 ? -8.613 6.676 15.595 1.00 98.25 291 VAL A N 1
ATOM 2139 C CA . VAL A 1 291 ? -7.265 6.329 16.050 1.00 98.25 291 VAL A CA 1
ATOM 2140 C C . VAL A 1 291 ? -6.946 4.931 15.535 1.00 98.25 291 VAL A C 1
ATOM 2142 O O . VAL A 1 291 ? -7.624 3.970 15.903 1.00 98.25 291 VAL A O 1
ATOM 2145 N N . PHE A 1 292 ? -5.938 4.823 14.671 1.00 97.50 292 PHE A N 1
ATOM 2146 C CA . PHE A 1 292 ? -5.532 3.574 14.030 1.00 97.50 292 PHE A CA 1
ATOM 2147 C C . PHE A 1 292 ? -4.205 3.060 14.594 1.00 97.50 292 PHE A C 1
ATOM 2149 O O . PHE A 1 292 ? -3.192 3.758 14.563 1.00 97.50 292 PHE A O 1
ATOM 2156 N N . LEU A 1 293 ? -4.199 1.813 15.069 1.00 95.62 293 LEU A N 1
ATOM 2157 C CA . LEU A 1 293 ? -3.014 1.151 15.615 1.00 95.62 293 LEU A CA 1
ATOM 2158 C C . LEU A 1 293 ? -2.497 0.084 14.644 1.00 95.62 293 LEU A C 1
ATOM 2160 O O . LEU A 1 293 ? -3.187 -0.897 14.350 1.00 95.62 293 LEU A O 1
ATOM 2164 N N . HIS A 1 294 ? -1.269 0.270 14.162 1.00 92.69 294 HIS A N 1
ATOM 2165 C CA . HIS A 1 294 ? -0.645 -0.618 13.180 1.00 92.69 294 HIS A CA 1
ATOM 2166 C C . HIS A 1 294 ? -0.232 -1.979 13.774 1.00 92.69 294 HIS A C 1
ATOM 2168 O O . HIS A 1 294 ? -0.012 -2.117 14.986 1.00 92.69 294 HIS A O 1
ATOM 2174 N N . GLY A 1 295 ? -0.071 -2.978 12.905 1.00 90.69 295 GLY A N 1
ATOM 2175 C CA . GLY A 1 295 ? 0.355 -4.330 13.254 1.00 90.69 295 GLY A CA 1
ATOM 2176 C C . GLY A 1 295 ? 1.865 -4.472 13.471 1.00 90.69 295 GLY A C 1
ATOM 2177 O O . GLY A 1 295 ? 2.637 -3.511 13.388 1.00 90.69 295 GLY A O 1
ATOM 2178 N N . TYR A 1 296 ? 2.299 -5.705 13.754 1.00 85.94 296 TYR A N 1
ATOM 2179 C CA . TYR A 1 296 ? 3.709 -6.032 14.016 1.00 85.94 296 TYR A CA 1
ATOM 2180 C C . TYR A 1 296 ? 4.605 -5.849 12.779 1.00 85.94 296 TYR A C 1
ATOM 2182 O O . TYR A 1 296 ? 5.763 -5.456 12.912 1.00 85.94 296 TYR A O 1
ATOM 2190 N N . GLY A 1 297 ? 4.059 -6.052 11.573 1.00 82.62 297 GLY A N 1
ATOM 2191 C CA . GLY A 1 297 ? 4.787 -5.895 10.307 1.00 82.62 297 GLY A CA 1
ATOM 2192 C C . GLY A 1 297 ? 5.449 -4.521 10.145 1.00 82.62 297 GLY A C 1
ATOM 2193 O O . GLY A 1 297 ? 6.572 -4.426 9.658 1.00 82.62 297 GLY A O 1
ATOM 2194 N N . ILE A 1 298 ? 4.806 -3.457 10.634 1.00 83.88 298 ILE A N 1
ATOM 2195 C CA . ILE A 1 298 ? 5.358 -2.095 10.569 1.00 83.88 298 ILE A CA 1
ATOM 2196 C C . ILE A 1 298 ? 6.513 -1.900 11.555 1.00 83.88 298 ILE A C 1
ATOM 2198 O O . ILE A 1 298 ? 7.442 -1.152 11.267 1.00 83.88 298 ILE A O 1
ATOM 2202 N N . VAL A 1 299 ? 6.514 -2.608 12.690 1.00 80.44 299 VAL A N 1
ATOM 2203 C CA . VAL A 1 299 ? 7.627 -2.551 13.652 1.00 80.44 299 VAL A CA 1
ATOM 2204 C C . VAL A 1 299 ? 8.899 -3.122 13.037 1.00 80.44 299 VAL A C 1
ATOM 2206 O O . VAL A 1 299 ? 9.951 -2.494 13.120 1.00 80.44 299 VAL A O 1
ATOM 2209 N N . VAL A 1 300 ? 8.798 -4.287 12.392 1.00 75.25 300 VAL A N 1
ATOM 2210 C CA . VAL A 1 300 ? 9.957 -4.958 11.781 1.00 75.25 300 VAL A CA 1
ATOM 2211 C C . VAL A 1 300 ? 10.443 -4.278 10.499 1.00 75.25 300 VAL A C 1
ATOM 2213 O O . VAL A 1 300 ? 11.587 -4.484 10.105 1.00 75.25 300 VAL A O 1
ATOM 2216 N N . ALA A 1 301 ? 9.609 -3.445 9.869 1.00 66.19 301 ALA A N 1
ATOM 2217 C CA . ALA A 1 301 ? 9.979 -2.673 8.684 1.00 66.19 301 ALA A CA 1
ATOM 2218 C C . ALA A 1 301 ? 10.917 -1.483 8.988 1.00 66.19 301 ALA A C 1
ATOM 2220 O O . ALA A 1 301 ? 11.624 -1.028 8.088 1.00 66.19 301 ALA A O 1
ATOM 2221 N N . GLY A 1 302 ? 10.955 -0.993 10.235 1.00 76.50 302 GLY A N 1
ATOM 2222 C CA . GLY A 1 302 ? 11.834 0.099 10.682 1.00 76.50 302 GLY A CA 1
ATOM 2223 C C . GLY A 1 302 ? 11.084 1.263 11.333 1.00 76.50 302 GLY A C 1
ATOM 2224 O O . GLY A 1 302 ? 9.864 1.271 11.390 1.00 76.50 302 GLY A O 1
ATOM 2225 N N . ASP A 1 303 ? 11.792 2.270 11.846 1.00 82.69 303 ASP A N 1
ATOM 2226 C CA . ASP A 1 303 ? 11.211 3.314 12.717 1.00 82.69 303 ASP A CA 1
ATOM 2227 C C . ASP A 1 303 ? 10.653 4.560 11.998 1.00 82.69 303 ASP A C 1
ATOM 2229 O O . ASP A 1 303 ? 10.175 5.487 12.651 1.00 82.69 303 ASP A O 1
ATOM 2233 N N . ASP A 1 304 ? 10.642 4.585 10.661 1.00 83.19 304 ASP A N 1
ATOM 2234 C CA . ASP A 1 304 ? 10.022 5.679 9.899 1.00 83.19 304 ASP A CA 1
ATOM 2235 C C . ASP A 1 304 ? 8.491 5.663 10.069 1.00 83.19 304 ASP A C 1
ATOM 2237 O O . ASP A 1 304 ? 7.816 4.673 9.782 1.00 83.19 304 ASP A O 1
ATOM 2241 N N . VAL A 1 305 ? 7.927 6.787 10.518 1.00 85.75 305 VAL A N 1
ATOM 2242 C CA . VAL A 1 305 ? 6.479 6.992 10.686 1.00 85.75 305 VAL A CA 1
ATOM 2243 C C . VAL A 1 305 ? 5.694 6.770 9.392 1.00 85.75 305 VAL A C 1
ATOM 2245 O O . VAL A 1 305 ? 4.556 6.306 9.430 1.00 85.75 305 VAL A O 1
ATOM 2248 N N . ASN A 1 306 ? 6.301 7.031 8.233 1.00 86.69 306 ASN A N 1
ATOM 2249 C CA . ASN A 1 306 ? 5.643 6.837 6.945 1.00 86.69 306 ASN A CA 1
ATOM 2250 C C . ASN A 1 306 ? 5.433 5.363 6.588 1.00 86.69 306 ASN A C 1
ATOM 2252 O O . ASN A 1 306 ? 4.615 5.082 5.716 1.00 86.69 306 ASN A O 1
ATOM 2256 N N . LEU A 1 307 ? 6.085 4.418 7.276 1.00 81.25 307 LEU A N 1
ATOM 2257 C CA . LEU A 1 307 ? 5.820 2.988 7.090 1.00 81.25 307 LEU A CA 1
ATOM 2258 C C . LEU A 1 307 ? 4.387 2.616 7.484 1.00 81.25 307 LEU A C 1
ATOM 2260 O O . LEU A 1 307 ? 3.831 1.678 6.929 1.00 81.25 307 LEU A O 1
ATOM 2264 N N . ILE A 1 308 ? 3.739 3.396 8.358 1.00 87.25 308 ILE A N 1
ATOM 2265 C CA . ILE A 1 308 ? 2.327 3.200 8.713 1.00 87.25 308 ILE A CA 1
ATOM 2266 C C . ILE A 1 308 ? 1.412 3.328 7.483 1.00 87.25 308 ILE A C 1
ATOM 2268 O O . ILE A 1 308 ? 0.374 2.680 7.437 1.00 87.25 308 ILE A O 1
ATOM 2272 N N . ARG A 1 309 ? 1.814 4.079 6.445 1.00 85.69 309 ARG A N 1
ATOM 2273 C CA . ARG A 1 309 ? 1.071 4.192 5.173 1.00 85.69 309 ARG A CA 1
ATOM 2274 C C . ARG A 1 309 ? 0.977 2.874 4.402 1.00 85.69 309 ARG A C 1
ATOM 2276 O O . ARG A 1 309 ? 0.228 2.801 3.437 1.00 85.69 309 ARG A O 1
ATOM 2283 N N . MET A 1 310 ? 1.748 1.852 4.784 1.00 77.12 310 MET A N 1
ATOM 2284 C CA . MET A 1 310 ? 1.629 0.506 4.218 1.00 77.12 310 MET A CA 1
ATOM 2285 C C . MET A 1 310 ? 0.404 -0.247 4.754 1.00 77.12 310 MET A C 1
ATOM 2287 O O . MET A 1 310 ? -0.031 -1.202 4.117 1.00 77.12 310 MET A O 1
ATOM 2291 N N . GLU A 1 311 ? -0.143 0.174 5.897 1.00 83.00 311 GLU A N 1
ATOM 2292 C CA . GLU A 1 311 ? -1.367 -0.385 6.472 1.00 83.00 311 GLU A CA 1
ATOM 2293 C C . GLU A 1 311 ? -2.612 0.149 5.756 1.00 83.00 311 GLU A C 1
ATOM 2295 O O . GLU A 1 311 ? -2.635 1.272 5.246 1.00 83.00 311 GLU A O 1
ATOM 2300 N N . ASP A 1 312 ? -3.681 -0.644 5.748 1.00 82.38 312 ASP A N 1
ATOM 2301 C CA . ASP A 1 312 ? -4.795 -0.430 4.822 1.00 82.38 312 ASP A CA 1
ATOM 2302 C C . ASP A 1 312 ? -5.574 0.879 5.049 1.00 82.38 312 ASP A C 1
ATOM 2304 O O . ASP A 1 312 ? -5.868 1.575 4.077 1.00 82.38 312 ASP A O 1
ATOM 2308 N N . LEU A 1 313 ? -5.884 1.267 6.296 1.00 89.31 313 LEU A N 1
ATOM 2309 C CA . LEU A 1 313 ? -6.593 2.531 6.568 1.00 89.31 313 LEU A CA 1
ATOM 2310 C C . LEU A 1 313 ? -5.726 3.772 6.266 1.00 89.31 313 LEU A C 1
ATOM 2312 O O . LEU A 1 313 ? -6.175 4.615 5.486 1.00 89.31 313 LEU A O 1
ATOM 2316 N N . PRO A 1 314 ? -4.492 3.899 6.797 1.00 89.44 314 PRO A N 1
ATOM 2317 C CA . PRO A 1 314 ? -3.580 4.981 6.416 1.00 89.44 314 PRO A CA 1
ATOM 2318 C C . PRO A 1 314 ? -3.331 5.077 4.902 1.00 89.44 314 PRO A C 1
ATOM 2320 O O . PRO A 1 314 ? -3.256 6.181 4.365 1.00 89.44 314 PRO A O 1
ATOM 2323 N N . SER A 1 315 ? -3.249 3.942 4.200 1.00 82.19 315 SER A N 1
ATOM 2324 C CA . SER A 1 315 ? -3.123 3.889 2.738 1.00 82.19 315 SER A CA 1
ATOM 2325 C C . SER A 1 315 ? -4.385 4.372 2.014 1.00 82.19 315 SER A C 1
ATOM 2327 O O . SER A 1 315 ? -4.312 5.046 0.982 1.00 82.19 315 SER A O 1
ATOM 2329 N N . MET A 1 316 ? -5.568 4.041 2.534 1.00 82.31 316 MET A N 1
ATOM 2330 C CA . MET A 1 316 ? -6.841 4.448 1.941 1.00 82.31 316 MET A CA 1
ATOM 2331 C C . MET A 1 316 ? -7.073 5.956 2.049 1.00 82.31 316 MET A C 1
ATOM 2333 O O . MET A 1 316 ? -7.522 6.571 1.077 1.00 82.31 316 MET A O 1
ATOM 2337 N N . VAL A 1 317 ? -6.770 6.568 3.198 1.00 86.38 317 VAL A N 1
ATOM 2338 C CA . VAL A 1 317 ? -6.993 8.013 3.375 1.00 86.38 317 VAL A CA 1
ATOM 2339 C C . VAL A 1 317 ? -6.071 8.860 2.497 1.00 86.38 317 VAL A C 1
ATOM 2341 O O . VAL A 1 317 ? -6.494 9.907 2.018 1.00 86.38 317 VAL A O 1
ATOM 2344 N N . ASP A 1 318 ? -4.881 8.359 2.142 1.00 77.44 318 ASP A N 1
ATOM 2345 C CA . ASP A 1 318 ? -4.019 8.981 1.119 1.00 77.44 318 ASP A CA 1
ATOM 2346 C C . ASP A 1 318 ? -4.675 9.043 -0.273 1.00 77.44 318 ASP A C 1
ATOM 2348 O O . ASP A 1 318 ? -4.311 9.873 -1.105 1.00 77.44 318 ASP A O 1
ATOM 2352 N N . GLN A 1 319 ? -5.644 8.166 -0.538 1.00 70.12 319 GLN A N 1
ATOM 2353 C CA . GLN A 1 319 ? -6.350 8.054 -1.818 1.00 70.12 319 GLN A CA 1
ATOM 2354 C C . GLN A 1 319 ? -7.760 8.655 -1.775 1.00 70.12 319 GLN A C 1
ATOM 2356 O O . GLN A 1 319 ? -8.404 8.785 -2.817 1.00 70.12 319 GLN A O 1
ATOM 2361 N N . THR A 1 320 ? -8.236 9.028 -0.587 1.00 79.06 320 THR A N 1
ATOM 2362 C CA . THR A 1 320 ? -9.610 9.475 -0.346 1.00 79.06 320 THR A CA 1
ATOM 2363 C C . THR A 1 320 ? -9.575 10.849 0.322 1.00 79.06 320 THR A C 1
ATOM 2365 O O . THR A 1 320 ? -9.848 10.958 1.515 1.00 79.06 320 THR A O 1
ATOM 2368 N N . PRO A 1 321 ? -9.234 11.924 -0.415 1.00 78.19 321 PRO A N 1
ATOM 2369 C CA . PRO A 1 321 ? -9.073 13.254 0.173 1.00 78.19 321 PRO A CA 1
ATOM 2370 C C . PRO A 1 321 ? -10.354 13.753 0.858 1.00 78.19 321 PRO A C 1
ATOM 2372 O O . PRO A 1 321 ? -10.265 14.469 1.846 1.00 78.19 321 PRO A O 1
ATOM 2375 N N . ASP A 1 322 ? -11.535 13.328 0.403 1.00 81.81 322 ASP A N 1
ATOM 2376 C CA . ASP A 1 322 ? -12.833 13.670 1.007 1.00 81.81 322 ASP A CA 1
ATOM 2377 C C . ASP A 1 322 ? -13.319 12.624 2.040 1.00 81.81 322 ASP A C 1
ATOM 2379 O O . ASP A 1 322 ? -14.519 12.502 2.299 1.00 81.81 322 ASP A O 1
ATOM 2383 N N . PHE A 1 323 ? -12.413 11.816 2.607 1.00 90.12 323 PHE A N 1
ATOM 2384 C CA . PHE A 1 323 ? -12.755 10.839 3.644 1.00 90.12 323 PHE A CA 1
ATOM 2385 C C . PHE A 1 323 ? -13.383 11.531 4.859 1.00 90.12 323 PHE A C 1
ATOM 2387 O O . PHE A 1 323 ? -12.965 12.612 5.254 1.00 90.12 323 PHE A O 1
ATOM 2394 N N . GLN A 1 324 ? -14.404 10.923 5.462 1.00 90.56 324 GLN A N 1
ATOM 2395 C CA . GLN A 1 324 ? -15.299 11.630 6.392 1.00 90.56 324 GLN A CA 1
ATOM 2396 C C . GLN A 1 324 ? -14.798 11.690 7.844 1.00 90.56 324 GLN A C 1
ATOM 2398 O O . GLN A 1 324 ? -15.538 12.107 8.733 1.00 90.56 324 GLN A O 1
ATOM 2403 N N . PHE A 1 325 ? -13.549 11.292 8.091 1.00 95.81 325 PHE A N 1
ATOM 2404 C CA . PHE A 1 325 ? -12.946 11.255 9.419 1.00 95.81 325 PHE A CA 1
ATOM 2405 C C . PHE A 1 325 ? -11.569 11.908 9.411 1.00 95.81 325 PHE A C 1
ATOM 2407 O O . PHE A 1 325 ? -10.806 11.773 8.454 1.00 95.81 325 PHE A O 1
ATOM 2414 N N . VAL A 1 326 ? -11.219 12.536 10.532 1.00 97.44 326 VAL A N 1
ATOM 2415 C CA . VAL A 1 326 ? -9.812 12.761 10.879 1.00 97.44 326 VAL A CA 1
ATOM 2416 C C . VAL A 1 326 ? -9.205 11.415 11.267 1.00 97.44 326 VAL A C 1
ATOM 2418 O O . VAL A 1 326 ? -9.812 10.671 12.037 1.00 97.44 326 VAL A O 1
ATOM 2421 N N . VAL A 1 327 ? -8.018 11.082 10.758 1.00 98.06 327 VAL A N 1
ATOM 2422 C CA . VAL A 1 327 ? -7.339 9.819 11.103 1.00 98.06 327 VAL A CA 1
ATOM 2423 C C . VAL A 1 327 ? -5.997 10.102 11.752 1.00 98.06 327 VAL A C 1
ATOM 2425 O O . VAL A 1 327 ? -5.173 10.823 11.194 1.00 98.06 327 VAL A O 1
ATOM 2428 N N . VAL A 1 328 ? -5.784 9.519 12.929 1.00 98.19 328 VAL A N 1
ATOM 2429 C CA . VAL A 1 328 ? -4.565 9.640 13.732 1.00 98.19 328 VAL A CA 1
ATOM 2430 C C . VAL A 1 328 ? -3.926 8.261 13.839 1.00 98.19 328 VAL A C 1
ATOM 2432 O O . VAL A 1 328 ? -4.533 7.338 14.381 1.00 98.19 328 VAL A O 1
ATOM 2435 N N . SER A 1 329 ? -2.698 8.118 13.348 1.00 97.12 329 SER A N 1
ATOM 2436 C CA . SER A 1 329 ? -1.986 6.836 13.343 1.00 97.12 329 SER A CA 1
ATOM 2437 C C . SER A 1 329 ? -0.614 6.971 14.015 1.00 97.12 329 SER A C 1
ATOM 2439 O O . SER A 1 329 ? 0.348 7.371 13.352 1.00 97.12 329 SER A O 1
ATOM 2441 N N . PRO A 1 330 ? -0.495 6.701 15.330 1.00 95.31 330 PRO A N 1
ATOM 2442 C CA . PRO A 1 330 ? 0.783 6.757 16.0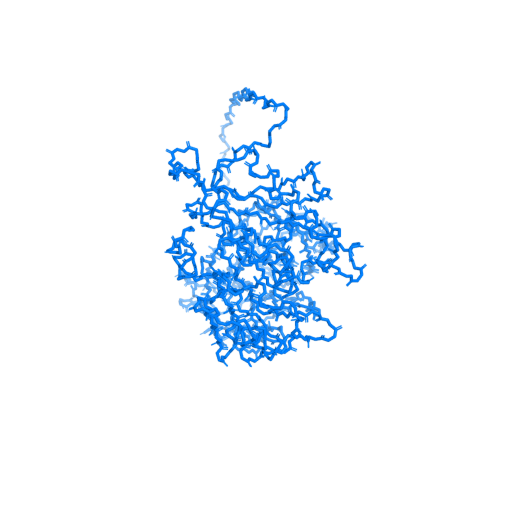39 1.00 95.31 330 PRO A CA 1
ATOM 2443 C C . PRO A 1 330 ? 1.753 5.655 15.598 1.00 95.31 330 PRO A C 1
ATOM 2445 O O . PRO A 1 330 ? 1.345 4.542 15.261 1.00 95.31 330 PRO A O 1
ATOM 2448 N N . ARG A 1 331 ? 3.058 5.944 15.672 1.00 90.62 331 ARG A N 1
ATOM 2449 C CA . ARG A 1 331 ? 4.137 4.973 15.439 1.00 90.62 331 ARG A CA 1
ATOM 2450 C C . ARG A 1 331 ? 4.641 4.371 16.747 1.00 90.62 331 ARG A C 1
ATOM 2452 O O . ARG A 1 331 ? 5.105 5.086 17.635 1.00 90.62 331 ARG A O 1
ATOM 2459 N N . LEU A 1 332 ? 4.648 3.045 16.825 1.00 86.38 332 LEU A N 1
ATOM 2460 C CA . LEU A 1 332 ? 5.382 2.302 17.852 1.00 86.38 332 LEU A CA 1
ATOM 2461 C C . LEU A 1 332 ? 6.845 2.087 17.432 1.00 86.38 332 LEU A C 1
ATOM 2463 O O . LEU A 1 332 ? 7.076 1.636 16.327 1.00 86.38 332 LEU A O 1
ATOM 2467 N N . TYR A 1 333 ? 7.848 2.317 18.263 1.00 78.44 333 TYR A N 1
ATOM 2468 C CA . TYR A 1 333 ? 9.242 2.103 17.871 1.00 78.44 333 TYR A CA 1
ATOM 2469 C C . TYR A 1 333 ? 9.627 0.629 18.007 1.00 78.44 333 TYR A C 1
ATOM 2471 O O . TYR A 1 333 ? 9.065 -0.122 18.804 1.00 78.44 333 TYR A O 1
ATOM 2479 N N . SER A 1 334 ? 10.637 0.210 17.251 1.00 72.50 334 SER A N 1
ATOM 2480 C CA . SER A 1 334 ? 11.273 -1.101 17.404 1.00 72.50 334 SER A CA 1
ATOM 2481 C C . SER A 1 334 ? 11.828 -1.317 18.820 1.00 72.50 334 SER A C 1
ATOM 2483 O O . SER A 1 334 ? 11.794 -2.435 19.336 1.00 72.50 334 SER A O 1
ATOM 2485 N N . SER A 1 335 ? 12.251 -0.239 19.489 1.00 73.56 335 SER A N 1
ATOM 2486 C CA . SER A 1 335 ? 12.734 -0.238 20.873 1.00 73.56 335 SER A CA 1
ATOM 2487 C C . SER A 1 335 ? 11.661 -0.536 21.926 1.00 73.56 335 SER A C 1
ATOM 2489 O O . SER A 1 335 ? 12.019 -0.836 23.061 1.00 73.56 335 SER A O 1
ATOM 2491 N N . ASP A 1 336 ? 10.370 -0.518 21.574 1.00 74.75 336 ASP A N 1
ATOM 2492 C CA . ASP A 1 336 ? 9.284 -0.917 22.486 1.00 74.75 336 ASP A CA 1
ATOM 2493 C C . ASP A 1 336 ? 9.099 -2.437 22.582 1.00 74.75 336 ASP A C 1
ATOM 2495 O O . ASP A 1 336 ? 8.246 -2.934 23.328 1.00 74.75 336 ASP A O 1
ATOM 2499 N N . ALA A 1 337 ? 9.886 -3.202 21.822 1.00 64.56 337 ALA A N 1
ATOM 2500 C CA . ALA A 1 337 ? 9.968 -4.644 21.978 1.00 64.56 337 ALA A CA 1
ATOM 2501 C C . ALA A 1 337 ? 10.459 -5.013 23.398 1.00 64.56 337 ALA A C 1
ATOM 2503 O O . ALA A 1 337 ? 11.356 -4.360 23.931 1.00 64.56 337 ALA A O 1
ATOM 2504 N N . PRO A 1 338 ? 9.928 -6.078 24.029 1.00 61.22 338 PRO A N 1
ATOM 2505 C CA . PRO A 1 338 ? 9.017 -7.074 23.457 1.00 61.22 338 PRO A CA 1
ATOM 2506 C C . PRO A 1 338 ? 7.527 -6.795 23.714 1.00 61.22 338 PRO A C 1
ATOM 2508 O O . PRO A 1 338 ? 6.678 -7.511 23.194 1.00 61.22 338 PRO A O 1
ATOM 2511 N N . ASN A 1 339 ? 7.198 -5.800 24.541 1.00 66.31 339 ASN A N 1
ATOM 2512 C CA . ASN A 1 339 ? 5.840 -5.617 25.063 1.00 66.31 339 ASN A CA 1
ATOM 2513 C C . ASN A 1 339 ? 4.957 -4.734 24.162 1.00 66.31 339 ASN A C 1
ATOM 2515 O O . ASN A 1 339 ? 3.737 -4.717 24.328 1.00 66.31 339 ASN A O 1
ATOM 2519 N N . PHE A 1 340 ? 5.559 -4.027 23.200 1.00 77.19 340 PHE A N 1
ATOM 2520 C CA . PHE A 1 340 ? 4.891 -3.261 22.150 1.00 77.19 340 PHE A CA 1
ATOM 2521 C C . PHE A 1 340 ? 3.767 -2.351 22.687 1.00 77.19 340 PHE A C 1
ATOM 2523 O O . PHE A 1 340 ? 3.903 -1.724 23.741 1.00 77.19 340 PHE A O 1
ATOM 2530 N N . TRP A 1 341 ? 2.632 -2.290 21.984 1.00 78.94 341 TRP A N 1
ATOM 2531 C CA . TRP A 1 341 ? 1.457 -1.513 22.373 1.00 78.94 341 TRP A CA 1
ATOM 2532 C C . TRP A 1 341 ? 0.839 -1.901 23.731 1.00 78.94 341 TRP A C 1
ATOM 2534 O O . TRP A 1 341 ? -0.064 -1.216 24.208 1.00 78.94 341 TRP A O 1
ATOM 2544 N N . LEU A 1 342 ? 1.263 -3.005 24.355 1.00 76.62 342 LEU A N 1
ATOM 2545 C CA . LEU A 1 342 ? 0.626 -3.526 25.566 1.00 76.62 342 LEU A CA 1
ATOM 2546 C C . LEU A 1 342 ? 1.154 -2.884 26.859 1.00 76.62 342 LEU A C 1
ATOM 2548 O O . LEU A 1 342 ? 0.553 -3.076 27.917 1.00 76.62 342 LEU A O 1
ATOM 2552 N N . THR A 1 343 ? 2.236 -2.102 26.792 1.00 81.06 343 THR A N 1
ATOM 2553 C CA . THR A 1 343 ? 2.794 -1.411 27.968 1.00 81.06 343 THR A CA 1
ATOM 2554 C C . THR A 1 343 ? 1.920 -0.242 28.430 1.00 81.06 343 THR A C 1
ATOM 2556 O O . THR A 1 343 ? 1.319 0.461 27.618 1.00 81.06 343 THR A O 1
ATOM 2559 N N . ASP A 1 344 ? 1.894 0.032 29.740 1.00 83.50 344 ASP A N 1
ATOM 2560 C CA . ASP A 1 344 ? 1.228 1.227 30.289 1.00 83.50 344 ASP A CA 1
ATOM 2561 C C . ASP A 1 344 ? 1.785 2.526 29.697 1.00 83.50 344 ASP A C 1
ATOM 2563 O O . ASP A 1 344 ? 1.036 3.474 29.467 1.00 83.50 344 ASP A O 1
ATOM 2567 N N . SER A 1 345 ? 3.086 2.558 29.396 1.00 83.81 345 SER A N 1
ATOM 2568 C CA . SER A 1 345 ? 3.735 3.705 28.760 1.00 83.81 345 SER A CA 1
ATOM 2569 C C . SER A 1 345 ? 3.230 3.935 27.332 1.00 83.81 345 SER A C 1
ATOM 2571 O O . SER A 1 345 ? 2.857 5.061 27.008 1.00 83.81 345 SER A O 1
ATOM 2573 N N . ALA A 1 346 ? 3.134 2.887 26.504 1.00 84.94 346 ALA A N 1
ATOM 2574 C CA . ALA A 1 346 ? 2.597 3.005 25.147 1.00 84.94 346 ALA A CA 1
ATOM 2575 C C . ALA A 1 346 ? 1.126 3.445 25.160 1.00 84.94 346 ALA A C 1
ATOM 2577 O O . ALA A 1 346 ? 0.737 4.331 24.403 1.00 84.94 346 ALA A O 1
ATOM 2578 N N . VAL A 1 347 ? 0.323 2.883 26.067 1.00 89.19 347 VAL A N 1
ATOM 2579 C CA . VAL A 1 347 ? -1.076 3.287 26.250 1.00 89.19 347 VAL A CA 1
ATOM 2580 C C . VAL A 1 347 ? -1.183 4.756 26.677 1.00 89.19 347 VAL A C 1
ATOM 2582 O O . VAL A 1 347 ? -1.941 5.510 26.074 1.00 89.19 347 VAL A O 1
ATOM 2585 N N . THR A 1 348 ? -0.394 5.184 27.667 1.00 90.00 348 THR A N 1
ATOM 2586 C CA . THR A 1 348 ? -0.375 6.582 28.135 1.00 90.00 348 THR A CA 1
ATOM 2587 C C . THR A 1 348 ? 0.038 7.532 27.014 1.00 90.00 348 THR A C 1
ATOM 2589 O O . THR A 1 348 ? -0.592 8.566 26.826 1.00 90.00 348 THR A O 1
ATOM 2592 N N . SER A 1 349 ? 1.049 7.159 26.227 1.00 90.75 349 SER A N 1
ATOM 2593 C CA . SER A 1 349 ? 1.504 7.916 25.059 1.00 90.75 349 SER A CA 1
ATOM 2594 C C . SER A 1 349 ? 0.382 8.103 24.026 1.00 90.75 349 SER A C 1
ATOM 2596 O O . SER A 1 349 ? 0.125 9.229 23.602 1.00 90.75 349 SER A O 1
ATOM 2598 N N . ILE A 1 350 ? -0.363 7.044 23.683 1.00 93.38 350 ILE A N 1
ATOM 2599 C CA . ILE A 1 350 ? -1.511 7.146 22.762 1.00 93.38 350 ILE A CA 1
ATOM 2600 C C . ILE A 1 350 ? -2.587 8.083 23.319 1.00 93.38 350 ILE A C 1
ATOM 2602 O O . ILE A 1 350 ? -3.129 8.900 22.577 1.00 93.38 350 ILE A O 1
ATOM 2606 N N . MET A 1 351 ? -2.886 7.998 24.617 1.00 94.69 351 MET A N 1
ATOM 2607 C CA . MET A 1 351 ? -3.877 8.877 25.240 1.00 94.69 351 MET A CA 1
ATOM 2608 C C . MET A 1 351 ? -3.434 10.344 25.240 1.00 94.69 351 MET A C 1
ATOM 2610 O O . MET A 1 351 ? -4.223 11.206 24.861 1.00 94.69 351 MET A O 1
ATOM 2614 N N . SER A 1 352 ? -2.166 10.623 25.551 1.00 94.94 352 SER A N 1
ATOM 2615 C CA . SER A 1 352 ? -1.592 11.971 25.452 1.00 94.94 352 SER A CA 1
ATOM 2616 C C . SER A 1 352 ? -1.661 12.532 24.031 1.00 94.94 352 SER A C 1
ATOM 2618 O O . SER A 1 352 ? -1.931 13.721 23.856 1.00 94.94 352 SER A O 1
ATOM 2620 N N . LEU A 1 353 ? -1.451 11.688 23.012 1.00 95.88 353 LEU A N 1
ATOM 2621 C CA . LEU A 1 353 ? -1.608 12.088 21.613 1.00 95.88 353 LEU A CA 1
ATOM 2622 C C . LEU A 1 353 ? -3.069 12.416 21.287 1.00 95.88 353 LEU A C 1
ATOM 2624 O O . LEU A 1 353 ? -3.339 13.422 20.640 1.00 95.88 353 LEU A O 1
ATOM 2628 N N . ILE A 1 354 ? -4.021 11.594 21.730 1.00 96.25 354 ILE A N 1
ATOM 2629 C CA . ILE A 1 354 ? -5.453 11.860 21.530 1.00 96.25 354 ILE A CA 1
ATOM 2630 C C . ILE A 1 354 ? -5.836 13.213 22.140 1.00 96.25 354 ILE A C 1
ATOM 2632 O O . ILE A 1 354 ? -6.519 14.002 21.485 1.00 96.25 354 ILE A O 1
ATOM 2636 N N . ASP A 1 355 ? -5.373 13.495 23.357 1.00 96.00 355 ASP A N 1
ATOM 2637 C CA . ASP A 1 355 ? -5.632 14.764 24.039 1.00 96.00 355 ASP A CA 1
ATOM 2638 C C . ASP A 1 355 ? -4.964 15.944 23.305 1.00 96.00 355 ASP A C 1
ATOM 2640 O O . ASP A 1 355 ? -5.591 16.990 23.129 1.00 96.00 355 ASP A O 1
ATOM 2644 N N . GLU A 1 356 ? -3.738 15.768 22.788 1.00 95.12 356 GLU A N 1
ATOM 2645 C CA . GLU A 1 356 ? -3.063 16.755 21.929 1.00 95.12 356 GLU A CA 1
ATOM 2646 C C . GLU A 1 356 ? -3.884 17.054 20.666 1.00 95.12 356 GLU A C 1
ATOM 2648 O O . GLU A 1 356 ? -4.070 18.221 20.312 1.00 95.12 356 GLU A O 1
ATOM 2653 N N . ILE A 1 357 ? -4.417 16.027 19.997 1.00 95.94 357 ILE A N 1
ATOM 2654 C CA . ILE A 1 357 ? -5.244 16.212 18.800 1.00 95.94 357 ILE A CA 1
ATOM 2655 C C . ILE A 1 357 ? -6.550 16.934 19.141 1.00 95.94 357 ILE A C 1
ATOM 2657 O O . ILE A 1 357 ? -6.930 17.868 18.438 1.00 95.94 357 ILE A O 1
ATOM 2661 N N . GLN A 1 358 ? -7.218 16.559 20.233 1.00 94.69 358 GLN A N 1
ATOM 2662 C CA . GLN A 1 358 ? -8.467 17.200 20.660 1.00 94.69 358 GLN A CA 1
ATOM 2663 C C . GLN A 1 358 ? -8.285 18.657 21.095 1.00 94.69 358 GLN A C 1
ATOM 2665 O O . GLN A 1 358 ? -9.200 19.459 20.929 1.00 94.69 358 GLN A O 1
ATOM 2670 N N . ALA A 1 359 ? -7.113 19.014 21.621 1.00 93.75 359 ALA A N 1
ATOM 2671 C CA . ALA A 1 359 ? -6.806 20.388 22.000 1.00 93.75 359 ALA A CA 1
ATOM 2672 C C . ALA A 1 359 ? -6.490 21.291 20.794 1.00 93.75 359 ALA A C 1
ATOM 2674 O O . ALA A 1 359 ? -6.744 22.494 20.849 1.00 93.75 359 ALA A O 1
ATOM 2675 N N . ASN A 1 360 ? -5.919 20.731 19.722 1.00 92.12 360 ASN A N 1
ATOM 2676 C CA . ASN A 1 360 ? -5.353 21.516 18.618 1.00 92.12 360 ASN A CA 1
ATOM 2677 C C . ASN A 1 360 ? -6.165 21.468 17.317 1.00 92.12 360 ASN A C 1
ATOM 2679 O O . ASN A 1 360 ? -5.967 22.318 16.448 1.00 92.12 360 ASN A O 1
ATOM 2683 N N . TYR A 1 361 ? -7.077 20.506 17.171 1.00 93.00 361 TYR A N 1
ATOM 2684 C CA . TYR A 1 361 ? -7.875 20.310 15.963 1.00 93.00 361 TYR A CA 1
ATOM 2685 C C . TYR A 1 361 ? -9.375 20.343 16.282 1.00 93.00 361 TYR A C 1
ATOM 2687 O O . TYR A 1 361 ? -9.813 19.981 17.369 1.00 93.00 361 TYR A O 1
ATOM 2695 N N . ASN A 1 362 ? -10.182 20.774 15.312 1.00 94.06 362 ASN A N 1
ATOM 2696 C CA . ASN A 1 362 ? -11.639 20.803 15.376 1.00 94.06 362 ASN A CA 1
ATOM 2697 C C . ASN A 1 362 ? -12.215 19.387 15.215 1.00 94.06 362 ASN A C 1
ATOM 2699 O O . ASN A 1 362 ? -12.796 19.037 14.184 1.00 94.06 362 ASN A O 1
ATOM 2703 N N . VAL A 1 363 ? -12.006 18.560 16.231 1.00 95.62 363 VAL A N 1
ATOM 2704 C CA . VAL A 1 363 ? -12.487 17.182 16.304 1.00 95.62 363 VAL A CA 1
ATOM 2705 C C . VAL A 1 363 ? -13.569 17.046 17.369 1.00 95.62 363 VAL A C 1
ATOM 2707 O O . VAL A 1 363 ? -13.557 17.721 18.396 1.00 95.62 363 VAL A O 1
ATOM 2710 N N . ASN A 1 364 ? -14.510 16.143 17.133 1.00 94.31 364 ASN A N 1
ATOM 2711 C CA . ASN A 1 364 ? -15.596 15.853 18.049 1.00 94.31 364 ASN A CA 1
ATOM 2712 C C . ASN A 1 364 ? -15.139 14.822 19.086 1.00 94.31 364 ASN A C 1
ATOM 2714 O O . ASN A 1 364 ? -14.969 13.640 18.780 1.00 94.31 364 ASN A O 1
ATOM 2718 N N . ALA A 1 365 ? -14.985 15.262 20.335 1.00 90.31 365 ALA A N 1
ATOM 2719 C CA . ALA A 1 365 ? -14.542 14.403 21.431 1.00 90.31 365 ALA A CA 1
ATOM 2720 C C . ALA A 1 365 ? -15.500 13.234 21.741 1.00 90.31 365 ALA A C 1
ATOM 2722 O O . ALA A 1 365 ? -15.059 12.242 22.314 1.00 90.31 365 ALA A O 1
ATOM 2723 N N . GLN A 1 366 ? -16.777 13.336 21.351 1.00 93.00 366 GLN A N 1
ATOM 2724 C CA . GLN A 1 366 ? -17.790 12.286 21.523 1.00 93.00 366 GLN A CA 1
ATOM 2725 C C . GLN A 1 366 ? -17.837 11.298 20.350 1.00 93.00 366 GLN A C 1
ATOM 2727 O O . GLN A 1 366 ? -18.526 10.290 20.434 1.00 93.00 366 GLN A O 1
ATOM 2732 N N . LYS A 1 367 ? -17.110 11.562 19.254 1.00 95.25 367 LYS A N 1
ATOM 2733 C CA . LYS A 1 367 ? -17.009 10.674 18.082 1.00 95.25 367 LYS A CA 1
ATOM 2734 C C . LYS A 1 367 ? -15.573 10.205 17.851 1.00 95.25 367 LYS A C 1
ATOM 2736 O O . LYS A 1 367 ? -15.070 10.231 16.727 1.00 95.25 367 LYS A O 1
ATOM 2741 N N . LEU A 1 368 ? -14.910 9.796 18.932 1.00 97.56 368 LEU A N 1
ATOM 2742 C CA . LEU A 1 368 ? -13.570 9.214 18.908 1.00 97.56 368 LEU A CA 1
ATOM 2743 C C . LEU A 1 368 ? -13.655 7.692 18.735 1.00 97.56 368 LEU A C 1
ATOM 2745 O O . LEU A 1 368 ? -14.136 6.997 19.619 1.00 97.56 368 LEU A O 1
ATOM 2749 N N . ASN A 1 369 ? -13.168 7.164 17.622 1.00 98.19 369 ASN A N 1
ATOM 2750 C CA . ASN A 1 369 ? -13.251 5.747 17.273 1.00 98.19 369 ASN A CA 1
ATOM 2751 C C . ASN A 1 369 ? -11.863 5.110 17.367 1.00 98.19 369 ASN A C 1
ATOM 2753 O O . ASN A 1 369 ? -10.877 5.727 16.961 1.00 98.19 369 ASN A O 1
ATOM 2757 N N . LEU A 1 370 ? -11.776 3.883 17.878 1.00 98.38 370 LEU A N 1
ATOM 2758 C CA . LEU A 1 370 ? -10.517 3.147 18.004 1.00 98.38 370 LEU A CA 1
ATOM 2759 C C . LEU A 1 370 ? -10.528 1.905 17.129 1.00 98.38 370 LEU A C 1
ATOM 2761 O O . LEU A 1 370 ? -11.455 1.102 17.180 1.00 98.38 370 LEU A O 1
ATOM 2765 N N . THR A 1 371 ? -9.460 1.707 16.374 1.00 97.50 371 THR A N 1
ATOM 2766 C CA . THR A 1 371 ? -9.300 0.534 15.521 1.00 97.50 371 THR A CA 1
ATOM 2767 C C . THR A 1 371 ? -7.835 0.139 15.439 1.00 97.50 371 THR A C 1
ATOM 2769 O O . THR A 1 371 ? -6.932 0.933 15.710 1.00 97.50 371 THR A O 1
ATOM 2772 N N . GLY A 1 372 ? -7.587 -1.103 15.060 1.00 94.94 372 GLY A N 1
ATOM 2773 C CA . GLY A 1 372 ? -6.237 -1.612 14.904 1.00 94.94 372 GLY A CA 1
ATOM 2774 C C . GLY A 1 372 ? -6.233 -2.945 14.186 1.00 94.94 372 GLY A C 1
ATOM 2775 O O . GLY A 1 372 ? -7.279 -3.575 14.016 1.00 94.94 372 GLY A O 1
ATOM 2776 N N . TYR A 1 373 ? -5.056 -3.353 13.728 1.00 92.56 373 TYR A N 1
ATOM 2777 C CA . TYR A 1 373 ? -4.871 -4.596 12.985 1.00 92.56 373 TYR A CA 1
ATOM 2778 C C . TYR A 1 373 ? -3.829 -5.495 13.651 1.00 92.56 373 TYR A C 1
ATOM 2780 O O . TYR A 1 373 ? -2.761 -5.021 14.045 1.00 92.56 373 TYR A O 1
ATOM 2788 N N . SER A 1 374 ? -4.123 -6.791 13.787 1.00 92.25 374 SER A N 1
ATOM 2789 C CA . SER A 1 374 ? -3.203 -7.787 14.351 1.00 92.25 374 SER A CA 1
ATOM 2790 C C . SER A 1 374 ? -2.729 -7.393 15.762 1.00 92.25 374 SER A C 1
ATOM 2792 O O . SER A 1 374 ? -3.542 -7.188 16.666 1.00 92.25 374 SER A O 1
ATOM 2794 N N . MET A 1 375 ? -1.425 -7.189 15.966 1.00 91.81 375 MET A N 1
ATOM 2795 C CA . MET A 1 375 ? -0.861 -6.607 17.193 1.00 91.81 375 MET A CA 1
ATOM 2796 C C . MET A 1 375 ? -1.547 -5.288 17.601 1.00 91.81 375 MET A C 1
ATOM 2798 O O . MET A 1 375 ? -1.804 -5.062 18.784 1.00 91.81 375 MET A O 1
ATOM 2802 N N . GLY A 1 376 ? -1.882 -4.431 16.636 1.00 93.81 376 GLY A N 1
ATOM 2803 C CA . GLY A 1 376 ? -2.636 -3.201 16.863 1.00 93.81 376 GLY A CA 1
ATOM 2804 C C . GLY A 1 376 ? -4.085 -3.453 17.281 1.00 93.81 376 GLY A C 1
ATOM 2805 O O . GLY A 1 376 ? -4.619 -2.705 18.087 1.00 93.81 376 GLY A O 1
ATOM 2806 N N . ALA A 1 377 ? -4.714 -4.542 16.834 1.00 95.19 377 ALA A N 1
ATOM 2807 C CA . ALA A 1 377 ? -6.042 -4.930 17.311 1.00 95.19 377 ALA A CA 1
ATOM 2808 C C . ALA A 1 377 ? -6.009 -5.465 18.748 1.00 95.19 377 ALA A C 1
ATOM 2810 O O . ALA A 1 377 ? -6.941 -5.233 19.518 1.00 95.19 377 ALA A O 1
ATOM 2811 N N . GLY A 1 378 ? -4.924 -6.135 19.150 1.00 94.38 378 GLY A N 1
ATOM 2812 C CA . GLY A 1 378 ? -4.722 -6.471 20.560 1.00 94.38 378 GLY A CA 1
ATOM 2813 C C . GLY A 1 378 ? -4.533 -5.235 21.441 1.00 94.38 378 GLY A C 1
ATOM 2814 O O . GLY A 1 378 ? -5.087 -5.152 22.539 1.00 94.38 378 GLY A O 1
ATOM 2815 N N . ALA A 1 379 ? -3.843 -4.219 20.921 1.00 94.12 379 ALA A N 1
ATOM 2816 C CA . ALA A 1 379 ? -3.768 -2.908 21.556 1.00 94.12 379 ALA A CA 1
ATOM 2817 C C . ALA A 1 379 ? -5.136 -2.226 21.661 1.00 94.12 379 ALA A C 1
ATOM 2819 O O . ALA A 1 379 ? -5.457 -1.667 22.706 1.00 94.12 379 ALA A O 1
ATOM 2820 N N . THR A 1 380 ? -5.954 -2.312 20.608 1.00 96.81 380 THR A N 1
ATOM 2821 C CA . THR A 1 380 ? -7.326 -1.797 20.590 1.00 96.81 380 THR A CA 1
ATOM 2822 C C . THR A 1 380 ? -8.156 -2.378 21.733 1.00 96.81 380 THR A C 1
ATOM 2824 O O . THR A 1 380 ? -8.770 -1.612 22.472 1.00 96.81 380 THR A O 1
ATOM 2827 N N . TRP A 1 381 ? -8.115 -3.699 21.949 1.00 97.25 381 TRP A N 1
ATOM 2828 C CA . TRP A 1 381 ? -8.778 -4.328 23.099 1.00 97.25 381 TRP A CA 1
ATOM 2829 C C . TRP A 1 381 ? -8.237 -3.821 24.443 1.00 97.25 381 TRP A C 1
ATOM 2831 O O . TRP A 1 381 ? -9.016 -3.478 25.330 1.00 97.25 381 TRP A O 1
ATOM 2841 N N . ASN A 1 382 ? -6.912 -3.740 24.591 1.00 95.00 382 ASN A N 1
ATOM 2842 C CA . ASN A 1 382 ? -6.262 -3.285 25.823 1.00 95.00 382 ASN A CA 1
ATOM 2843 C C . ASN A 1 382 ? -6.611 -1.836 26.189 1.00 95.00 382 ASN A C 1
ATOM 2845 O O . ASN A 1 382 ? -6.971 -1.540 27.326 1.00 95.00 382 ASN A O 1
ATOM 2849 N N . ILE A 1 383 ? -6.542 -0.931 25.217 1.00 96.00 383 ILE A N 1
ATOM 2850 C CA . ILE A 1 383 ? -6.838 0.489 25.415 1.00 96.00 383 ILE A CA 1
ATOM 2851 C C . ILE A 1 383 ? -8.327 0.691 25.691 1.00 96.00 383 ILE A C 1
ATOM 2853 O O . ILE A 1 383 ? -8.668 1.431 26.611 1.00 96.00 383 ILE A O 1
ATOM 2857 N N . ALA A 1 384 ? -9.211 0.001 24.963 1.00 96.75 384 ALA A N 1
ATOM 2858 C CA . ALA A 1 384 ? -10.644 0.064 25.227 1.00 96.75 384 ALA A CA 1
ATOM 2859 C C . ALA A 1 384 ? -10.971 -0.386 26.660 1.00 96.75 384 ALA A C 1
ATOM 2861 O O . ALA A 1 384 ? -11.718 0.297 27.347 1.00 96.75 384 ALA A O 1
ATOM 2862 N N . LEU A 1 385 ? -10.370 -1.476 27.151 1.00 95.62 385 LEU A N 1
ATOM 2863 C CA . LEU A 1 385 ? -10.589 -1.952 28.524 1.00 95.62 385 LEU A CA 1
ATOM 2864 C C . LEU A 1 385 ? -10.055 -0.997 29.595 1.00 95.62 385 LEU A C 1
ATOM 2866 O O . LEU A 1 385 ? -10.658 -0.875 30.656 1.00 95.62 385 LEU A O 1
ATOM 2870 N N . LYS A 1 386 ? -8.937 -0.312 29.335 1.00 94.62 386 LYS A N 1
ATOM 2871 C CA . LYS A 1 386 ? -8.402 0.701 30.259 1.00 94.62 386 LYS A CA 1
ATOM 2872 C C . LYS A 1 386 ? -9.218 1.995 30.257 1.00 94.62 386 LYS A C 1
ATOM 2874 O O . LYS A 1 386 ? -9.216 2.707 31.258 1.00 94.62 386 LYS A O 1
ATOM 2879 N N . TYR A 1 387 ? -9.917 2.291 29.158 1.00 95.19 387 TYR A N 1
ATOM 2880 C CA . TYR A 1 387 ? -10.699 3.516 28.972 1.00 95.19 387 TYR A CA 1
ATOM 2881 C C . TYR A 1 387 ? -12.087 3.235 28.346 1.00 95.19 387 TYR A C 1
ATOM 2883 O O . TYR A 1 387 ? -12.387 3.744 27.261 1.00 95.19 387 TYR A O 1
ATOM 2891 N N . PRO A 1 388 ? -12.970 2.473 29.024 1.00 90.00 388 PRO A N 1
ATOM 2892 C CA . PRO A 1 388 ? -14.188 1.880 28.442 1.00 90.00 388 PRO A CA 1
ATOM 2893 C C . PRO A 1 388 ? -15.248 2.884 27.961 1.00 90.00 388 PRO A C 1
ATOM 2895 O O . PRO A 1 388 ? -16.119 2.531 27.168 1.00 90.00 388 PRO A O 1
ATOM 2898 N N . SER A 1 389 ? -15.161 4.146 28.391 1.00 90.25 389 SER A N 1
ATOM 2899 C CA . SER A 1 389 ? -16.067 5.234 27.979 1.00 90.25 389 SER A CA 1
ATOM 2900 C C . SER A 1 389 ? -15.395 6.301 27.114 1.00 90.25 389 SER A C 1
ATOM 2902 O O . SER A 1 389 ? -16.004 7.322 26.811 1.00 90.25 389 SER A O 1
ATOM 2904 N N . ARG A 1 390 ? -14.119 6.121 26.757 1.00 94.44 390 ARG A N 1
ATOM 2905 C CA . ARG A 1 390 ? -13.369 7.138 26.008 1.00 94.44 390 ARG A CA 1
ATOM 2906 C C . ARG A 1 390 ? -13.625 7.073 24.507 1.00 94.44 390 ARG A C 1
ATOM 2908 O O . ARG A 1 390 ? -13.457 8.085 23.831 1.00 94.44 390 ARG A O 1
ATOM 2915 N N . PHE A 1 391 ? -14.013 5.904 24.007 1.00 97.06 391 PHE A N 1
ATOM 2916 C CA . PHE A 1 391 ? -14.205 5.650 22.587 1.00 97.06 391 PHE A CA 1
ATOM 2917 C C . PHE A 1 391 ? -15.683 5.451 22.269 1.00 97.06 391 PHE A C 1
ATOM 2919 O O . PHE A 1 391 ? -16.361 4.641 22.893 1.00 97.06 391 PHE A O 1
ATOM 2926 N N . HIS A 1 392 ? -16.143 6.183 21.264 1.00 97.38 392 HIS A N 1
ATOM 2927 C CA . HIS A 1 392 ? -17.470 6.092 20.679 1.00 97.38 392 HIS A CA 1
ATOM 2928 C C . HIS A 1 392 ? -17.721 4.716 20.055 1.00 97.38 392 HIS A C 1
ATOM 2930 O O . HIS A 1 392 ? -18.771 4.116 20.264 1.00 97.38 392 HIS A O 1
ATOM 2936 N N . THR A 1 393 ? -16.734 4.192 19.323 1.00 98.12 393 THR A N 1
ATOM 2937 C CA . THR A 1 393 ? -16.755 2.824 18.794 1.00 98.12 393 THR A CA 1
ATOM 2938 C C . THR A 1 393 ? -15.372 2.184 18.839 1.00 98.12 393 THR A C 1
ATOM 2940 O O . THR A 1 393 ? -14.345 2.873 18.832 1.00 98.12 393 THR A O 1
ATOM 2943 N N . VAL A 1 394 ? -15.350 0.850 18.874 1.00 98.44 394 VAL A N 1
ATOM 2944 C CA . VAL A 1 394 ? -14.131 0.036 18.905 1.00 98.44 394 VAL A CA 1
ATOM 2945 C C . VAL A 1 394 ? -14.205 -1.045 17.823 1.00 98.44 394 VAL A C 1
ATOM 2947 O O . VAL A 1 394 ? -15.146 -1.837 17.785 1.00 98.44 394 VAL A O 1
ATOM 2950 N N . ALA A 1 395 ? -13.212 -1.100 16.935 1.00 97.75 395 ALA A N 1
ATOM 2951 C CA . ALA A 1 395 ? -13.209 -2.007 15.788 1.00 97.75 395 ALA A CA 1
ATOM 2952 C C . ALA A 1 395 ? -11.879 -2.782 15.654 1.00 97.75 395 ALA A C 1
ATOM 2954 O O . ALA A 1 395 ? -10.985 -2.381 14.918 1.00 97.75 395 ALA A O 1
ATOM 2955 N N . PRO A 1 396 ? -11.682 -3.887 16.389 1.00 97.12 396 PRO A N 1
ATOM 2956 C CA . PRO A 1 396 ? -10.458 -4.679 16.297 1.00 97.12 396 PRO A CA 1
ATOM 2957 C C . PRO A 1 396 ? -10.511 -5.671 15.119 1.00 97.12 396 PRO A C 1
ATOM 2959 O O . PRO A 1 396 ? -11.495 -6.401 14.948 1.00 97.12 396 PRO A O 1
ATOM 2962 N N . ALA A 1 397 ? -9.426 -5.756 14.343 1.00 95.25 397 ALA A N 1
ATOM 2963 C CA . ALA A 1 397 ? -9.279 -6.719 13.249 1.00 95.25 397 ALA A CA 1
ATOM 2964 C C . ALA A 1 397 ? -8.089 -7.667 13.440 1.00 95.25 397 ALA A C 1
ATOM 2966 O O . ALA A 1 397 ? -6.959 -7.220 13.616 1.00 95.25 397 ALA A O 1
ATOM 2967 N N . ALA A 1 398 ? -8.335 -8.977 13.354 1.00 94.38 398 ALA A N 1
ATOM 2968 C CA . ALA A 1 398 ? -7.316 -10.014 13.573 1.00 94.38 398 ALA A CA 1
ATOM 2969 C C . ALA A 1 398 ? -6.613 -9.924 14.953 1.00 94.38 398 ALA A C 1
ATOM 2971 O O . ALA A 1 398 ? -5.420 -10.170 15.087 1.00 94.38 398 ALA A O 1
ATOM 2972 N N . GLY A 1 399 ? -7.340 -9.505 15.990 1.00 93.75 399 GLY A N 1
ATOM 2973 C CA . GLY A 1 399 ? -6.825 -9.211 17.326 1.00 93.75 399 GLY A CA 1
ATOM 2974 C C . GLY A 1 399 ? -6.910 -10.349 18.340 1.00 93.75 399 GLY A C 1
ATOM 2975 O O . GLY A 1 399 ? -7.404 -11.443 18.079 1.00 93.75 399 GLY A O 1
ATOM 2976 N N . PHE A 1 400 ? -6.409 -10.058 19.536 1.00 95.25 400 PHE A N 1
ATOM 2977 C CA . PHE A 1 400 ? -6.289 -10.974 20.670 1.00 95.25 400 PHE A CA 1
ATOM 2978 C C . PHE A 1 400 ? -6.127 -10.165 21.967 1.00 95.25 400 PHE A C 1
ATOM 2980 O O . PHE A 1 400 ? -5.946 -8.953 21.917 1.00 95.25 400 PHE A O 1
ATOM 2987 N N . TYR A 1 401 ? -6.146 -10.811 23.132 1.00 94.50 401 TYR A N 1
ATOM 2988 C CA . TYR A 1 401 ? -5.777 -10.169 24.396 1.00 94.50 401 TYR A CA 1
ATOM 2989 C C . TYR A 1 401 ? -4.826 -11.071 25.177 1.00 94.50 401 TYR A C 1
ATOM 2991 O O . TYR A 1 401 ? -5.144 -12.230 25.438 1.00 94.50 401 TYR A O 1
ATOM 2999 N N . GLY A 1 402 ? -3.661 -10.533 25.544 1.00 86.50 402 GLY A N 1
ATOM 3000 C CA . GLY A 1 402 ? -2.600 -11.290 26.204 1.00 86.50 402 GLY A CA 1
ATOM 3001 C C . GLY A 1 402 ? -1.885 -12.295 25.295 1.00 86.50 402 GLY A C 1
ATOM 3002 O O . GLY A 1 402 ? -2.331 -12.604 24.191 1.00 86.50 402 GLY A O 1
ATOM 3003 N N . TYR A 1 403 ? -0.746 -12.802 25.767 1.00 82.38 403 TYR A N 1
ATOM 3004 C CA . TYR A 1 403 ? -0.007 -13.874 25.105 1.00 82.38 403 TYR A CA 1
ATOM 3005 C C . TYR A 1 403 ? 0.449 -14.908 26.150 1.00 82.38 403 TYR A C 1
ATOM 3007 O O . TYR A 1 403 ? 1.261 -14.558 27.010 1.00 82.38 403 TYR A O 1
ATOM 3015 N N . PRO A 1 404 ? -0.058 -16.157 26.120 1.00 87.19 404 PRO A N 1
ATOM 3016 C CA . PRO A 1 404 ? -1.060 -16.694 25.186 1.00 87.19 404 PRO A CA 1
ATOM 3017 C C . PRO A 1 404 ? -2.428 -15.979 25.290 1.00 87.19 404 PRO A C 1
ATOM 3019 O O . PRO A 1 404 ? -2.709 -15.407 26.342 1.00 87.19 404 PRO A O 1
ATOM 3022 N N . PRO A 1 405 ? -3.278 -15.994 24.241 1.00 93.75 405 PRO A N 1
ATOM 3023 C CA . PRO A 1 405 ? -4.559 -15.283 24.257 1.00 93.75 405 PRO A CA 1
ATOM 3024 C C . PRO A 1 405 ? -5.537 -15.792 25.323 1.00 93.75 405 PRO A C 1
ATOM 3026 O O . PRO A 1 405 ? -5.789 -16.993 25.411 1.00 93.75 405 PRO A O 1
ATOM 3029 N N . TYR A 1 406 ? -6.154 -14.879 26.073 1.00 95.31 406 TYR A N 1
ATOM 3030 C CA . TYR A 1 406 ? -7.166 -15.184 27.090 1.00 95.31 406 TYR A CA 1
ATOM 3031 C C . TYR A 1 406 ? -8.219 -14.071 27.199 1.00 95.31 406 TYR A C 1
ATOM 3033 O O . TYR A 1 406 ? -8.021 -12.959 26.714 1.00 95.31 406 TYR A O 1
ATOM 3041 N N . VAL A 1 407 ? -9.342 -14.356 27.865 1.00 98.19 407 VAL A N 1
ATOM 3042 C CA . VAL A 1 407 ? -10.363 -13.348 28.199 1.00 98.19 407 VAL A CA 1
ATOM 3043 C C . VAL A 1 407 ? -9.996 -12.659 29.523 1.00 98.19 407 VAL A C 1
ATOM 3045 O O . VAL A 1 407 ? -9.908 -13.347 30.544 1.00 98.19 407 VAL A O 1
ATOM 3048 N N . PRO A 1 408 ? -9.782 -11.331 29.559 1.00 96.38 408 PRO A N 1
ATOM 3049 C CA . PRO A 1 408 ? -9.466 -10.626 30.799 1.00 96.38 408 PRO A CA 1
ATOM 3050 C C . PRO A 1 408 ? -10.646 -10.620 31.778 1.00 96.38 408 PRO A C 1
ATOM 3052 O O . PRO A 1 408 ? -11.806 -10.565 31.378 1.00 96.38 408 PRO A O 1
ATOM 3055 N N . SER A 1 409 ? -10.362 -10.633 33.085 1.00 97.06 409 SER A N 1
ATOM 3056 C CA . SER A 1 409 ? -11.400 -10.704 34.128 1.00 97.06 409 SER A CA 1
ATOM 3057 C C . SER A 1 409 ? -12.329 -9.490 34.159 1.00 97.06 409 SER A C 1
ATOM 3059 O O . SER A 1 409 ? -13.450 -9.597 34.646 1.00 97.06 409 SER A O 1
ATOM 3061 N N . ASN A 1 410 ? -11.877 -8.347 33.645 1.00 96.88 410 ASN A N 1
ATOM 3062 C CA . ASN A 1 410 ? -12.642 -7.107 33.576 1.00 96.88 410 ASN A CA 1
ATOM 3063 C C . ASN A 1 410 ? -13.289 -6.870 32.196 1.00 96.88 410 ASN A C 1
ATOM 3065 O O . ASN A 1 410 ? -13.656 -5.749 31.868 1.00 96.88 410 ASN A O 1
ATOM 3069 N N . ILE A 1 411 ? -13.462 -7.915 31.375 1.00 98.12 411 ILE A N 1
ATOM 3070 C CA . ILE A 1 411 ? -14.068 -7.804 30.035 1.00 98.12 411 ILE A CA 1
ATOM 3071 C C . ILE A 1 411 ? -15.465 -7.151 30.037 1.00 98.12 411 ILE A C 1
ATOM 3073 O O . ILE A 1 411 ? -15.842 -6.498 29.064 1.00 98.12 411 ILE A O 1
ATOM 3077 N N . CYS A 1 412 ? -16.214 -7.270 31.139 1.00 98.19 412 CYS A N 1
ATOM 3078 C CA . CYS A 1 412 ? -17.530 -6.648 31.290 1.00 98.19 412 CYS A CA 1
ATOM 3079 C C . CYS A 1 412 ? -17.499 -5.121 31.438 1.00 98.19 412 CYS A C 1
ATOM 3081 O O . CYS A 1 412 ? -18.551 -4.498 31.313 1.00 98.19 412 CYS A O 1
ATOM 3083 N N . ASP A 1 413 ? -16.329 -4.502 31.610 1.00 98.00 413 ASP A N 1
ATOM 3084 C CA . ASP A 1 413 ? -16.199 -3.040 31.554 1.00 98.00 413 ASP A CA 1
ATOM 3085 C C . ASP A 1 413 ? -16.584 -2.499 30.162 1.00 98.00 413 ASP A C 1
ATOM 3087 O O . ASP A 1 413 ? -17.018 -1.358 30.033 1.00 98.00 413 ASP A O 1
ATOM 3091 N N . LEU A 1 414 ? -16.514 -3.343 29.123 1.00 97.94 414 LEU A N 1
ATOM 3092 C CA . LEU A 1 414 ? -16.955 -3.030 27.761 1.00 97.94 414 LEU A CA 1
ATOM 3093 C C . LEU A 1 414 ? -18.443 -3.319 27.507 1.00 97.94 414 LEU A C 1
ATOM 3095 O O . LEU A 1 414 ? -18.870 -3.328 26.353 1.00 97.94 414 LEU A O 1
ATOM 3099 N N . ALA A 1 415 ? -19.263 -3.567 28.537 1.00 96.44 415 ALA A N 1
ATOM 3100 C CA . ALA A 1 415 ? -20.681 -3.901 28.355 1.00 96.44 415 ALA A CA 1
ATOM 3101 C C . ALA A 1 415 ? -21.494 -2.792 27.652 1.00 96.44 415 ALA A C 1
ATOM 3103 O O . ALA A 1 415 ? -22.499 -3.082 27.007 1.00 96.44 415 ALA A O 1
ATOM 3104 N N . GLY A 1 416 ? -21.052 -1.534 27.761 1.00 94.88 416 GLY A N 1
ATOM 3105 C CA . GLY A 1 416 ? -21.673 -0.378 27.107 1.00 94.88 416 GLY A CA 1
ATOM 3106 C C . GLY A 1 416 ? -20.978 0.092 25.827 1.00 94.88 416 GLY A C 1
ATOM 3107 O O . GLY A 1 416 ? -21.446 1.048 25.218 1.00 94.88 416 GLY A O 1
ATOM 3108 N N . THR A 1 417 ? -19.869 -0.529 25.420 1.00 96.75 417 THR A N 1
ATOM 3109 C CA . THR A 1 417 ? -19.037 -0.039 24.311 1.00 96.75 417 THR A CA 1
ATOM 3110 C C . THR A 1 417 ? -19.491 -0.644 22.976 1.00 96.75 417 THR A C 1
ATOM 3112 O O . THR A 1 417 ? -19.467 -1.867 22.832 1.00 96.75 417 THR A O 1
ATOM 3115 N N . PRO A 1 418 ? -19.865 0.159 21.967 1.00 98.06 418 PRO A N 1
ATOM 3116 C CA . PRO A 1 418 ? -20.143 -0.331 20.617 1.00 98.06 418 PRO A CA 1
ATOM 3117 C C . PRO A 1 418 ? -18.906 -0.982 19.989 1.00 98.06 418 PRO A C 1
ATOM 3119 O O . PRO A 1 418 ? -17.874 -0.327 19.812 1.00 98.06 418 PRO A O 1
ATOM 3122 N N . ILE A 1 419 ? -19.002 -2.267 19.638 1.00 98.38 419 ILE A N 1
ATOM 3123 C CA . ILE A 1 419 ? -17.882 -3.044 19.096 1.00 98.38 419 ILE A CA 1
ATOM 3124 C C . ILE A 1 419 ? -18.268 -3.701 17.775 1.00 98.38 419 ILE A C 1
ATOM 3126 O O . ILE A 1 419 ? -19.267 -4.413 17.686 1.00 98.38 419 ILE A O 1
ATOM 3130 N N . TRP A 1 420 ? -17.423 -3.546 16.757 1.00 97.75 420 TRP A N 1
ATOM 3131 C CA . TRP A 1 420 ? -17.500 -4.360 15.548 1.00 97.75 420 TRP A CA 1
ATOM 3132 C C . TRP A 1 420 ? -16.144 -4.985 15.250 1.00 97.75 420 TRP A C 1
ATOM 3134 O O . TRP A 1 420 ? -15.224 -4.338 14.762 1.00 97.75 420 TRP A O 1
ATOM 3144 N N . ALA A 1 421 ? -16.022 -6.268 15.569 1.00 97.38 421 ALA A N 1
ATOM 3145 C CA . ALA A 1 421 ? -14.805 -7.035 15.381 1.00 97.38 421 ALA A CA 1
ATOM 3146 C C . ALA A 1 421 ? -14.781 -7.742 14.012 1.00 97.38 421 ALA A C 1
ATOM 3148 O O . ALA A 1 421 ? -15.829 -8.102 13.464 1.00 97.38 421 ALA A O 1
ATOM 3149 N N . PHE A 1 422 ? -13.581 -7.987 13.478 1.00 95.31 422 PHE A N 1
ATOM 3150 C CA . PHE A 1 422 ? -13.378 -8.613 12.162 1.00 95.31 422 PHE A CA 1
ATOM 3151 C C . PHE A 1 422 ? -12.253 -9.654 12.189 1.00 95.31 422 PHE A C 1
ATOM 3153 O O . PHE A 1 422 ? -11.219 -9.425 12.820 1.00 95.31 422 PHE A O 1
ATOM 3160 N N . HIS A 1 423 ? -12.432 -10.799 11.524 1.00 95.44 423 HIS A N 1
ATOM 3161 C CA . HIS A 1 423 ? -11.421 -11.867 11.523 1.00 95.44 423 HIS A CA 1
ATOM 3162 C C . HIS A 1 423 ? -11.484 -12.765 10.278 1.00 95.44 423 HIS A C 1
ATOM 3164 O O . HIS A 1 423 ? -12.556 -12.967 9.707 1.00 95.44 423 HIS A O 1
ATOM 3170 N N . GLY A 1 424 ? -10.347 -13.328 9.865 1.00 93.25 424 GLY A N 1
ATOM 3171 C CA . GLY A 1 424 ? -10.280 -14.360 8.825 1.00 93.25 424 GLY A CA 1
ATOM 3172 C C . GLY A 1 424 ? -10.497 -15.755 9.413 1.00 93.25 424 GLY A C 1
ATOM 3173 O O . GLY A 1 424 ? -9.909 -16.095 10.432 1.00 93.25 424 GLY A O 1
ATOM 3174 N N . ALA A 1 425 ? -11.340 -16.591 8.806 1.00 92.62 425 ALA A N 1
ATOM 3175 C CA . ALA A 1 425 ? -11.587 -17.938 9.335 1.00 92.62 425 ALA A CA 1
ATOM 3176 C C . ALA A 1 425 ? -10.379 -18.882 9.206 1.00 92.62 425 ALA A C 1
ATOM 3178 O O . ALA A 1 425 ? -10.318 -19.888 9.910 1.00 92.62 425 ALA A O 1
ATOM 3179 N N . LEU A 1 426 ? -9.442 -18.565 8.308 1.00 87.75 426 LEU A N 1
ATOM 3180 C CA . LEU A 1 426 ? -8.239 -19.345 8.017 1.00 87.75 426 LEU A CA 1
ATOM 3181 C C . LEU A 1 426 ? -6.968 -18.649 8.533 1.00 87.75 426 LEU A C 1
ATOM 3183 O O . LEU A 1 426 ? -5.893 -18.893 7.996 1.00 87.75 426 LEU A O 1
ATOM 3187 N N . ASP A 1 427 ? -7.096 -17.729 9.496 1.00 91.56 427 ASP A N 1
ATOM 3188 C CA . ASP A 1 427 ? -5.967 -16.982 10.060 1.00 91.56 427 ASP A CA 1
ATOM 3189 C C . ASP A 1 427 ? -4.946 -17.933 10.706 1.00 91.56 427 ASP A C 1
ATOM 3191 O O . ASP A 1 427 ? -5.260 -18.666 11.650 1.00 91.56 427 ASP A O 1
ATOM 3195 N N . ASP A 1 428 ? -3.732 -17.935 10.155 1.00 88.69 428 ASP A N 1
ATOM 3196 C CA . ASP A 1 428 ? -2.621 -18.795 10.555 1.00 88.69 428 ASP A CA 1
ATOM 3197 C C . ASP A 1 428 ? -1.617 -18.110 11.499 1.00 88.69 428 ASP A C 1
ATOM 3199 O O . ASP A 1 428 ? -0.710 -18.776 12.002 1.00 88.69 428 ASP A O 1
ATOM 3203 N N . GLN A 1 429 ? -1.790 -16.811 11.782 1.00 88.56 429 GLN A N 1
ATOM 3204 C CA . GLN A 1 429 ? -0.939 -16.041 12.699 1.00 88.56 429 GLN A CA 1
ATOM 3205 C C . GLN A 1 429 ? -1.628 -15.816 14.044 1.00 88.56 429 GLN A C 1
ATOM 3207 O O . GLN A 1 429 ? -1.047 -16.055 15.105 1.00 88.56 429 GLN A O 1
ATOM 3212 N N . VAL A 1 430 ? -2.880 -15.355 14.007 1.00 92.94 430 VAL A N 1
ATOM 3213 C CA . VAL A 1 430 ? -3.723 -15.136 15.183 1.00 92.94 430 VAL A CA 1
ATOM 3214 C C . VAL A 1 430 ? -4.947 -16.032 15.031 1.00 92.94 430 VAL A C 1
ATOM 3216 O O . VAL A 1 430 ? -5.827 -15.723 14.239 1.00 92.94 430 VAL A O 1
ATOM 3219 N N . PRO A 1 431 ? -5.050 -17.147 15.773 1.00 94.19 431 PRO A N 1
ATOM 3220 C CA . PRO A 1 431 ? -6.180 -18.055 15.618 1.00 94.19 431 PRO A CA 1
ATOM 3221 C C . PRO A 1 431 ? -7.517 -17.335 15.827 1.00 94.19 431 PRO A C 1
ATOM 3223 O O . PRO A 1 431 ? -7.660 -16.596 16.801 1.00 94.19 431 PRO A O 1
ATOM 3226 N N . LEU A 1 432 ? -8.532 -17.635 15.005 1.00 96.88 432 LEU A N 1
ATOM 3227 C CA . LEU A 1 432 ? -9.889 -17.071 15.127 1.00 96.88 432 LEU A CA 1
ATOM 3228 C C . LEU A 1 432 ? -10.435 -17.096 16.564 1.00 96.88 432 LEU A C 1
ATOM 3230 O O . LEU A 1 432 ? -11.075 -16.143 17.018 1.00 96.88 432 LEU A O 1
ATOM 3234 N N . SER A 1 433 ? -10.151 -18.174 17.301 1.00 97.38 433 SER A N 1
ATOM 3235 C CA . SER A 1 433 ? -10.559 -18.336 18.698 1.00 97.38 433 SER A CA 1
ATOM 3236 C C . SER A 1 433 ? -10.044 -17.222 19.614 1.00 97.38 433 SER A C 1
ATOM 3238 O O . SER A 1 433 ? -10.715 -16.894 20.589 1.00 97.38 433 SER A O 1
ATOM 3240 N N . ALA A 1 434 ? -8.891 -16.619 19.305 1.00 97.75 434 ALA A N 1
ATOM 3241 C CA . ALA A 1 434 ? -8.270 -15.568 20.103 1.00 97.75 434 ALA A CA 1
ATOM 3242 C C . ALA A 1 434 ? -9.122 -14.293 20.164 1.00 97.75 434 ALA A C 1
ATOM 3244 O O . ALA A 1 434 ? -9.223 -13.697 21.238 1.00 97.75 434 ALA A O 1
ATOM 3245 N N . GLN A 1 435 ? -9.769 -13.908 19.055 1.00 97.75 435 GLN A N 1
ATOM 3246 C CA . GLN A 1 435 ? -10.709 -12.784 19.032 1.00 97.75 435 GLN A CA 1
ATOM 3247 C C . GLN A 1 435 ? -12.136 -13.212 19.378 1.00 97.75 435 GLN A C 1
ATOM 3249 O O . GLN A 1 435 ? -12.828 -12.493 20.097 1.00 97.75 435 GLN A O 1
ATOM 3254 N N . GLN A 1 436 ? -12.574 -14.378 18.891 1.00 98.56 436 GLN A N 1
ATOM 3255 C CA . GLN A 1 436 ? -13.935 -14.881 19.101 1.00 98.56 436 GLN A CA 1
ATOM 3256 C C . GLN A 1 436 ? -14.277 -14.979 20.597 1.00 98.56 436 GLN A C 1
ATOM 3258 O O . GLN A 1 436 ? -15.340 -14.518 21.005 1.00 98.56 436 GLN A O 1
ATOM 3263 N N . GLN A 1 437 ? -13.353 -15.470 21.433 1.00 98.50 437 GLN A N 1
ATOM 3264 C CA . GLN A 1 437 ? -13.573 -15.561 22.883 1.00 98.50 437 GLN A CA 1
ATOM 3265 C C . GLN A 1 437 ? -13.810 -14.195 23.553 1.00 98.50 437 GLN A C 1
ATOM 3267 O O . GLN A 1 437 ? -14.582 -14.109 24.503 1.00 98.50 437 GLN A O 1
ATOM 3272 N N . LEU A 1 438 ? -13.176 -13.122 23.060 1.00 98.62 438 LEU A N 1
ATOM 3273 C CA . LEU A 1 438 ? -13.355 -11.767 23.592 1.00 98.62 438 LEU A CA 1
ATOM 3274 C C . LEU A 1 438 ? -14.729 -11.222 23.212 1.00 98.62 438 LEU A C 1
ATOM 3276 O O . LEU A 1 438 ? -15.456 -10.727 24.068 1.00 98.62 438 LEU A O 1
ATOM 3280 N N . VAL A 1 439 ? -15.107 -11.370 21.940 1.00 98.62 439 VAL A N 1
ATOM 3281 C CA . VAL A 1 439 ? -16.427 -10.974 21.431 1.00 98.62 439 VAL A CA 1
ATOM 3282 C C . VAL A 1 439 ? -17.538 -11.686 22.204 1.00 98.62 439 VAL A C 1
ATOM 3284 O O . VAL A 1 439 ? -18.482 -11.039 22.661 1.00 98.62 439 VAL A O 1
ATOM 3287 N N . ASP A 1 440 ? -17.428 -13.004 22.370 1.00 98.56 440 ASP A N 1
ATOM 3288 C CA . ASP A 1 440 ? -18.444 -13.798 23.065 1.00 98.56 440 ASP A CA 1
ATOM 3289 C C . ASP A 1 440 ? -18.536 -13.432 24.545 1.00 98.56 440 ASP A C 1
ATOM 3291 O O . ASP A 1 440 ? -19.639 -13.345 25.085 1.00 98.56 440 ASP A O 1
ATOM 3295 N N . ALA A 1 441 ? -17.405 -13.140 25.189 1.00 98.56 441 ALA A N 1
ATOM 3296 C CA . ALA A 1 441 ? -17.388 -12.676 26.568 1.00 98.56 441 ALA A CA 1
ATOM 3297 C C . ALA A 1 441 ? -18.066 -11.306 26.733 1.00 98.56 441 ALA A C 1
ATOM 3299 O O . ALA A 1 441 ? -18.893 -11.150 27.629 1.00 98.56 441 ALA A O 1
ATOM 3300 N N . VAL A 1 442 ? -17.800 -10.335 25.850 1.00 98.44 442 VAL A N 1
ATOM 3301 C CA . VAL A 1 442 ? -18.472 -9.021 25.905 1.00 98.44 442 VAL A CA 1
ATOM 3302 C C . VAL A 1 442 ? -19.981 -9.160 25.669 1.00 98.44 442 VAL A C 1
ATOM 3304 O O . VAL A 1 442 ? -20.777 -8.541 26.378 1.00 98.44 442 VAL A O 1
ATOM 3307 N N . ARG A 1 443 ? -20.401 -10.023 24.732 1.00 98.50 443 ARG A N 1
ATOM 3308 C CA . ARG A 1 443 ? -21.824 -10.359 24.534 1.00 98.50 443 ARG A CA 1
ATOM 3309 C C . ARG A 1 443 ? -22.439 -10.984 25.786 1.00 98.50 443 ARG A C 1
ATOM 3311 O O . ARG A 1 443 ? -23.544 -10.611 26.171 1.00 98.50 443 ARG A O 1
ATOM 3318 N N . ALA A 1 444 ? -21.723 -11.894 26.448 1.00 98.44 444 ALA A N 1
ATOM 3319 C CA . ALA A 1 444 ? -22.173 -12.532 27.685 1.00 98.44 444 ALA A CA 1
ATOM 3320 C C . ALA A 1 444 ? -22.306 -11.545 28.860 1.00 98.44 444 ALA A C 1
ATOM 3322 O O . ALA A 1 444 ? -23.137 -11.758 29.740 1.00 98.44 444 ALA A O 1
ATOM 3323 N N . CYS A 1 445 ? -21.560 -10.436 28.846 1.00 98.12 445 CYS A N 1
ATOM 3324 C CA . CYS A 1 445 ? -21.723 -9.325 29.788 1.00 98.12 445 CYS A CA 1
ATOM 3325 C C . CYS A 1 445 ? -22.969 -8.455 29.512 1.00 98.12 445 CYS A C 1
ATOM 3327 O O . CYS A 1 445 ? -23.200 -7.481 30.225 1.00 98.12 445 CYS A O 1
ATOM 3329 N N . GLY A 1 446 ? -23.777 -8.791 28.498 1.00 97.38 446 GLY A N 1
ATOM 3330 C CA . GLY A 1 446 ? -25.031 -8.107 28.176 1.00 97.38 446 GLY A CA 1
ATOM 3331 C C . GLY A 1 446 ? -24.909 -6.996 27.133 1.00 97.38 446 GLY A C 1
ATOM 3332 O O . GLY A 1 446 ? -25.881 -6.275 26.915 1.00 97.38 446 GLY A O 1
ATOM 3333 N N . ASN A 1 447 ? -23.758 -6.852 26.470 1.00 97.06 447 ASN A N 1
ATOM 3334 C CA . ASN A 1 447 ? -23.602 -5.858 25.413 1.00 97.06 447 ASN A CA 1
ATOM 3335 C C . ASN A 1 447 ? -24.396 -6.261 24.160 1.00 97.06 447 ASN A C 1
ATOM 3337 O O . ASN A 1 447 ? -24.109 -7.275 23.518 1.00 97.06 447 ASN A O 1
ATOM 3341 N N . THR A 1 448 ? -25.382 -5.444 23.790 1.00 94.06 448 THR A N 1
ATOM 3342 C CA . THR A 1 448 ? -26.246 -5.673 22.623 1.00 94.06 448 THR A CA 1
ATOM 3343 C C . THR A 1 448 ? -25.723 -5.039 21.332 1.00 94.06 448 THR A C 1
ATOM 3345 O O . THR A 1 448 ? -26.329 -5.231 20.282 1.00 94.06 448 THR A O 1
ATOM 3348 N N . ASN A 1 449 ? -24.620 -4.287 21.382 1.00 95.25 449 ASN A N 1
ATOM 3349 C CA . ASN A 1 449 ? -24.024 -3.584 20.244 1.00 95.25 449 ASN A CA 1
ATOM 3350 C C . ASN A 1 449 ? -22.647 -4.174 19.887 1.00 95.25 449 ASN A C 1
ATOM 3352 O O . ASN A 1 449 ? -21.649 -3.458 19.793 1.00 95.25 449 ASN A O 1
ATOM 3356 N N . VAL A 1 450 ? -22.600 -5.505 19.732 1.00 97.56 450 VAL A N 1
ATOM 3357 C CA . VAL A 1 450 ? -21.385 -6.260 19.380 1.00 97.56 450 VAL A CA 1
ATOM 3358 C C . VAL A 1 450 ? -21.585 -7.072 18.104 1.00 97.56 450 VAL A C 1
ATOM 3360 O O . VAL A 1 450 ? -22.190 -8.153 18.107 1.00 97.56 450 VAL A O 1
ATOM 3363 N N . ASN A 1 451 ? -20.974 -6.605 17.022 1.00 96.62 451 ASN A N 1
ATOM 3364 C CA . ASN A 1 451 ? -20.919 -7.307 15.747 1.00 96.62 451 ASN A CA 1
ATOM 3365 C C . ASN A 1 451 ? -19.600 -8.075 15.602 1.00 96.62 451 ASN A C 1
ATOM 3367 O O . ASN A 1 451 ? -18.547 -7.629 16.064 1.00 96.62 451 ASN A O 1
ATOM 3371 N N . PHE A 1 452 ? -19.653 -9.237 14.943 1.00 97.19 452 PHE A N 1
ATOM 3372 C CA . PHE A 1 452 ? -18.450 -9.993 14.602 1.00 97.19 452 PHE A CA 1
ATOM 3373 C C . PHE A 1 452 ? -18.543 -10.558 13.193 1.00 97.19 452 PHE A C 1
ATOM 3375 O O . PHE A 1 452 ? -19.339 -11.460 12.934 1.00 97.19 452 PHE A O 1
ATOM 3382 N N . SER A 1 453 ? -17.736 -10.002 12.294 1.00 94.62 453 SER A N 1
ATOM 3383 C CA . SER A 1 453 ? -17.679 -10.414 10.896 1.00 94.62 453 SER A CA 1
ATOM 3384 C C . SER A 1 453 ? -16.517 -11.377 10.685 1.00 94.62 453 SER A C 1
ATOM 3386 O O . SER A 1 453 ? -15.354 -11.021 10.882 1.00 94.62 453 SER A O 1
ATOM 3388 N N . ILE A 1 454 ? -16.841 -12.598 10.262 1.00 93.56 454 ILE A N 1
ATOM 3389 C CA . ILE A 1 454 ? -15.862 -13.641 9.952 1.00 93.56 454 ILE A CA 1
ATOM 3390 C C . ILE A 1 454 ? -15.803 -13.817 8.438 1.00 93.56 454 ILE A C 1
ATOM 3392 O O . ILE A 1 454 ? -16.819 -14.089 7.797 1.00 93.56 454 ILE A O 1
ATOM 3396 N N . PHE A 1 455 ? -14.610 -13.695 7.864 1.00 88.44 455 PHE A N 1
ATOM 3397 C CA . PHE A 1 455 ? -14.378 -13.899 6.440 1.00 88.44 455 PHE A CA 1
ATOM 3398 C C . PHE A 1 455 ? -13.970 -15.360 6.180 1.00 88.44 455 PHE A C 1
ATOM 3400 O O . PHE A 1 455 ? -12.833 -15.730 6.479 1.00 88.44 455 PHE A O 1
ATOM 3407 N N . PRO A 1 456 ? -14.857 -16.209 5.620 1.00 82.31 456 PRO A N 1
ATOM 3408 C CA . PRO A 1 456 ? -14.691 -17.668 5.631 1.00 82.31 456 PRO A CA 1
ATOM 3409 C C . PRO A 1 456 ? -13.485 -18.181 4.831 1.00 82.31 456 PRO A C 1
ATOM 3411 O O . PRO A 1 456 ? -12.960 -19.244 5.135 1.00 82.31 456 PRO A O 1
ATOM 3414 N N . ASN A 1 457 ? -13.030 -17.423 3.831 1.00 83.38 457 ASN A N 1
ATOM 3415 C CA . ASN A 1 457 ? -11.958 -17.824 2.913 1.00 83.38 457 ASN A CA 1
ATOM 3416 C C . ASN A 1 457 ? -10.720 -16.920 3.029 1.00 83.38 457 ASN A C 1
ATOM 3418 O O . ASN A 1 457 ? -10.018 -16.709 2.043 1.00 83.38 457 ASN A O 1
ATOM 3422 N N . ARG A 1 458 ? -10.498 -16.293 4.189 1.00 82.00 458 ARG A N 1
ATOM 3423 C CA . ARG A 1 458 ? -9.379 -15.363 4.396 1.00 82.00 458 ARG A CA 1
ATOM 3424 C C . ARG A 1 458 ? -8.486 -15.835 5.536 1.00 82.00 458 ARG A C 1
ATOM 3426 O O . ARG A 1 458 ? -9.003 -16.248 6.573 1.00 82.00 458 ARG A O 1
ATOM 3433 N N . SER A 1 459 ? -7.174 -15.741 5.313 1.00 86.31 459 SER A N 1
ATOM 3434 C CA . SER A 1 459 ? -6.137 -15.858 6.347 1.00 86.31 459 SER A CA 1
ATOM 3435 C C . SER A 1 459 ? -5.986 -14.523 7.102 1.00 86.31 459 SER A C 1
ATOM 3437 O O . SER A 1 459 ? -6.909 -13.707 7.075 1.00 86.31 459 SER A O 1
ATOM 3439 N N . HIS A 1 460 ? -4.845 -14.282 7.749 1.00 86.69 460 HIS A N 1
ATOM 3440 C CA . HIS A 1 460 ? -4.550 -13.105 8.566 1.00 86.69 460 HIS A CA 1
ATOM 3441 C C . HIS A 1 460 ? -4.813 -11.785 7.826 1.00 86.69 460 HIS A C 1
ATOM 3443 O O . HIS A 1 460 ? -5.416 -10.861 8.370 1.00 86.69 460 HIS A O 1
ATOM 3449 N N . MET A 1 461 ? -4.456 -11.734 6.537 1.00 82.12 461 MET A N 1
ATOM 3450 C CA . MET A 1 461 ? -4.575 -10.554 5.674 1.00 82.12 461 MET A CA 1
ATOM 3451 C C . MET A 1 461 ? -6.033 -10.254 5.281 1.00 82.12 461 MET A C 1
ATOM 3453 O O . MET A 1 461 ? -6.513 -10.642 4.208 1.00 82.12 461 MET A O 1
ATOM 3457 N N . ILE A 1 462 ? -6.751 -9.539 6.152 1.00 78.00 462 ILE A N 1
ATOM 3458 C CA . ILE A 1 462 ? -8.160 -9.134 5.958 1.00 78.00 462 ILE A CA 1
ATOM 3459 C C . ILE A 1 462 ? -8.369 -7.632 5.723 1.00 78.00 462 ILE A C 1
ATOM 3461 O O . ILE A 1 462 ? -9.476 -7.217 5.364 1.00 78.00 462 ILE A O 1
ATOM 3465 N N . GLY A 1 463 ? -7.340 -6.809 5.929 1.00 60.94 463 GLY A N 1
ATOM 3466 C CA . GLY A 1 463 ? -7.495 -5.356 5.891 1.00 60.94 463 GLY A CA 1
ATOM 3467 C C . GLY A 1 463 ? -7.694 -4.780 4.480 1.00 60.94 463 GLY A C 1
ATOM 3468 O O . GLY A 1 463 ? -8.493 -3.854 4.325 1.00 60.94 463 GLY A O 1
ATOM 3469 N N . ASP A 1 464 ? -7.092 -5.388 3.448 1.00 57.72 464 ASP A N 1
ATOM 3470 C CA . ASP A 1 464 ? -7.002 -4.813 2.097 1.00 57.72 464 ASP A CA 1
ATOM 3471 C C . ASP A 1 464 ? -8.303 -4.786 1.280 1.00 57.72 464 ASP A C 1
ATOM 3473 O O . ASP A 1 464 ? -8.425 -4.008 0.332 1.00 57.72 464 ASP A O 1
ATOM 3477 N N . LEU A 1 465 ? -9.303 -5.604 1.616 1.00 49.84 465 LEU A N 1
ATOM 3478 C CA . LEU A 1 465 ? -10.502 -5.750 0.775 1.00 49.84 465 LEU A CA 1
ATOM 3479 C C . LEU A 1 465 ? -11.826 -5.895 1.535 1.00 49.84 465 LEU A C 1
ATOM 3481 O O . LEU A 1 465 ? -12.868 -5.906 0.886 1.00 49.84 465 LEU A O 1
ATOM 3485 N N . ALA A 1 466 ? -11.823 -6.023 2.867 1.00 51.62 466 ALA A N 1
ATOM 3486 C CA . ALA A 1 466 ? -13.050 -6.390 3.583 1.00 51.62 466 ALA A CA 1
ATOM 3487 C C . ALA A 1 466 ? -13.295 -5.678 4.922 1.00 51.62 466 ALA A C 1
ATOM 3489 O O . ALA A 1 466 ? -14.446 -5.606 5.351 1.00 51.62 466 ALA A O 1
ATOM 3490 N N . PHE A 1 467 ? -12.259 -5.140 5.575 1.00 69.31 467 PHE A N 1
ATOM 3491 C CA . PHE A 1 467 ? -12.432 -4.396 6.825 1.00 69.31 467 PHE A CA 1
ATOM 3492 C C . PHE A 1 467 ? -12.270 -2.890 6.642 1.00 69.31 467 PHE A C 1
ATOM 3494 O O . PHE A 1 467 ? -13.252 -2.164 6.749 1.00 69.31 467 PHE A O 1
ATOM 3501 N N . TYR A 1 468 ? -11.066 -2.405 6.323 1.00 73.94 468 TYR A N 1
ATOM 3502 C CA . TYR A 1 468 ? -10.866 -0.963 6.223 1.00 73.94 468 TYR A CA 1
ATOM 3503 C C . TYR A 1 468 ? -11.495 -0.402 4.955 1.00 73.94 468 TYR A C 1
ATOM 3505 O O . TYR A 1 468 ? -12.195 0.589 5.052 1.00 73.94 468 TYR A O 1
ATOM 3513 N N . ASN A 1 469 ? -11.422 -1.074 3.804 1.00 68.69 469 ASN A N 1
ATOM 3514 C CA . ASN A 1 469 ? -12.174 -0.679 2.597 1.00 68.69 469 ASN A CA 1
ATOM 3515 C C . ASN A 1 469 ? -13.704 -0.890 2.690 1.00 68.69 469 ASN A C 1
ATOM 3517 O O . ASN A 1 469 ? -14.407 -0.776 1.685 1.00 68.69 469 ASN A O 1
ATOM 3521 N N . ASN A 1 470 ? -14.243 -1.193 3.875 1.00 72.00 470 ASN A N 1
ATOM 3522 C CA . ASN A 1 470 ? -15.668 -1.402 4.079 1.00 72.00 470 ASN A CA 1
ATOM 3523 C C . ASN A 1 470 ? -16.391 -0.090 4.414 1.00 72.00 470 ASN A C 1
ATOM 3525 O O . ASN A 1 470 ? -16.348 0.390 5.546 1.00 72.00 470 ASN A O 1
ATOM 3529 N N . TYR A 1 471 ? -17.142 0.452 3.455 1.00 79.12 471 TYR A N 1
ATOM 3530 C CA . TYR A 1 471 ? -18.009 1.610 3.699 1.00 79.12 471 TYR A CA 1
ATOM 3531 C C . TYR A 1 471 ? -19.039 1.374 4.817 1.00 79.12 471 TYR A C 1
ATOM 3533 O O . TYR A 1 471 ? -19.435 2.326 5.487 1.00 79.12 471 TYR A O 1
ATOM 3541 N N . GLU A 1 472 ? -19.450 0.126 5.065 1.00 85.00 472 GLU A N 1
ATOM 3542 C CA . GLU A 1 472 ? -20.377 -0.209 6.151 1.00 85.00 472 GLU A CA 1
ATOM 3543 C C . GLU A 1 472 ? -19.764 0.027 7.531 1.00 85.00 472 GLU A C 1
ATOM 3545 O O . GLU A 1 472 ? -20.488 0.448 8.430 1.00 85.00 472 GLU A O 1
ATOM 3550 N N . LEU A 1 473 ? -18.448 -0.165 7.700 1.00 91.12 473 LEU A N 1
ATOM 3551 C CA . LEU A 1 473 ? -17.765 0.122 8.964 1.00 91.12 473 LEU A CA 1
ATOM 3552 C C . LEU A 1 473 ? -17.902 1.604 9.319 1.00 91.12 473 LEU A C 1
ATOM 3554 O O . LEU A 1 473 ? -18.330 1.947 10.417 1.00 91.12 473 LEU A O 1
ATOM 3558 N N . TYR A 1 474 ? -17.574 2.482 8.374 1.00 92.06 474 TYR A N 1
ATOM 3559 C CA . TYR A 1 474 ? -17.618 3.929 8.581 1.00 92.06 474 TYR A CA 1
ATOM 3560 C C . TYR A 1 474 ? -19.045 4.443 8.742 1.00 92.06 474 TYR A C 1
ATOM 3562 O O . TYR A 1 474 ? -19.308 5.278 9.607 1.00 92.06 474 TYR A O 1
ATOM 3570 N N . ASN A 1 475 ? -19.987 3.905 7.964 1.00 90.62 475 ASN A N 1
ATOM 3571 C CA . ASN A 1 475 ? -21.404 4.210 8.129 1.00 90.62 475 ASN A CA 1
ATOM 3572 C C . ASN A 1 475 ? -21.909 3.778 9.506 1.00 90.62 475 ASN A C 1
ATOM 3574 O O . ASN A 1 475 ? -22.616 4.543 10.159 1.00 90.62 475 ASN A O 1
ATOM 3578 N N . TRP A 1 476 ? -21.508 2.596 9.978 1.00 94.25 476 TRP A N 1
ATOM 3579 C CA . TRP A 1 476 ? -21.825 2.137 11.324 1.00 94.25 476 TRP A CA 1
ATOM 3580 C C . TRP A 1 476 ? -21.243 3.079 12.379 1.00 94.25 476 TRP A C 1
ATOM 3582 O O . TRP A 1 476 ? -22.015 3.577 13.195 1.00 94.25 476 TRP A O 1
ATOM 3592 N N . MET A 1 477 ? -19.951 3.428 12.292 1.00 95.19 477 MET A N 1
ATOM 3593 C CA . MET A 1 477 ? -19.298 4.388 13.198 1.00 95.19 477 MET A CA 1
ATOM 3594 C C . MET A 1 477 ? -20.027 5.737 13.262 1.00 95.19 477 MET A C 1
ATOM 3596 O O . MET A 1 477 ? -20.086 6.352 14.318 1.00 95.19 477 MET A O 1
ATOM 3600 N N . MET A 1 478 ? -20.598 6.209 12.149 1.00 91.75 478 MET A N 1
ATOM 3601 C CA . MET A 1 478 ? -21.374 7.454 12.125 1.00 91.75 478 MET A CA 1
ATOM 3602 C C . MET A 1 478 ? -22.811 7.299 12.632 1.00 91.75 478 MET A C 1
ATOM 3604 O O . MET A 1 478 ? -23.388 8.285 13.094 1.00 91.75 478 MET A O 1
ATOM 3608 N N . SER A 1 479 ? -23.391 6.102 12.501 1.00 91.19 479 SER A N 1
ATOM 3609 C CA . SER A 1 479 ? -24.790 5.810 12.841 1.00 91.19 479 SER A CA 1
ATOM 3610 C C . SER A 1 479 ? -25.034 5.597 14.333 1.00 91.19 479 SER A C 1
ATOM 3612 O O . SER A 1 479 ? -26.171 5.735 14.786 1.00 91.19 479 SER A O 1
ATOM 3614 N N . ILE A 1 480 ? -23.990 5.253 15.092 1.00 90.50 480 ILE A N 1
ATOM 3615 C CA . ILE A 1 480 ? -24.088 5.091 16.539 1.00 90.50 480 ILE A CA 1
ATOM 3616 C C . ILE A 1 480 ? -24.390 6.456 17.174 1.00 90.50 480 ILE A C 1
ATOM 3618 O O . ILE A 1 480 ? -23.745 7.465 16.887 1.00 90.50 480 ILE A O 1
ATOM 3622 N N . ALA A 1 481 ? -25.422 6.497 18.018 1.00 81.00 481 ALA A N 1
ATOM 3623 C CA . ALA A 1 481 ? -25.735 7.690 18.794 1.00 81.00 481 ALA A CA 1
ATOM 3624 C C . ALA A 1 481 ? -24.647 7.910 19.868 1.00 81.00 481 ALA A C 1
ATOM 3626 O O . ALA A 1 481 ? -24.179 6.915 20.424 1.00 81.00 481 ALA A O 1
ATOM 3627 N N . PRO A 1 482 ? -24.221 9.164 20.126 1.00 65.94 482 PRO A N 1
ATOM 3628 C CA . PRO A 1 482 ? -23.224 9.482 21.149 1.00 65.94 482 PRO A CA 1
ATOM 3629 C C . PRO A 1 482 ? -23.573 8.966 22.543 1.00 65.94 482 PRO A C 1
ATOM 3631 O O . PRO A 1 482 ? -24.779 8.987 22.893 1.00 65.94 482 PRO A O 1
#

Sequence (482 aa):
IMAAVPAYLQSRDSYSTGYVSSRNVTFTNAVANGNLVIVAVSAYRAENSPVINSVTDNKGNVYTKISQVPVIPSGDDHISLWYANNVVGGSSFRVTSTPSQPSYVSIAIHEYSGLGAVDQVRGANGSGASSDTGITSPTLGGNELVFGAIMHLSFGNPSATAGTGFTIRRKLTNRTSYQSLVTEDRSVVSTGEGFKATLAWGSSVPWQGIVAVLRSSDTPTPTPSPTPTPTPTPTPTPTPSPTPTPTPGQHPVVPGQQVAYTSSTADRPYLLFLPNNYSTQAPEGGWPTIVFLHGYGIVVAGDDVNLIRMEDLPSMVDQTPDFQFVVVSPRLYSSDAPNFWLTDSAVTSIMSLIDEIQANYNVNAQKLNLTGYSMGAGATWNIALKYPSRFHTVAPAAGFYGYPPYVPSNICDLAGTPIWAFHGALDDQVPLSAQQQLVDAVRACGNTNVNFSIFPNRSHMIGDLAFYNNYELYNWMMSIAP